Protein AF-0000000073390632 (afdb_homodimer)

InterPro domains:
  IPR025534 Putative PD-(D/E)XK family member (DUF4420) [PF14390] (11-317)

Radius of gyration: 32.4 Å; Cα contacts (8 Å, |Δi|>4): 1320; chains: 2; bounding box: 68×98×62 Å

Structure (mmCIF, N/CA/C/O backbone):
data_AF-0000000073390632-model_v1
#
loop_
_entity.id
_entity.type
_entity.pdbx_description
1 polymer 'PD-(D/E)XK motif protein'
#
loop_
_atom_site.group_PDB
_atom_site.id
_atom_site.type_symbol
_atom_site.label_atom_id
_atom_site.label_alt_id
_atom_site.label_comp_id
_atom_site.label_asym_id
_atom_site.label_entity_id
_atom_site.label_seq_id
_atom_site.pdbx_PDB_ins_code
_atom_site.Cartn_x
_atom_site.Cartn_y
_atom_site.Cartn_z
_atom_site.occupancy
_atom_site.B_iso_or_equiv
_atom_site.auth_seq_id
_atom_site.auth_comp_id
_atom_site.auth_asym_id
_atom_site.auth_atom_id
_atom_site.pdbx_PDB_model_num
ATOM 1 N N . MET A 1 1 ? -10.828 27.219 21.594 1 67.56 1 MET A N 1
ATOM 2 C CA . MET A 1 1 ? -11.562 26.016 21.969 1 67.56 1 MET A CA 1
ATOM 3 C C . MET A 1 1 ? -12.867 25.906 21.188 1 67.56 1 MET A C 1
ATOM 5 O O . MET A 1 1 ? -13.516 26.922 20.906 1 67.56 1 MET A O 1
ATOM 9 N N . ALA A 1 2 ? -13.172 24.656 20.828 1 76.56 2 ALA A N 1
ATOM 10 C CA . ALA A 1 2 ? -14.391 24.406 20.047 1 76.56 2 ALA A CA 1
ATOM 11 C C . ALA A 1 2 ? -15.633 24.766 20.875 1 76.56 2 ALA A C 1
ATOM 13 O O . ALA A 1 2 ? -15.672 24.547 22.078 1 76.56 2 ALA A O 1
ATOM 14 N N . ARG A 1 3 ? -16.609 25.484 20.188 1 86.62 3 ARG A N 1
ATOM 15 C CA . ARG A 1 3 ? -17.906 25.719 20.812 1 86.62 3 ARG A CA 1
ATOM 16 C C . ARG A 1 3 ? -18.641 24.406 21.109 1 86.62 3 ARG A C 1
ATOM 18 O O . ARG A 1 3 ? -18.422 23.406 20.422 1 86.62 3 ARG A O 1
ATOM 25 N N . PRO A 1 4 ? -19.406 24.406 22.203 1 84.12 4 PRO A N 1
ATOM 26 C CA . PRO A 1 4 ? -20.156 23.188 22.5 1 84.12 4 PRO A CA 1
ATOM 27 C C . PRO A 1 4 ? -21.094 22.766 21.359 1 84.12 4 PRO A C 1
ATOM 29 O O . PRO A 1 4 ? -21.75 23.625 20.766 1 84.12 4 PRO A O 1
ATOM 32 N N . SER A 1 5 ? -21.141 21.484 21.109 1 85.38 5 SER A N 1
ATOM 33 C CA . SER A 1 5 ? -21.906 20.969 19.984 1 85.38 5 SER A CA 1
ATOM 34 C C . SER A 1 5 ? -23.406 21.172 20.219 1 85.38 5 SER A C 1
ATOM 36 O O . SER A 1 5 ? -24.172 21.312 19.25 1 85.38 5 SER A O 1
ATOM 38 N N . GLU A 1 6 ? -23.75 21.188 21.438 1 86.06 6 GLU A N 1
ATOM 39 C CA . GLU A 1 6 ? -25.156 21.328 21.781 1 86.06 6 GLU A CA 1
ATOM 40 C C . GLU A 1 6 ? -25.75 22.609 21.219 1 86.06 6 GLU A C 1
ATOM 42 O O . GLU A 1 6 ? -26.906 22.656 20.812 1 86.06 6 GLU A O 1
ATOM 47 N N . GLU A 1 7 ? -24.953 23.594 21.203 1 88.94 7 GLU A N 1
ATOM 48 C CA . GLU A 1 7 ? -25.375 24.891 20.672 1 88.94 7 GLU A CA 1
ATOM 49 C C . GLU A 1 7 ? -25.844 24.75 19.219 1 88.94 7 GLU A C 1
ATOM 51 O O . GLU A 1 7 ? -26.906 25.281 18.859 1 88.94 7 GLU A O 1
ATOM 56 N N . PHE A 1 8 ? -25.172 24.047 18.469 1 91.19 8 PHE A N 1
ATOM 57 C CA . PHE A 1 8 ? -25.469 23.891 17.047 1 91.19 8 PHE A CA 1
ATOM 58 C C . PHE A 1 8 ? -26.578 22.844 16.844 1 91.19 8 PHE A C 1
ATOM 60 O O . PHE A 1 8 ? -27.516 23.078 16.094 1 91.19 8 PHE A O 1
ATOM 67 N N . LEU A 1 9 ? -26.469 21.75 17.547 1 91.12 9 LEU A N 1
ATOM 68 C CA . LEU A 1 9 ? -27.422 20.656 17.391 1 91.12 9 LEU A CA 1
ATOM 69 C C . LEU A 1 9 ? -28.828 21.109 17.766 1 91.12 9 LEU A C 1
ATOM 71 O O . LEU A 1 9 ? -29.797 20.812 17.062 1 91.12 9 LEU A O 1
ATOM 75 N N . LEU A 1 10 ? -28.922 21.844 18.844 1 90.81 10 LEU A N 1
ATOM 76 C CA . LEU A 1 10 ? -30.203 22.344 19.297 1 90.81 10 LEU A CA 1
ATOM 77 C C . LEU A 1 10 ? -30.781 23.359 18.297 1 90.81 10 LEU A C 1
ATOM 79 O O . LEU A 1 10 ? -31.969 23.328 18 1 90.81 10 LEU A O 1
ATOM 83 N N . ALA A 1 11 ? -30 24.188 17.844 1 92.31 11 ALA A N 1
ATOM 84 C CA . ALA A 1 11 ? -30.438 25.203 16.891 1 92.31 11 ALA A CA 1
ATOM 85 C C . ALA A 1 11 ? -30.953 24.562 15.609 1 92.31 11 ALA A C 1
ATOM 87 O O . ALA A 1 11 ? -32.031 24.891 15.133 1 92.31 11 ALA A O 1
ATOM 88 N N . TRP A 1 12 ? -30.234 23.578 15.094 1 92.56 12 TRP A N 1
ATOM 89 C CA . TRP A 1 12 ? -30.641 22.922 13.859 1 92.56 12 TRP A CA 1
ATOM 90 C C . TRP A 1 12 ? -31.922 22.125 14.055 1 92.56 12 TRP A C 1
ATOM 92 O O . TRP A 1 12 ? -32.781 22.078 13.156 1 92.56 12 TRP A O 1
ATOM 102 N N . SER A 1 13 ? -32 21.484 15.172 1 90.44 13 SER A N 1
ATOM 103 C CA . SER A 1 13 ? -33.188 20.688 15.453 1 90.44 13 SER A CA 1
ATOM 104 C C . SER A 1 13 ? -34.438 21.562 15.586 1 90.44 13 SER A C 1
ATOM 106 O O . SER A 1 13 ? -35.562 21.109 15.367 1 90.44 13 SER A O 1
ATOM 108 N N . SER A 1 14 ? -34.25 22.797 15.945 1 89.19 14 SER A N 1
ATOM 109 C CA . SER A 1 14 ? -35.344 23.734 16.156 1 89.19 14 SER A CA 1
ATOM 110 C C . SER A 1 14 ? -35.844 24.328 14.844 1 89.19 14 SER A C 1
ATOM 112 O O . SER A 1 14 ? -36.875 24.969 14.797 1 89.19 14 SER A O 1
ATOM 114 N N . LEU A 1 15 ? -35.062 24.219 13.875 1 86 15 LEU A N 1
ATOM 115 C CA . LEU A 1 15 ? -35.406 24.797 12.586 1 86 15 LEU A CA 1
ATOM 116 C C . LEU A 1 15 ? -36.281 23.844 11.773 1 86 15 LEU A C 1
ATOM 118 O O . LEU A 1 15 ? -36.125 22.625 11.859 1 86 15 LEU A O 1
ATOM 122 N N . SER A 1 16 ? -37.469 24.328 11.219 1 69.94 16 SER A N 1
ATOM 123 C CA . SER A 1 16 ? -38.5 23.547 10.531 1 69.94 16 SER A CA 1
ATOM 124 C C . SER A 1 16 ? -38 23.062 9.172 1 69.94 16 SER A C 1
ATOM 126 O O . SER A 1 16 ? -37.406 23.828 8.422 1 69.94 16 SER A O 1
ATOM 128 N N . SER A 1 17 ? -38.031 21.719 8.898 1 64.5 17 SER A N 1
ATOM 129 C CA . SER A 1 17 ? -37.594 21.031 7.695 1 64.5 17 SER A CA 1
ATOM 130 C C . SER A 1 17 ? -38.562 21.203 6.547 1 64.5 17 SER A C 1
ATOM 132 O O . SER A 1 17 ? -38.25 20.938 5.391 1 64.5 17 SER A O 1
ATOM 134 N N . SER A 1 18 ? -39.75 21.75 6.824 1 64.31 18 SER A N 1
ATOM 135 C CA . SER A 1 18 ? -40.844 21.484 5.875 1 64.31 18 SER A CA 1
ATOM 136 C C . SER A 1 18 ? -41.156 22.719 5.047 1 64.31 18 SER A C 1
ATOM 138 O O . SER A 1 18 ? -42.188 22.75 4.34 1 64.31 18 SER A O 1
ATOM 140 N N . ASP A 1 19 ? -40.344 23.688 5.031 1 64.44 19 ASP A N 1
ATOM 141 C CA . ASP A 1 19 ? -40.75 24.828 4.203 1 64.44 19 ASP A CA 1
ATOM 142 C C . ASP A 1 19 ? -40.344 24.609 2.746 1 64.44 19 ASP A C 1
ATOM 144 O O . ASP A 1 19 ? -39.156 24.422 2.447 1 64.44 19 ASP A O 1
ATOM 148 N N . PRO A 1 20 ? -41.25 24.531 1.812 1 68.62 20 PRO A N 1
ATOM 149 C CA . PRO A 1 20 ? -40.969 24.266 0.401 1 68.62 20 PRO A CA 1
ATOM 150 C C . PRO A 1 20 ? -40.312 25.453 -0.299 1 68.62 20 PRO A C 1
ATOM 152 O O . PRO A 1 20 ? -39.656 25.266 -1.322 1 68.62 20 PRO A O 1
ATOM 155 N N . ALA A 1 21 ? -40.438 26.688 0.182 1 77.38 21 ALA A N 1
ATOM 156 C CA . ALA A 1 21 ? -39.844 27.844 -0.502 1 77.38 21 ALA A CA 1
ATOM 157 C C . ALA A 1 21 ? -38.344 27.906 -0.305 1 77.38 21 ALA A C 1
ATOM 159 O O . ALA A 1 21 ? -37.844 27.719 0.809 1 77.38 21 ALA A O 1
ATOM 160 N N . PRO A 1 22 ? -37.719 28 -1.456 1 82.5 22 PRO A N 1
ATOM 161 C CA . PRO A 1 22 ? -36.25 28.062 -1.35 1 82.5 22 PRO A CA 1
ATOM 162 C C . PRO A 1 22 ? -35.781 29.203 -0.454 1 82.5 22 PRO A C 1
ATOM 164 O O . PRO A 1 22 ? -36.375 30.297 -0.467 1 82.5 22 PRO A O 1
ATOM 167 N N . GLY A 1 23 ? -34.969 29.031 0.454 1 84.75 23 GLY A N 1
ATOM 168 C CA . GLY A 1 23 ? -34.406 30.047 1.331 1 84.75 23 GLY A CA 1
ATOM 169 C C . GLY A 1 23 ? -33.75 29.469 2.582 1 84.75 23 GLY A C 1
ATOM 170 O O . GLY A 1 23 ? -33.469 28.281 2.637 1 84.75 23 GLY A O 1
ATOM 171 N N . TRP A 1 24 ? -33.375 30.391 3.506 1 89.44 24 TRP A N 1
ATOM 172 C CA . TRP A 1 24 ? -32.719 30 4.738 1 89.44 24 TRP A CA 1
ATOM 173 C C . TRP A 1 24 ? -33.625 30.203 5.945 1 89.44 24 TRP A C 1
ATOM 175 O O . TRP A 1 24 ? -34.312 31.219 6.047 1 89.44 24 TRP A O 1
ATOM 185 N N . GLN A 1 25 ? -33.719 29.266 6.68 1 90.38 25 GLN A N 1
ATOM 186 C CA . GLN A 1 25 ? -34.188 29.406 8.055 1 90.38 25 GLN A CA 1
ATOM 187 C C . GLN A 1 25 ? -33 29.438 9.031 1 90.38 25 GLN A C 1
ATOM 189 O O . GLN A 1 25 ? -32.094 28.609 8.93 1 90.38 25 GLN A O 1
ATOM 194 N N . ALA A 1 26 ? -33.031 30.453 9.883 1 92.62 26 ALA A N 1
ATOM 195 C CA . ALA A 1 26 ? -31.844 30.578 10.695 1 92.62 26 ALA A CA 1
ATOM 196 C C . ALA A 1 26 ? -32.188 30.953 12.133 1 92.62 26 ALA A C 1
ATOM 198 O O . ALA A 1 26 ? -33.25 31.547 12.391 1 92.62 26 ALA A O 1
ATOM 199 N N . ILE A 1 27 ? -31.375 30.516 13.008 1 93.88 27 ILE A N 1
ATOM 200 C CA . ILE A 1 27 ? -31.406 30.875 14.422 1 93.88 27 ILE A CA 1
ATOM 201 C C . ILE A 1 27 ? -30.094 31.562 14.805 1 93.88 27 ILE A C 1
ATOM 203 O O . ILE A 1 27 ? -29.016 31.062 14.5 1 93.88 27 ILE A O 1
ATOM 207 N N . ALA A 1 28 ? -30.266 32.75 15.461 1 94.38 28 ALA A N 1
ATOM 208 C CA . ALA A 1 28 ? -29.078 33.5 15.875 1 94.38 28 ALA A CA 1
ATOM 209 C C . ALA A 1 28 ? -28.344 32.781 17 1 94.38 28 ALA A C 1
ATOM 211 O O . ALA A 1 28 ? -28.969 32.281 17.938 1 94.38 28 ALA A O 1
ATOM 212 N N . LEU A 1 29 ? -27.016 32.688 16.844 1 94.69 29 LEU A N 1
ATOM 213 C CA . LEU A 1 29 ? -26.109 32.156 17.859 1 94.69 29 LEU A CA 1
ATOM 214 C C . LEU A 1 29 ? -25.219 33.281 18.406 1 94.69 29 LEU A C 1
ATOM 216 O O . LEU A 1 29 ? -25.172 34.375 17.828 1 94.69 29 LEU A O 1
ATOM 220 N N . PRO A 1 30 ? -24.609 33.062 19.594 1 93.19 30 PRO A N 1
ATOM 221 C CA . PRO A 1 30 ? -23.672 34.062 20.078 1 93.19 30 PRO A CA 1
ATOM 222 C C . PRO A 1 30 ? -22.641 34.469 19.016 1 93.19 30 PRO A C 1
ATOM 224 O O . PRO A 1 30 ? -22.047 33.594 18.359 1 93.19 30 PRO A O 1
ATOM 227 N N . PRO A 1 31 ? -22.516 35.719 18.797 1 93.38 31 PRO A N 1
ATOM 228 C CA . PRO A 1 31 ? -21.578 36.188 17.766 1 93.38 31 PRO A CA 1
ATOM 229 C C . PRO A 1 31 ? -20.125 35.906 18.141 1 93.38 31 PRO A C 1
ATOM 231 O O . PRO A 1 31 ? -19.828 35.656 19.312 1 93.38 31 PRO A O 1
ATOM 234 N N . ALA A 1 32 ? -19.312 35.875 17.203 1 93.12 32 ALA A N 1
ATOM 235 C CA . ALA A 1 32 ? -17.859 35.844 17.391 1 93.12 32 ALA A CA 1
ATOM 236 C C . ALA A 1 32 ? -17.266 37.219 17.109 1 93.12 32 ALA A C 1
ATOM 238 O O . ALA A 1 32 ? -16.875 37.531 15.977 1 93.12 32 ALA A O 1
ATOM 239 N N . GLY A 1 33 ? -17.141 38.031 18.188 1 91.44 33 GLY A N 1
ATOM 240 C CA . GLY A 1 33 ? -16.734 39.406 17.953 1 91.44 33 GLY A CA 1
ATOM 241 C C . GLY A 1 33 ? -17.672 40.156 17.031 1 91.44 33 GLY A C 1
ATOM 242 O O . GLY A 1 33 ? -18.875 40.188 17.281 1 91.44 33 GLY A O 1
ATOM 243 N N . PRO A 1 34 ? -17.031 40.688 16.016 1 92.38 34 PRO A N 1
ATOM 244 C CA . PRO A 1 34 ? -17.859 41.469 15.109 1 92.38 34 PRO A CA 1
ATOM 245 C C . PRO A 1 34 ? -18.625 40.594 14.109 1 92.38 34 PRO A C 1
ATOM 247 O O . PRO A 1 34 ? -19.406 41.125 13.305 1 92.38 34 PRO A O 1
ATOM 250 N N . ILE A 1 35 ? -18.438 39.312 14.125 1 93.38 35 ILE A N 1
ATOM 251 C CA . ILE A 1 35 ? -19.031 38.406 13.133 1 93.38 35 ILE A CA 1
ATOM 252 C C . ILE A 1 35 ? -20.359 37.875 13.672 1 93.38 35 ILE A C 1
ATOM 254 O O . ILE A 1 35 ? -20.391 37.281 14.758 1 93.38 35 ILE A O 1
ATOM 258 N N . ASP A 1 36 ? -21.359 38.094 12.906 1 94.19 36 ASP A N 1
ATOM 259 C CA . ASP A 1 36 ? -22.641 37.438 13.242 1 94.19 36 ASP A CA 1
ATOM 260 C C . ASP A 1 36 ? -22.609 35.969 12.922 1 94.19 36 ASP A C 1
ATOM 262 O O . ASP A 1 36 ? -22.141 35.562 11.859 1 94.19 36 ASP A O 1
ATOM 266 N N . ILE A 1 37 ? -23.062 35.125 13.875 1 95.25 37 ILE A N 1
ATOM 267 C CA . ILE A 1 37 ? -23.125 33.688 13.672 1 95.25 37 ILE A CA 1
ATOM 268 C C . ILE A 1 37 ? -24.578 33.219 13.797 1 95.25 37 ILE A C 1
ATOM 270 O O . ILE A 1 37 ? -25.281 33.594 14.727 1 95.25 37 ILE A O 1
ATOM 274 N N . GLU A 1 38 ? -25.047 32.469 12.797 1 95.31 38 GLU A N 1
ATOM 275 C CA . GLU A 1 38 ? -26.359 31.859 12.844 1 95.31 38 GLU A CA 1
ATOM 276 C C . GLU A 1 38 ? -26.297 30.375 12.461 1 95.31 38 GLU A C 1
ATOM 278 O O . GLU A 1 38 ? -25.438 29.969 11.672 1 95.31 38 GLU A O 1
ATOM 283 N N . ALA A 1 39 ? -27.109 29.578 13.125 1 94.94 39 ALA A N 1
ATOM 284 C CA . ALA A 1 39 ? -27.391 28.234 12.633 1 94.94 39 ALA A CA 1
ATOM 285 C C . ALA A 1 39 ? -28.547 28.25 11.625 1 94.94 39 ALA A C 1
ATOM 287 O O . ALA A 1 39 ? -29.594 28.828 11.883 1 94.94 39 ALA A O 1
ATOM 288 N N . GLY A 1 40 ? -28.312 27.672 10.523 1 93.12 40 GLY A N 1
ATOM 289 C CA . GLY A 1 40 ? -29.344 27.75 9.5 1 93.12 40 GLY A CA 1
ATOM 290 C C . GLY A 1 40 ? -29.641 26.406 8.859 1 93.12 40 GLY A C 1
ATOM 291 O O . GLY A 1 40 ? -28.875 25.453 9.023 1 93.12 40 GLY A O 1
ATOM 292 N N . ARG A 1 41 ? -30.797 26.297 8.266 1 92.31 41 ARG A N 1
ATOM 293 C CA . ARG A 1 41 ? -31.188 25.219 7.367 1 92.31 41 ARG A CA 1
ATOM 294 C C . ARG A 1 41 ? -31.672 25.75 6.023 1 92.31 41 ARG A C 1
ATOM 296 O O . ARG A 1 41 ? -32.406 26.75 5.977 1 92.31 41 ARG A O 1
ATOM 303 N N . ARG A 1 42 ? -31.141 25.062 5.082 1 88.81 42 ARG A N 1
ATOM 304 C CA . ARG A 1 42 ? -31.516 25.516 3.742 1 88.81 42 ARG A CA 1
ATOM 305 C C . ARG A 1 42 ? -32.719 24.734 3.213 1 88.81 42 ARG A C 1
ATOM 307 O O . ARG A 1 42 ? -32.75 23.5 3.305 1 88.81 42 ARG A O 1
ATOM 314 N N . SER A 1 43 ? -33.75 25.5 2.65 1 85.19 43 SER A N 1
ATOM 315 C CA . SER A 1 43 ? -34.875 24.891 1.929 1 85.19 43 SER A CA 1
ATOM 316 C C . SER A 1 43 ? -34.594 24.844 0.43 1 85.19 43 SER A C 1
ATOM 318 O O . SER A 1 43 ? -33.969 25.75 -0.126 1 85.19 43 SER A O 1
ATOM 320 N N . PRO A 1 44 ? -34.875 23.812 -0.193 1 84.25 44 PRO A N 1
ATOM 321 C CA . PRO A 1 44 ? -35.719 22.719 0.266 1 84.25 44 PRO A CA 1
ATOM 322 C C . PRO A 1 44 ? -34.906 21.516 0.754 1 84.25 44 PRO A C 1
ATOM 324 O O . PRO A 1 44 ? -35.469 20.562 1.306 1 84.25 44 PRO A O 1
ATOM 327 N N . ASP A 1 45 ? -33.625 21.516 0.63 1 84.38 45 ASP A N 1
ATOM 3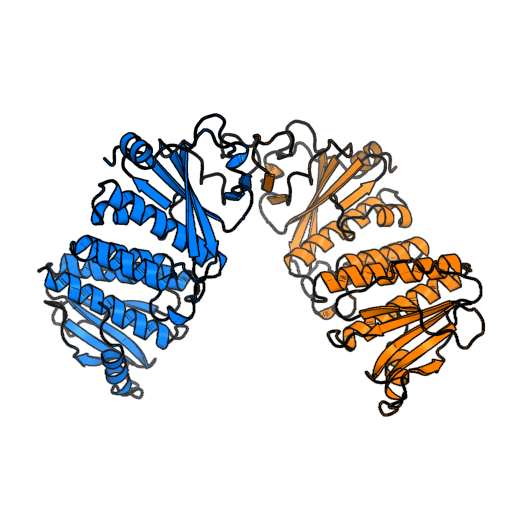28 C CA . ASP A 1 45 ? -32.844 20.312 0.885 1 84.38 45 ASP A CA 1
ATOM 329 C C . ASP A 1 45 ? -32.656 20.094 2.383 1 84.38 45 ASP A C 1
ATOM 331 O O . ASP A 1 45 ? -32.156 19.062 2.803 1 84.38 45 ASP A O 1
ATOM 335 N N . ASN A 1 46 ? -33.094 21.047 3.176 1 87.69 46 ASN A N 1
ATOM 336 C CA . ASN A 1 46 ? -33.031 20.938 4.633 1 87.69 46 ASN A CA 1
ATOM 337 C C . ASN A 1 46 ? -31.625 20.719 5.137 1 87.69 46 ASN A C 1
ATOM 339 O O . ASN A 1 46 ? -31.406 20.047 6.145 1 87.69 46 ASN A O 1
ATOM 343 N N . ALA A 1 47 ? -30.703 21.297 4.457 1 91.12 47 ALA A N 1
ATOM 344 C CA . ALA A 1 47 ? -29.297 21.125 4.812 1 91.12 47 ALA A CA 1
ATOM 345 C C . ALA A 1 47 ? -28.922 22 6 1 91.12 47 ALA A C 1
ATOM 347 O O . ALA A 1 47 ? -29.266 23.188 6.039 1 91.12 47 ALA A O 1
ATOM 348 N N . GLU A 1 48 ? -28.25 21.422 6.984 1 94 48 GLU A N 1
ATOM 349 C CA . GLU A 1 48 ? -27.734 22.188 8.109 1 94 48 GLU A CA 1
ATOM 350 C C . GLU A 1 48 ? -26.594 23.109 7.684 1 94 48 GLU A C 1
ATOM 352 O O . GLU A 1 48 ? -25.766 22.719 6.855 1 94 48 GLU A O 1
ATOM 357 N N . ALA A 1 49 ? -26.578 24.281 8.258 1 95.06 49 ALA A N 1
ATOM 358 C CA . ALA A 1 49 ? -25.531 25.234 7.879 1 95.06 49 ALA A CA 1
ATOM 359 C C . ALA A 1 49 ? -25.203 26.172 9.039 1 95.06 49 ALA A C 1
ATOM 361 O O . ALA A 1 49 ? -25.969 26.281 9.992 1 95.06 49 ALA A O 1
ATOM 362 N N . ILE A 1 50 ? -24 26.719 8.977 1 95.81 50 ILE A N 1
ATOM 363 C CA . ILE A 1 50 ? -23.609 27.875 9.773 1 95.81 50 ILE A CA 1
ATOM 364 C C . ILE A 1 50 ? -23.484 29.094 8.875 1 95.81 50 ILE A C 1
ATOM 366 O O . ILE A 1 50 ? -22.781 29.062 7.863 1 95.81 50 ILE A O 1
ATOM 370 N N . LEU A 1 51 ? -24.219 30.094 9.227 1 94.75 51 LEU A N 1
ATOM 371 C CA . LEU A 1 51 ? -24.188 31.359 8.484 1 94.75 51 LEU A CA 1
ATOM 372 C C . LEU A 1 51 ? -23.328 32.375 9.203 1 94.75 51 LEU A C 1
ATOM 374 O O . LEU A 1 51 ? -23.516 32.625 10.398 1 94.75 51 LEU A O 1
ATOM 378 N N . LEU A 1 52 ? -22.391 32.875 8.492 1 95.06 52 LEU A N 1
ATOM 379 C CA . LEU A 1 52 ? -21.5 33.906 9.023 1 95.06 52 LEU A CA 1
ATOM 380 C C . LEU A 1 52 ? -21.703 35.219 8.312 1 95.06 52 LEU A C 1
ATOM 382 O O . LEU A 1 52 ? -21.656 35.281 7.078 1 95.06 52 LEU A O 1
ATOM 386 N N . GLY A 1 53 ? -21.922 36.281 9.102 1 93.19 53 GLY A N 1
ATOM 387 C CA . GLY A 1 53 ? -22.125 37.625 8.547 1 93.19 53 GLY A CA 1
ATOM 388 C C . GLY A 1 53 ? -20.984 38.562 8.836 1 93.19 53 GLY A C 1
ATOM 389 O O . GLY A 1 53 ? -20.578 38.719 9.984 1 93.19 53 GLY A O 1
ATOM 390 N N . PHE A 1 54 ? -20.453 39.156 7.762 1 91.81 54 PHE A N 1
ATOM 391 C CA . PHE A 1 54 ? -19.375 40.125 7.848 1 91.81 54 PHE A CA 1
ATOM 392 C C . PHE A 1 54 ? -19.859 41.5 7.422 1 91.81 54 PHE A C 1
ATOM 394 O O . PHE A 1 54 ? -20.484 41.656 6.367 1 91.81 54 PHE A O 1
ATOM 401 N N . SER A 1 55 ? -19.562 42.469 8.188 1 88.44 55 SER A N 1
ATOM 402 C CA . SER A 1 55 ? -20.109 43.812 7.941 1 88.44 55 SER A CA 1
ATOM 403 C C . SER A 1 55 ? -19.172 44.625 7.066 1 88.44 55 SER A C 1
ATOM 405 O O . SER A 1 55 ? -19.625 45.531 6.332 1 88.44 55 SER A O 1
ATOM 407 N N . SER A 1 56 ? -17.953 44.406 7.133 1 87.19 56 SER A N 1
ATOM 408 C CA . SER A 1 56 ? -17.016 45.344 6.539 1 87.19 56 SER A CA 1
ATOM 409 C C . SER A 1 56 ? -16.109 44.656 5.512 1 87.19 56 SER A C 1
ATOM 411 O O . SER A 1 56 ? -15.148 45.281 5.027 1 87.19 56 SER A O 1
ATOM 413 N N . VAL A 1 57 ? -16.344 43.438 5.34 1 87.56 57 VAL A N 1
ATOM 414 C CA . VAL A 1 57 ? -15.477 42.688 4.434 1 87.56 57 VAL A CA 1
ATOM 415 C C . VAL A 1 57 ? -16.219 42.375 3.145 1 87.56 57 VAL A C 1
ATOM 417 O O . VAL A 1 57 ? -17.438 42.156 3.162 1 87.56 57 VAL A O 1
ATOM 420 N N . ARG A 1 58 ? -15.492 42.531 2.006 1 81.44 58 ARG A N 1
ATOM 421 C CA . ARG A 1 58 ? -16.016 42.125 0.706 1 81.44 58 ARG A CA 1
ATOM 422 C C . ARG A 1 58 ? -15.172 41 0.111 1 81.44 58 ARG A C 1
ATOM 424 O O . ARG A 1 58 ? -13.961 40.906 0.344 1 81.44 58 ARG A O 1
ATOM 431 N N . LEU A 1 59 ? -15.891 40 -0.359 1 82.06 59 LEU A N 1
ATOM 432 C CA . LEU A 1 59 ? -15.242 38.906 -1.076 1 82.06 59 LEU A CA 1
ATOM 433 C C . LEU A 1 59 ? -15.477 39.031 -2.578 1 82.06 59 LEU A C 1
ATOM 435 O O . LEU A 1 59 ? -16.609 39.25 -3.021 1 82.06 59 LEU A O 1
ATOM 439 N N . ALA A 1 60 ? -14.344 39 -3.281 1 77.19 60 ALA A N 1
ATOM 440 C CA . ALA A 1 60 ? -14.477 39.031 -4.734 1 77.19 60 ALA A CA 1
ATOM 441 C C . ALA A 1 60 ? -15.391 37.938 -5.242 1 77.19 60 ALA A C 1
ATOM 443 O O . ALA A 1 60 ? -15.359 36.812 -4.73 1 77.19 60 ALA A O 1
ATOM 444 N N . PRO A 1 61 ? -16.281 38.375 -6.152 1 71.31 61 PRO A N 1
ATOM 445 C CA . PRO A 1 61 ? -17.188 37.344 -6.699 1 71.31 61 PRO A CA 1
ATOM 446 C C . PRO A 1 61 ? -16.453 36.125 -7.223 1 71.31 61 PRO A C 1
ATOM 448 O O . PRO A 1 61 ? -16.969 35 -7.125 1 71.31 61 PRO A O 1
ATOM 451 N N . ALA A 1 62 ? -15.289 36.219 -7.586 1 70.69 62 ALA A N 1
ATOM 452 C CA . ALA A 1 62 ? -14.547 35.156 -8.242 1 70.69 62 ALA A CA 1
ATOM 453 C C . ALA A 1 62 ? -13.805 34.312 -7.215 1 70.69 62 ALA A C 1
ATOM 455 O O . ALA A 1 62 ? -13.234 33.25 -7.559 1 70.69 62 ALA A O 1
ATOM 456 N N . GLU A 1 63 ? -13.961 34.781 -6.004 1 76.25 63 GLU A N 1
ATOM 457 C CA . GLU A 1 63 ? -13.195 34.031 -5 1 76.25 63 GLU A CA 1
ATOM 458 C C . GLU A 1 63 ? -13.727 32.625 -4.836 1 76.25 63 GLU A C 1
ATOM 460 O O . GLU A 1 63 ? -14.938 32.406 -4.668 1 76.25 63 GLU A O 1
ATOM 465 N N . LYS A 1 64 ? -12.812 31.641 -5.062 1 82.44 64 LYS A N 1
ATOM 466 C CA . LYS A 1 64 ? -13.164 30.25 -4.867 1 82.44 64 LYS A CA 1
ATOM 467 C C . LYS A 1 64 ? -13.258 29.906 -3.381 1 82.44 64 LYS A C 1
ATOM 469 O O . LYS A 1 64 ? -12.297 30.109 -2.633 1 82.44 64 LYS A O 1
ATOM 474 N N . LEU A 1 65 ? -14.375 29.5 -2.957 1 86.5 65 LEU A N 1
ATOM 475 C CA . LEU A 1 65 ? -14.617 29.094 -1.575 1 86.5 65 LEU A CA 1
ATOM 476 C C . LEU A 1 65 ? -14.406 27.594 -1.402 1 86.5 65 LEU A C 1
ATOM 478 O O . LEU A 1 65 ? -14.641 26.812 -2.332 1 86.5 65 LEU A O 1
ATOM 482 N N . PRO A 1 66 ? -13.852 27.266 -0.174 1 85.94 66 PRO A N 1
ATOM 483 C CA . PRO A 1 66 ? -13.547 25.859 0.035 1 85.94 66 PRO A CA 1
ATOM 484 C C . PRO A 1 66 ? -14.781 24.969 -0.011 1 85.94 66 PRO A C 1
ATOM 486 O O . PRO A 1 66 ? -15.883 25.406 0.338 1 85.94 66 PRO A O 1
ATOM 489 N N . GLU A 1 67 ? -14.594 23.781 -0.576 1 86.19 67 GLU A N 1
ATOM 490 C CA . GLU A 1 67 ? -15.594 22.719 -0.57 1 86.19 67 GLU A CA 1
ATOM 491 C C . GLU A 1 67 ? -14.945 21.344 -0.408 1 86.19 67 GLU A C 1
ATOM 493 O O . GLU A 1 67 ? -13.766 21.172 -0.731 1 86.19 67 GLU A O 1
ATOM 498 N N . GLY A 1 68 ? -15.602 20.625 0.272 1 80.44 68 GLY A N 1
ATOM 499 C CA . GLY A 1 68 ? -15.055 19.281 0.499 1 80.44 68 GLY A CA 1
ATOM 500 C C . GLY A 1 68 ? -16.109 18.203 0.477 1 80.44 68 GLY A C 1
ATOM 501 O O . GLY A 1 68 ? -17.266 18.453 0.124 1 80.44 68 GLY A O 1
ATOM 502 N N . GLN A 1 69 ? -15.555 16.984 0.839 1 78.19 69 GLN A N 1
ATOM 503 C CA . GLN A 1 69 ? -16.469 15.859 0.97 1 78.19 69 GLN A CA 1
ATOM 504 C C . GLN A 1 69 ? -17.422 16.062 2.137 1 78.19 69 GLN A C 1
ATOM 506 O O . GLN A 1 69 ? -17 16.125 3.293 1 78.19 69 GLN A O 1
ATOM 511 N N . GLY A 1 70 ? -18.672 16.547 1.842 1 85.06 70 GLY A N 1
ATOM 512 C CA . GLY A 1 70 ? -19.719 16.609 2.85 1 85.06 70 GLY A CA 1
ATOM 513 C C . GLY A 1 70 ? -20.109 18.016 3.229 1 85.06 70 GLY A C 1
ATOM 514 O O . GLY A 1 70 ? -21 18.219 4.059 1 85.06 70 GLY A O 1
ATOM 515 N N . PHE A 1 71 ? -19.25 19 2.744 1 91.12 71 PHE A N 1
ATOM 516 C CA . PHE A 1 71 ? -19.625 20.359 3.094 1 91.12 71 PHE A CA 1
ATOM 517 C C . PHE A 1 71 ? -19.328 21.312 1.95 1 91.12 71 PHE A C 1
ATOM 519 O O . PHE A 1 71 ? -18.609 20.969 1.014 1 91.12 71 PHE A O 1
ATOM 526 N N . SER A 1 72 ? -19.922 22.453 1.979 1 93.19 72 SER A N 1
ATOM 527 C CA . SER A 1 72 ? -19.594 23.531 1.063 1 93.19 72 SER A CA 1
ATOM 528 C C . SER A 1 72 ? -19.672 24.891 1.768 1 93.19 72 SER A C 1
ATOM 530 O O . SER A 1 72 ? -20.328 25.016 2.799 1 93.19 72 SER A O 1
ATOM 532 N N . VAL A 1 73 ? -18.797 25.781 1.288 1 93.5 73 VAL A N 1
ATOM 533 C CA . VAL A 1 73 ? -18.922 27.172 1.668 1 93.5 73 VAL A CA 1
ATOM 534 C C . VAL A 1 73 ? -19.469 27.984 0.497 1 93.5 73 VAL A C 1
ATOM 536 O O . VAL A 1 73 ? -18.984 27.875 -0.63 1 93.5 73 VAL A O 1
ATOM 539 N N . GLU A 1 74 ? -20.531 28.703 0.776 1 91.75 74 GLU A N 1
ATOM 540 C CA . GLU A 1 74 ? -21.156 29.484 -0.281 1 91.75 74 GLU A CA 1
ATOM 541 C C . GLU A 1 74 ? -21.594 30.859 0.237 1 91.75 74 GLU A C 1
ATOM 543 O O . GLU A 1 74 ? -21.719 31.062 1.446 1 91.75 74 GLU A O 1
ATOM 548 N N . ARG A 1 75 ? -21.703 31.734 -0.76 1 90.19 75 ARG A N 1
ATOM 549 C CA . ARG A 1 75 ? -22.297 33.031 -0.417 1 90.19 75 ARG A CA 1
ATOM 550 C C . ARG A 1 75 ? -23.797 32.906 -0.194 1 90.19 75 ARG A C 1
ATOM 552 O O . ARG A 1 75 ? -24.5 32.312 -1.008 1 90.19 75 ARG A O 1
ATOM 559 N N . ALA A 1 76 ? -24.141 33.25 0.964 1 87.69 76 ALA A N 1
ATOM 560 C CA . ALA A 1 76 ? -25.578 33.25 1.267 1 87.69 76 ALA A CA 1
ATOM 561 C C . ALA A 1 76 ? -26.203 34.594 0.967 1 87.69 76 ALA A C 1
ATOM 563 O O . ALA A 1 76 ? -25.531 35.625 1.035 1 87.69 76 ALA A O 1
ATOM 564 N N . ASP A 1 77 ? -27.422 34.562 0.316 1 74.12 77 ASP A N 1
ATOM 565 C CA . ASP A 1 77 ? -28.109 35.781 -0.086 1 74.12 77 ASP A CA 1
ATOM 566 C C . ASP A 1 77 ? -28.188 36.781 1.071 1 74.12 77 ASP A C 1
ATOM 568 O O . ASP A 1 77 ? -28.453 36.375 2.213 1 74.12 77 ASP A O 1
ATOM 572 N N . SER A 1 78 ? -27.516 37.969 0.817 1 64.38 78 SER A N 1
ATOM 573 C CA . SER A 1 78 ? -27.609 39.031 1.791 1 64.38 78 SER A CA 1
ATOM 574 C C . SER A 1 78 ? -28.969 39.719 1.738 1 64.38 78 SER A C 1
ATOM 576 O O . SER A 1 78 ? -29.609 39.781 0.679 1 64.38 78 SER A O 1
ATOM 578 N N . ASN A 1 79 ? -29.844 39.656 2.762 1 57.59 79 ASN A N 1
ATOM 579 C CA . ASN A 1 79 ? -31.125 40.375 2.805 1 57.59 79 ASN A CA 1
ATOM 580 C C . ASN A 1 79 ? -30.969 41.844 2.463 1 57.59 79 ASN A C 1
ATOM 582 O O . ASN A 1 79 ? -31.609 42.688 3.084 1 57.59 79 ASN A O 1
ATOM 586 N N . GLY A 1 80 ? -30.203 42.219 1.44 1 57.66 80 GLY A N 1
ATOM 587 C CA . GLY A 1 80 ? -30.219 43.625 1.011 1 57.66 80 GLY A CA 1
ATOM 588 C C . GLY A 1 80 ? -29.172 44.469 1.705 1 57.66 80 GLY A C 1
ATOM 589 O O . GLY A 1 80 ? -28.969 45.625 1.348 1 57.66 80 GLY A O 1
ATOM 590 N N . THR A 1 81 ? -28.594 44.188 2.77 1 59 81 THR A N 1
ATOM 591 C CA . THR A 1 81 ? -27.781 45.062 3.602 1 59 81 THR A CA 1
ATOM 592 C C . THR A 1 81 ? -26.359 45.156 3.072 1 59 81 THR A C 1
ATOM 594 O O . THR A 1 81 ? -25.531 45.906 3.6 1 59 81 THR A O 1
ATOM 597 N N . GLY A 1 82 ? -26 44.594 1.82 1 69.12 82 GLY A N 1
ATOM 598 C CA . GLY A 1 82 ? -24.672 44.688 1.252 1 69.12 82 GLY A CA 1
ATOM 599 C C . GLY A 1 82 ? -23.625 43.906 2.049 1 69.12 82 GLY A C 1
ATOM 600 O O . GLY A 1 82 ? -22.438 44 1.748 1 69.12 82 GLY A O 1
ATOM 601 N N . ARG A 1 83 ? -23.953 43.312 3.125 1 83.94 83 ARG A N 1
ATOM 602 C CA . ARG A 1 83 ? -23.031 42.594 3.969 1 83.94 83 ARG A CA 1
ATOM 603 C C . ARG A 1 83 ? -22.703 41.219 3.363 1 83.94 83 ARG A C 1
ATOM 605 O O . ARG A 1 83 ? -23.5 40.656 2.607 1 83.94 83 ARG A O 1
ATOM 612 N N . LEU A 1 84 ? -21.422 40.875 3.588 1 90.25 84 LEU A N 1
ATOM 613 C CA . LEU A 1 84 ? -21.031 39.531 3.137 1 90.25 84 LEU A CA 1
ATOM 614 C C . LEU A 1 84 ? -21.578 38.469 4.07 1 90.25 84 LEU A C 1
ATOM 616 O O . LEU A 1 84 ? -21.422 38.562 5.289 1 90.25 84 LEU A O 1
ATOM 620 N N . ARG A 1 85 ? -22.328 37.594 3.52 1 92 85 ARG A N 1
ATOM 621 C CA . ARG A 1 85 ? -22.812 36.438 4.266 1 92 85 ARG A CA 1
ATOM 622 C C . ARG A 1 85 ? -22.328 35.125 3.643 1 92 85 ARG A C 1
ATOM 624 O O . ARG A 1 85 ? -22.531 34.906 2.449 1 92 85 ARG A O 1
ATOM 631 N N . LEU A 1 86 ? -21.625 34.344 4.488 1 93.94 86 LEU A N 1
ATOM 632 C CA . LEU A 1 86 ? -21.125 33.031 4.035 1 93.94 86 LEU A CA 1
ATOM 633 C C . LEU A 1 86 ? -21.844 31.906 4.75 1 93.94 86 LEU A C 1
ATOM 635 O O . LEU A 1 86 ? -22.125 32 5.949 1 93.94 86 LEU A O 1
ATOM 639 N N . ALA A 1 87 ? -22.188 30.922 4.047 1 94.88 87 ALA A N 1
ATOM 640 C CA . ALA A 1 87 ? -22.828 29.734 4.613 1 94.88 87 ALA A CA 1
ATOM 641 C C . ALA A 1 87 ? -21.906 28.531 4.523 1 94.88 87 ALA A C 1
ATOM 643 O O . ALA A 1 87 ? -21.469 28.141 3.43 1 94.88 87 ALA A O 1
ATOM 644 N N . LEU A 1 88 ? -21.484 27.984 5.633 1 95.62 88 LEU A N 1
ATOM 645 C CA . LEU A 1 88 ? -20.906 26.656 5.707 1 95.62 88 LEU A CA 1
ATOM 646 C C . LEU A 1 88 ? -22 25.594 5.824 1 95.62 88 LEU A C 1
ATOM 648 O O . LEU A 1 88 ? -22.641 25.484 6.863 1 95.62 88 LEU A O 1
ATOM 652 N N . THR A 1 89 ? -22.172 24.828 4.762 1 94.5 89 THR A N 1
ATOM 653 C CA . THR A 1 89 ? -23.344 23.969 4.648 1 94.5 89 THR A CA 1
ATOM 654 C C . THR A 1 89 ? -22.938 22.516 4.551 1 94.5 89 THR A C 1
ATOM 656 O O . THR A 1 89 ? -21.984 22.172 3.85 1 94.5 89 THR A O 1
ATOM 659 N N . ARG A 1 90 ? -23.688 21.703 5.273 1 93.69 90 ARG A N 1
ATOM 660 C CA . ARG A 1 90 ? -23.469 20.266 5.172 1 93.69 90 ARG A CA 1
ATOM 661 C C . ARG A 1 90 ? -24.016 19.719 3.852 1 93.69 90 ARG A C 1
ATOM 663 O O . ARG A 1 90 ? -25.125 20.062 3.436 1 93.69 90 ARG A O 1
ATOM 670 N N . ARG A 1 91 ? -23.266 18.922 3.215 1 89.38 91 ARG A N 1
ATOM 671 C CA . ARG A 1 91 ? -23.734 18.203 2.035 1 89.38 91 ARG A CA 1
ATOM 672 C C . ARG A 1 91 ? -24.406 16.891 2.42 1 89.38 91 ARG A C 1
ATOM 674 O O . ARG A 1 91 ? -24.156 16.344 3.498 1 89.38 91 ARG A O 1
ATOM 681 N N . ALA A 1 92 ? -25.188 16.453 1.531 1 85 92 ALA A N 1
ATOM 682 C CA . ALA A 1 92 ? -25.938 15.227 1.783 1 85 92 ALA A CA 1
ATOM 683 C C . ALA A 1 92 ? -25.016 14.062 2.098 1 85 92 ALA A C 1
ATOM 685 O O . ALA A 1 92 ? -25.312 13.227 2.957 1 85 92 ALA A O 1
ATOM 686 N N . ALA A 1 93 ? -23.891 13.984 1.536 1 81.38 93 ALA A N 1
ATOM 687 C CA . ALA A 1 93 ? -22.938 12.891 1.706 1 81.38 93 ALA A CA 1
ATOM 688 C C . ALA A 1 93 ? -22.141 13.055 2.998 1 81.38 93 ALA A C 1
ATOM 690 O O . ALA A 1 93 ? -21.453 12.117 3.441 1 81.38 93 ALA A O 1
ATOM 691 N N . GLY A 1 94 ? -22.375 14.227 3.598 1 84.06 94 GLY A N 1
ATOM 692 C CA . GLY A 1 94 ? -21.562 14.516 4.773 1 84.06 94 GLY A CA 1
ATOM 693 C C . GLY A 1 94 ? -22.188 13.992 6.062 1 84.06 94 GLY A C 1
ATOM 694 O O . GLY A 1 94 ? -23.406 14 6.219 1 84.06 94 GLY A O 1
ATOM 695 N N . SER A 1 95 ? -21.359 13.469 6.941 1 82.75 95 SER A N 1
ATOM 696 C CA . SER A 1 95 ? -21.781 13.039 8.273 1 82.75 95 SER A CA 1
ATOM 697 C C . SER A 1 95 ? -22.266 14.227 9.102 1 82.75 95 SER A C 1
ATOM 699 O O . SER A 1 95 ? -21.578 15.242 9.203 1 82.75 95 SER A O 1
ATOM 701 N N . ALA A 1 96 ? -23.438 14.055 9.656 1 85.44 96 ALA A N 1
ATOM 702 C CA . ALA A 1 96 ? -23.984 15.094 10.539 1 85.44 96 ALA A CA 1
ATOM 703 C C . ALA A 1 96 ? -23.078 15.297 11.75 1 85.44 96 ALA A C 1
ATOM 705 O O . ALA A 1 96 ? -22.875 16.438 12.195 1 85.44 96 ALA A O 1
ATOM 706 N N . GLU A 1 97 ? -22.562 14.234 12.164 1 82 97 GLU A N 1
ATOM 707 C CA . GLU A 1 97 ? -21.688 14.297 13.336 1 82 97 GLU A CA 1
ATOM 708 C C . GLU A 1 97 ? -20.406 15.055 13.023 1 82 97 GLU A C 1
ATOM 710 O O . GLU A 1 97 ? -19.984 15.914 13.805 1 82 97 GLU A O 1
ATOM 715 N N . LEU A 1 98 ? -19.875 14.734 11.914 1 81.56 98 LEU A N 1
ATOM 716 C CA . LEU A 1 98 ? -18.641 15.391 11.508 1 81.56 98 LEU A CA 1
ATOM 717 C C . LEU A 1 98 ? -18.875 16.875 11.242 1 81.56 98 LEU A C 1
ATOM 719 O O . LEU A 1 98 ? -18.031 17.703 11.586 1 81.56 98 LEU A O 1
ATOM 723 N N . PHE A 1 99 ? -20.016 17.156 10.648 1 89.62 99 PHE A N 1
ATOM 724 C CA . PHE A 1 99 ? -20.312 18.547 10.344 1 89.62 99 PHE A CA 1
ATOM 725 C C . PHE A 1 99 ? -20.5 19.344 11.625 1 89.62 99 PHE A C 1
ATOM 727 O O . PHE A 1 99 ? -20.062 20.484 11.727 1 89.62 99 PHE A O 1
ATOM 734 N N . ALA A 1 100 ? -21.125 18.734 12.562 1 88.56 100 ALA A N 1
ATOM 735 C CA . ALA A 1 100 ? -21.297 19.422 13.852 1 88.56 100 ALA A CA 1
ATOM 736 C C . ALA A 1 100 ? -19.953 19.703 14.492 1 88.56 100 ALA A C 1
ATOM 738 O O . ALA A 1 100 ? -19.719 20.812 15.008 1 88.56 100 ALA A O 1
ATOM 739 N N . ALA A 1 101 ? -19.125 18.75 14.438 1 84.12 101 ALA A N 1
ATOM 740 C CA . ALA A 1 101 ? -17.781 18.938 14.984 1 84.12 101 ALA A CA 1
ATOM 741 C C . ALA A 1 101 ? -17.047 20.047 14.258 1 84.12 101 ALA A C 1
ATOM 743 O O . ALA A 1 101 ? -16.344 20.844 14.883 1 84.12 101 ALA A O 1
ATOM 744 N N . MET A 1 102 ? -17.188 20.078 12.992 1 88.94 102 MET A N 1
ATOM 745 C CA . MET A 1 102 ? -16.578 21.125 12.18 1 88.94 102 MET A CA 1
ATOM 746 C C . MET A 1 102 ? -17.109 22.5 12.562 1 88.94 102 MET A C 1
ATOM 748 O O . MET A 1 102 ? -16.344 23.438 12.734 1 88.94 102 MET A O 1
ATOM 752 N N . ALA A 1 103 ? -18.391 22.531 12.68 1 91.81 103 ALA A N 1
ATOM 753 C CA . ALA A 1 103 ? -19.031 23.797 13.047 1 91.81 103 ALA A CA 1
ATOM 754 C C . ALA A 1 103 ? -18.5 24.312 14.391 1 91.81 103 ALA A C 1
ATOM 756 O O . ALA A 1 103 ? -18.125 25.469 14.516 1 91.81 103 ALA A O 1
ATOM 757 N N . CYS A 1 104 ? -18.438 23.391 15.328 1 89.75 104 CYS A N 1
ATOM 758 C CA . CYS A 1 104 ? -17.938 23.75 16.656 1 89.75 104 CYS A CA 1
ATOM 759 C C . CYS A 1 104 ? -16.516 24.266 16.578 1 89.75 104 CYS A C 1
ATOM 761 O O . CYS A 1 104 ? -16.172 25.297 17.188 1 89.75 104 CYS A O 1
ATOM 763 N N . ASP A 1 105 ? -15.797 23.578 15.828 1 87.81 105 ASP A N 1
ATOM 764 C CA . ASP A 1 105 ? -14.375 23.906 15.727 1 87.81 105 ASP A CA 1
ATOM 765 C C . ASP A 1 105 ? -14.148 25.219 14.992 1 87.81 105 ASP A C 1
ATOM 767 O O . ASP A 1 105 ? -13.375 26.062 15.438 1 87.81 105 ASP A O 1
ATOM 771 N N . VAL A 1 106 ? -14.789 25.438 13.891 1 91.56 106 VAL A N 1
ATOM 772 C CA . VAL A 1 106 ? -14.617 26.609 13.047 1 91.56 106 VAL A CA 1
ATOM 773 C C . VAL A 1 106 ? -15.086 27.859 13.805 1 91.56 106 VAL A C 1
ATOM 775 O O . VAL A 1 106 ? -14.383 28.875 13.844 1 91.56 106 VAL A O 1
ATOM 778 N N . VAL A 1 107 ? -16.219 27.75 14.391 1 92.94 107 VAL A N 1
ATOM 779 C CA . VAL A 1 107 ? -16.734 28.891 15.133 1 92.94 107 VAL A CA 1
ATOM 780 C C . VAL A 1 107 ? -15.875 29.141 16.375 1 92.94 107 VAL A C 1
ATOM 782 O O . VAL A 1 107 ? -15.633 30.297 16.75 1 92.94 107 VAL A O 1
ATOM 785 N N . GLY A 1 108 ? -15.469 28.109 16.953 1 88.75 108 GLY A N 1
ATOM 786 C CA . GLY A 1 108 ? -14.531 28.266 18.047 1 88.75 108 GLY A CA 1
ATOM 787 C C . GLY A 1 108 ? -13.266 29 17.656 1 88.75 108 GLY A C 1
ATOM 788 O O . GLY A 1 108 ? -12.781 29.859 18.406 1 88.75 108 GLY A O 1
ATOM 789 N N . ALA A 1 109 ? -12.711 28.688 16.547 1 87.94 109 ALA A N 1
ATOM 790 C CA . ALA A 1 109 ? -11.531 29.359 16.031 1 87.94 109 ALA A CA 1
ATOM 791 C C . ALA A 1 109 ? -11.805 30.844 15.797 1 87.94 109 ALA A C 1
ATOM 793 O O . ALA A 1 109 ? -10.938 31.688 16.047 1 87.94 109 ALA A O 1
ATOM 794 N N . LEU A 1 110 ? -12.977 31.125 15.344 1 90.88 110 LEU A N 1
ATOM 795 C CA . LEU A 1 110 ? -13.375 32.5 15.156 1 90.88 110 LEU A CA 1
ATOM 796 C C . LEU A 1 110 ? -13.453 33.25 16.484 1 90.88 110 LEU A C 1
ATOM 798 O O . LEU A 1 110 ? -13.016 34.406 16.594 1 90.88 110 LEU A O 1
ATOM 802 N N . ASP A 1 111 ? -14 32.562 17.453 1 90.62 111 ASP A N 1
ATOM 803 C CA . ASP A 1 111 ? -14.07 33.156 18.781 1 90.62 111 ASP A CA 1
ATOM 804 C C . ASP A 1 111 ? -12.68 33.531 19.297 1 90.62 111 ASP A C 1
ATOM 806 O O . ASP A 1 111 ? -12.484 34.625 19.828 1 90.62 111 ASP A O 1
ATOM 810 N N . GLU A 1 112 ? -11.828 32.656 19.094 1 84.56 112 GLU A N 1
ATOM 811 C CA . GLU A 1 112 ? -10.461 32.875 19.562 1 84.56 112 GLU A CA 1
ATOM 812 C C . GLU A 1 112 ? -9.805 34.031 18.844 1 84.56 112 GLU A C 1
ATOM 814 O O . GLU A 1 112 ? -9.148 34.875 19.469 1 84.56 112 GLU A O 1
ATOM 819 N N . ALA A 1 113 ? -9.945 34.094 17.594 1 86.69 113 ALA A N 1
ATOM 820 C CA . ALA A 1 113 ? -9.375 35.188 16.812 1 86.69 113 ALA A CA 1
ATOM 821 C C . ALA A 1 113 ? -10.008 36.531 17.203 1 86.69 113 ALA A C 1
ATOM 823 O O . ALA A 1 113 ? -9.312 37.531 17.328 1 86.69 113 ALA A O 1
ATOM 824 N N . ALA A 1 114 ? -11.242 36.531 17.391 1 90.12 114 ALA A N 1
ATOM 825 C CA . ALA A 1 114 ? -11.961 37.75 17.766 1 90.12 114 ALA A CA 1
ATOM 826 C C . ALA A 1 114 ? -11.516 38.25 19.125 1 90.12 114 ALA A C 1
ATOM 828 O O . ALA A 1 114 ? -11.445 39.469 19.359 1 90.12 114 ALA A O 1
ATOM 829 N N . ALA A 1 115 ? -11.289 37.344 19.906 1 86.62 115 ALA A N 1
ATOM 830 C CA . ALA A 1 115 ? -10.875 37.688 21.266 1 86.62 115 ALA A CA 1
ATOM 831 C C . ALA A 1 115 ? -9.547 38.438 21.266 1 86.62 115 ALA A C 1
ATOM 833 O O . ALA A 1 115 ? -9.242 39.188 22.188 1 86.62 115 ALA A O 1
ATOM 834 N N . THR A 1 116 ? -8.781 38.312 20.25 1 83.19 116 THR A N 1
ATOM 835 C CA . THR A 1 116 ? -7.508 39 20.141 1 83.19 116 THR A CA 1
ATOM 836 C C . THR A 1 116 ? -7.699 40.406 19.547 1 83.19 116 THR A C 1
ATOM 838 O O . THR A 1 116 ? -6.73 41.125 19.344 1 83.19 116 THR A O 1
ATOM 841 N N . GLY A 1 117 ? -8.906 40.75 19.203 1 87.12 117 GLY A N 1
ATOM 842 C CA . GLY A 1 117 ? -9.203 42.031 18.625 1 87.12 117 GLY A CA 1
ATOM 843 C C . GLY A 1 117 ? -9.016 42.062 17.109 1 87.12 117 GLY A C 1
ATOM 844 O O . GLY A 1 117 ? -8.859 43.156 16.531 1 87.12 117 GLY A O 1
ATOM 845 N N . ALA A 1 118 ? -8.969 40.906 16.562 1 88.38 118 ALA A N 1
ATOM 846 C CA . ALA A 1 118 ? -8.766 40.812 15.117 1 88.38 118 ALA A CA 1
ATOM 847 C C . ALA A 1 118 ? -9.898 41.531 14.367 1 88.38 118 ALA A C 1
ATOM 849 O O . ALA A 1 118 ? -11.062 41.406 14.75 1 88.38 118 ALA A O 1
ATOM 850 N N . ALA A 1 119 ? -9.469 42.281 13.352 1 90.38 119 ALA A N 1
ATOM 851 C CA . ALA A 1 119 ? -10.445 42.906 12.484 1 90.38 119 ALA A CA 1
ATOM 852 C C . ALA A 1 119 ? -11.125 41.906 11.57 1 90.38 119 ALA A C 1
ATOM 854 O O . ALA A 1 119 ? -10.672 40.75 11.461 1 90.38 119 ALA A O 1
ATOM 855 N N . GLU A 1 120 ? -12.133 42.25 10.961 1 92.25 120 GLU A N 1
ATOM 856 C CA . GLU A 1 120 ? -13 41.344 10.203 1 92.25 120 GLU A CA 1
ATOM 857 C C . GLU A 1 120 ? -12.234 40.656 9.078 1 92.25 120 GLU A C 1
ATOM 859 O O . GLU A 1 120 ? -12.422 39.469 8.844 1 92.25 120 GLU A O 1
ATOM 864 N N . PRO A 1 121 ? -11.367 41.344 8.391 1 90.12 121 PRO A N 1
ATOM 865 C CA . PRO A 1 121 ? -10.633 40.656 7.328 1 90.12 121 PRO A CA 1
ATOM 866 C C . PRO A 1 121 ? -9.789 39.5 7.855 1 90.12 121 PRO A C 1
ATOM 868 O O . PRO A 1 121 ? -9.703 38.438 7.219 1 90.12 121 PRO A O 1
ATOM 871 N N . LYS A 1 122 ? -9.227 39.719 8.969 1 89.88 122 LYS A N 1
ATOM 872 C CA . LYS A 1 122 ? -8.438 38.656 9.594 1 89.88 122 LYS A CA 1
ATOM 873 C C . LYS A 1 122 ? -9.328 37.5 10.062 1 89.88 122 LYS A C 1
ATOM 875 O O . LYS A 1 122 ? -8.93 36.344 10.016 1 89.88 122 LYS A O 1
ATOM 880 N N . LEU A 1 123 ? -10.492 37.875 10.531 1 92.25 123 LEU A N 1
ATOM 881 C CA . LEU A 1 123 ? -11.438 36.844 10.969 1 92.25 123 LEU A CA 1
ATOM 882 C C . LEU A 1 123 ? -11.914 36 9.789 1 92.25 123 LEU A C 1
ATOM 884 O O . LEU A 1 123 ? -12.055 34.781 9.914 1 92.25 123 LEU A O 1
ATOM 888 N N . LEU A 1 124 ? -12.141 36.656 8.68 1 92.25 124 LEU A N 1
ATOM 889 C CA . LEU A 1 124 ? -12.508 35.938 7.473 1 92.25 124 LEU A CA 1
ATOM 890 C C . LEU A 1 124 ? -11.398 34.969 7.062 1 92.25 124 LEU A C 1
ATOM 892 O O . LEU A 1 124 ? -11.672 33.812 6.711 1 92.25 124 LEU A O 1
ATOM 896 N N . GLN A 1 125 ? -10.203 35.406 7.148 1 89 125 GLN A N 1
ATOM 897 C CA . GLN A 1 125 ? -9.062 34.562 6.812 1 89 125 GLN A CA 1
ATOM 898 C C . GLN A 1 125 ? -8.961 33.375 7.762 1 89 125 GLN A C 1
ATOM 900 O O . GLN A 1 125 ? -8.664 32.25 7.332 1 89 125 GLN A O 1
ATOM 905 N N . ALA A 1 126 ? -9.164 33.656 9.039 1 88.25 126 ALA A N 1
ATOM 906 C CA . ALA A 1 126 ? -9.148 32.594 10.031 1 88.25 126 ALA A CA 1
ATOM 907 C C . ALA A 1 126 ? -10.203 31.547 9.719 1 88.25 126 ALA A C 1
ATOM 909 O O . ALA A 1 126 ? -9.938 30.344 9.828 1 88.25 126 ALA A O 1
ATOM 910 N N . PHE A 1 127 ? -11.344 32 9.273 1 91.62 127 PHE A N 1
ATOM 911 C CA . PHE A 1 127 ? -12.43 31.125 8.898 1 91.62 127 PHE A CA 1
ATOM 912 C C . PHE A 1 127 ? -12.031 30.25 7.711 1 91.62 127 PHE A C 1
ATOM 914 O O . PHE A 1 127 ? -12.117 29.016 7.781 1 91.62 127 PHE A O 1
ATOM 921 N N . LEU A 1 128 ? -11.562 30.844 6.75 1 89.75 128 LEU A N 1
ATOM 922 C CA . LEU A 1 128 ? -11.234 30.141 5.52 1 89.75 128 LEU A CA 1
ATOM 923 C C . LEU A 1 128 ? -10.078 29.172 5.742 1 89.75 128 LEU A C 1
ATOM 925 O O . LEU A 1 128 ? -10.078 28.062 5.207 1 89.75 128 LEU A O 1
ATOM 929 N N . ARG A 1 129 ? -9.172 29.578 6.527 1 85.62 129 ARG A N 1
ATOM 930 C CA . ARG A 1 129 ? -8.031 28.719 6.844 1 85.62 129 ARG A CA 1
ATOM 931 C C . ARG A 1 129 ? -8.469 27.469 7.602 1 85.62 129 ARG A C 1
ATOM 933 O O . ARG A 1 129 ? -8.031 26.359 7.297 1 85.62 129 ARG A O 1
ATOM 940 N N . ARG A 1 130 ? -9.359 27.703 8.57 1 88.06 130 ARG A N 1
ATOM 941 C CA . ARG A 1 130 ? -9.836 26.578 9.375 1 88.06 130 ARG A CA 1
ATOM 942 C C . ARG A 1 130 ? -10.68 25.625 8.539 1 88.06 130 ARG A C 1
ATOM 944 O O . ARG A 1 130 ? -10.555 24.406 8.664 1 88.06 130 ARG A O 1
ATOM 951 N N . VAL A 1 131 ? -11.484 26.188 7.742 1 90.25 131 VAL A N 1
ATOM 952 C CA . VAL A 1 131 ? -12.289 25.359 6.844 1 90.25 131 VAL A CA 1
ATOM 953 C C . VAL A 1 131 ? -11.367 24.594 5.895 1 90.25 131 VAL A C 1
ATOM 955 O O . VAL A 1 131 ? -11.633 23.422 5.586 1 90.25 131 VAL A O 1
ATOM 958 N N . GLY A 1 132 ? -10.367 25.234 5.527 1 87.56 132 GLY A N 1
ATOM 959 C CA . GLY A 1 132 ? -9.383 24.562 4.691 1 87.56 132 GLY A CA 1
ATOM 960 C C . GLY A 1 132 ? -8.75 23.359 5.363 1 87.56 132 GLY A C 1
ATOM 961 O O . GLY A 1 132 ? -8.547 22.312 4.727 1 87.56 132 GLY A O 1
ATOM 962 N N . ALA A 1 133 ? -8.461 23.5 6.574 1 83.25 133 ALA A N 1
ATOM 963 C CA . ALA A 1 133 ? -7.914 22.375 7.34 1 83.25 133 ALA A CA 1
ATOM 964 C C . ALA A 1 133 ? -8.898 21.203 7.387 1 83.25 133 ALA A C 1
ATOM 966 O O . ALA A 1 133 ? -8.5 20.047 7.25 1 83.25 133 ALA A O 1
ATOM 967 N N . TRP A 1 134 ? -10.164 21.562 7.555 1 84.19 134 TRP A N 1
ATOM 968 C CA . TRP A 1 134 ? -11.203 20.547 7.59 1 84.19 134 TRP A CA 1
ATOM 969 C C . TRP A 1 134 ? -11.375 19.891 6.223 1 84.19 134 TRP A C 1
ATOM 971 O O . TRP A 1 134 ? -11.656 18.688 6.125 1 84.19 134 TRP A O 1
ATOM 981 N N . GLN A 1 135 ? -11.203 20.734 5.25 1 84.88 135 GLN A N 1
ATOM 982 C CA . GLN A 1 135 ? -11.266 20.203 3.891 1 84.88 135 GLN A CA 1
ATOM 983 C C . GLN A 1 135 ? -10.211 19.125 3.674 1 84.88 135 GLN A C 1
ATOM 985 O O . GLN A 1 135 ? -10.508 18.047 3.145 1 84.88 135 GLN A O 1
ATOM 990 N N . GLU A 1 136 ? -9.125 19.391 4.18 1 79 136 GLU A N 1
ATOM 991 C CA . GLU A 1 136 ? -8.031 18.438 4.043 1 79 136 GLU A CA 1
ATOM 992 C C . GLU A 1 136 ? -8.297 17.172 4.852 1 79 136 GLU A C 1
ATOM 994 O O . GLU A 1 136 ? -8.07 16.062 4.367 1 79 136 GLU A O 1
ATOM 999 N N . PHE A 1 137 ? -8.773 17.344 5.953 1 77.38 137 PHE A N 1
ATOM 1000 C CA . PHE A 1 137 ? -9.117 16.234 6.84 1 77.38 137 PHE A CA 1
ATOM 1001 C C . PHE A 1 137 ? -10.148 15.32 6.188 1 77.38 137 PHE A C 1
ATOM 1003 O O . PHE A 1 137 ? -9.977 14.102 6.156 1 77.38 137 PHE A O 1
ATOM 1010 N N . MET A 1 138 ? -11.164 15.93 5.68 1 76.5 138 MET A N 1
ATOM 1011 C CA . MET A 1 138 ? -12.273 15.148 5.137 1 76.5 138 MET A CA 1
ATOM 1012 C C . MET A 1 138 ? -11.883 14.5 3.814 1 76.5 138 MET A C 1
ATOM 1014 O O . MET A 1 138 ? -12.406 13.438 3.463 1 76.5 138 MET A O 1
ATOM 1018 N N . ARG A 1 139 ? -11.031 15.156 3.201 1 75.06 139 ARG A N 1
ATOM 1019 C CA . ARG A 1 139 ? -10.5 14.562 1.978 1 75.06 139 ARG A CA 1
ATOM 1020 C C . ARG A 1 139 ? -9.797 13.242 2.268 1 75.06 139 ARG A C 1
ATOM 1022 O O . ARG A 1 139 ? -9.914 12.289 1.493 1 75.06 139 ARG A O 1
ATOM 1029 N N . LYS A 1 140 ? -9.203 13.18 3.336 1 72 140 LYS A N 1
ATOM 1030 C CA . LYS A 1 140 ? -8.43 12.008 3.725 1 72 140 LYS A CA 1
ATOM 1031 C C . LYS A 1 140 ? -9.32 10.93 4.332 1 72 140 LYS A C 1
ATOM 1033 O O . LYS A 1 140 ? -8.875 9.812 4.57 1 72 140 LYS A O 1
ATOM 1038 N N . GLY A 1 141 ? -10.781 11.039 4.383 1 64.69 141 GLY A N 1
ATOM 1039 C CA . GLY A 1 141 ? -11.742 10.008 4.75 1 64.69 141 GLY A CA 1
ATOM 1040 C C . GLY A 1 141 ? -12.242 10.141 6.176 1 64.69 141 GLY A C 1
ATOM 1041 O O . GLY A 1 141 ? -13.016 9.305 6.652 1 64.69 141 GLY A O 1
ATOM 1042 N N . SER A 1 142 ? -12.227 11.312 6.879 1 64.56 142 SER A N 1
ATOM 1043 C CA . SER A 1 142 ? -12.719 11.672 8.203 1 64.56 142 SER A CA 1
ATOM 1044 C C . SER A 1 142 ? -12.562 10.508 9.188 1 64.56 142 SER A C 1
ATOM 1046 O O . SER A 1 142 ? -13.125 10.531 10.281 1 64.56 142 SER A O 1
ATOM 1048 N N . GLN A 1 143 ? -11.844 9.43 8.867 1 76.12 143 GLN A N 1
ATOM 1049 C CA . GLN A 1 143 ? -11.602 8.281 9.734 1 76.12 143 GLN A CA 1
ATOM 1050 C C . GLN A 1 143 ? -10.445 8.555 10.688 1 76.12 143 GLN A C 1
ATOM 1052 O O . GLN A 1 143 ? -9.695 9.523 10.516 1 76.12 143 GLN A O 1
ATOM 1057 N N . SER A 1 144 ? -10.578 7.828 11.828 1 86.12 144 SER A N 1
ATOM 1058 C CA . SER A 1 144 ? -9.445 7.891 12.75 1 86.12 144 SER A CA 1
ATOM 1059 C C . SER A 1 144 ? -8.148 7.488 12.055 1 86.12 144 SER A C 1
ATOM 1061 O O . SER A 1 144 ? -8.164 6.84 11.008 1 86.12 144 SER A O 1
ATOM 1063 N N . LEU A 1 145 ? -7.117 8 12.68 1 91.81 145 LEU A N 1
ATOM 1064 C CA . LEU A 1 145 ? -5.801 7.684 12.133 1 91.81 145 LEU A CA 1
ATOM 1065 C C . LEU A 1 145 ? -5.555 6.176 12.156 1 91.81 145 LEU A C 1
ATOM 1067 O O . LEU A 1 145 ? -5.922 5.5 13.125 1 91.81 145 LEU A O 1
ATOM 1071 N N . SER A 1 146 ? -4.973 5.637 11.047 1 92.38 146 SER A N 1
ATOM 1072 C CA . SER A 1 146 ? -4.465 4.27 11.078 1 92.38 146 SER A CA 1
ATOM 1073 C C . SER A 1 146 ? -3.369 4.109 12.125 1 92.38 146 SER A C 1
ATOM 1075 O O . SER A 1 146 ? -2.801 5.102 12.594 1 92.38 146 SER A O 1
ATOM 1077 N N . PRO A 1 147 ? -3.064 2.893 12.5 1 93.88 147 PRO A N 1
ATOM 1078 C CA . PRO A 1 147 ? -1.969 2.678 13.445 1 93.88 147 PRO A CA 1
ATOM 1079 C C . PRO A 1 147 ? -0.647 3.271 12.961 1 93.88 147 PRO A C 1
ATOM 1081 O O . PRO A 1 147 ? 0.094 3.861 13.758 1 93.88 147 PRO A O 1
ATOM 1084 N N . GLU A 1 148 ? -0.42 3.17 11.703 1 93.44 148 GLU A N 1
ATOM 1085 C CA . GLU A 1 148 ? 0.813 3.705 11.141 1 93.44 148 GLU A CA 1
ATOM 1086 C C . GLU A 1 148 ? 0.833 5.23 11.195 1 93.44 148 GLU A C 1
ATOM 1088 O O . GLU A 1 148 ? 1.852 5.828 11.547 1 93.44 148 GLU A O 1
ATOM 1093 N N . SER A 1 149 ? -0.293 5.82 10.898 1 94 149 SER A N 1
ATOM 1094 C CA . SER A 1 149 ? -0.379 7.277 10.93 1 94 149 SER A CA 1
ATOM 1095 C C . SER A 1 149 ? -0.285 7.805 12.359 1 94 149 SER A C 1
ATOM 1097 O O . SER A 1 149 ? 0.261 8.891 12.586 1 94 149 SER A O 1
ATOM 1099 N N . GLU A 1 150 ? -0.843 7.055 13.258 1 96 150 GLU A N 1
ATOM 1100 C CA . GLU A 1 150 ? -0.75 7.418 14.664 1 96 150 GLU A CA 1
ATOM 1101 C C . GLU A 1 150 ? 0.705 7.504 15.117 1 96 150 GLU A C 1
ATOM 1103 O O . GLU A 1 150 ? 1.11 8.484 15.742 1 96 150 GLU A O 1
ATOM 1108 N N . ILE A 1 151 ? 1.488 6.543 14.734 1 96.5 151 ILE A N 1
ATOM 1109 C CA . ILE A 1 151 ? 2.902 6.496 15.094 1 96.5 151 ILE A CA 1
ATOM 1110 C C . ILE A 1 151 ? 3.643 7.648 14.422 1 96.5 151 ILE A C 1
ATOM 1112 O O . ILE A 1 151 ? 4.516 8.273 15.031 1 96.5 151 ILE A O 1
ATOM 1116 N N . GLY A 1 152 ? 3.287 7.887 13.18 1 96.75 152 GLY A N 1
ATOM 1117 C CA . GLY A 1 152 ? 3.879 9.008 12.477 1 96.75 152 GLY A CA 1
ATOM 1118 C C . GLY A 1 152 ? 3.646 10.336 13.164 1 96.75 152 GLY A C 1
ATOM 1119 O O . GLY A 1 152 ? 4.586 11.117 13.359 1 96.75 152 GLY A O 1
ATOM 1120 N N . LEU A 1 153 ? 2.428 10.539 13.562 1 97.38 153 LEU A N 1
ATOM 1121 C CA . LEU A 1 153 ? 2.086 11.789 14.227 1 97.38 153 LEU A CA 1
ATOM 1122 C C . LEU A 1 153 ? 2.771 11.891 15.586 1 97.38 153 LEU A C 1
ATOM 1124 O O . LEU A 1 153 ? 3.238 12.969 15.969 1 97.38 153 LEU A O 1
ATOM 1128 N N . MET A 1 154 ? 2.85 10.773 16.281 1 97.69 154 MET A N 1
ATOM 1129 C CA . MET A 1 154 ? 3.598 10.734 17.531 1 97.69 154 MET A CA 1
ATOM 1130 C C . MET A 1 154 ? 5.035 11.211 17.328 1 97.69 154 MET A C 1
ATOM 1132 O O . MET A 1 154 ? 5.551 12 18.125 1 97.69 154 MET A O 1
ATOM 1136 N N . GLY A 1 155 ? 5.602 10.703 16.281 1 97.69 155 GLY A N 1
ATOM 1137 C CA . GLY A 1 155 ? 6.969 11.094 15.953 1 97.69 155 GLY A CA 1
ATOM 1138 C C . GLY A 1 155 ? 7.113 12.57 15.641 1 97.69 155 GLY A C 1
ATOM 1139 O O . GLY A 1 155 ? 8.023 13.234 16.141 1 97.69 155 GLY A O 1
ATOM 1140 N N . GLU A 1 156 ? 6.227 13.109 14.867 1 98.12 156 GLU A N 1
ATOM 1141 C CA . GLU A 1 156 ? 6.27 14.516 14.477 1 98.12 156 GLU A CA 1
ATOM 1142 C C . GLU A 1 156 ? 6.09 15.43 15.688 1 98.12 156 GLU A C 1
ATOM 1144 O O . GLU A 1 156 ? 6.84 16.391 15.859 1 98.12 156 GLU A O 1
ATOM 1149 N N . LEU A 1 157 ? 5.113 15.07 16.5 1 98.25 157 LEU A N 1
ATOM 1150 C CA . LEU A 1 157 ? 4.859 15.891 17.688 1 98.25 157 LEU A CA 1
ATOM 1151 C C . LEU A 1 157 ? 6.031 15.812 18.656 1 98.25 157 LEU A C 1
ATOM 1153 O O . LEU A 1 157 ? 6.367 16.812 19.312 1 98.25 157 LEU A O 1
ATOM 1157 N N . THR A 1 158 ? 6.629 14.656 18.75 1 97.38 158 THR A N 1
ATOM 1158 C CA . THR A 1 158 ? 7.805 14.492 19.594 1 97.38 158 THR A CA 1
ATOM 1159 C C . THR A 1 158 ? 8.938 15.398 19.125 1 97.38 158 THR A C 1
ATOM 1161 O O . THR A 1 158 ? 9.562 16.094 19.938 1 97.38 158 THR A O 1
ATOM 1164 N N . LEU A 1 159 ? 9.203 15.414 17.859 1 97.44 159 LEU A N 1
ATOM 1165 C CA . LEU A 1 159 ? 10.25 16.281 17.328 1 97.44 159 LEU A CA 1
ATOM 1166 C C . LEU A 1 159 ? 9.883 17.75 17.516 1 97.44 159 LEU A C 1
ATOM 1168 O O . LEU A 1 159 ? 10.742 18.578 17.828 1 97.44 159 LEU A O 1
ATOM 1172 N N . LEU A 1 160 ? 8.617 18.078 17.281 1 98.19 160 LEU A N 1
ATOM 1173 C CA . LEU A 1 160 ? 8.141 19.453 17.5 1 98.19 160 LEU A CA 1
ATOM 1174 C C . LEU A 1 160 ? 8.453 19.922 18.906 1 98.19 160 LEU A C 1
ATOM 1176 O O . LEU A 1 160 ? 8.953 21.031 19.094 1 98.19 160 LEU A O 1
ATOM 1180 N N . ARG A 1 161 ? 8.18 19.094 19.891 1 97 161 ARG A N 1
ATOM 1181 C CA . ARG A 1 161 ? 8.469 19.406 21.281 1 97 161 ARG A CA 1
ATOM 1182 C C . ARG A 1 161 ? 9.961 19.656 21.484 1 97 161 ARG A C 1
ATOM 1184 O O . ARG A 1 161 ? 10.352 20.609 22.156 1 97 161 ARG A O 1
ATOM 1191 N N . VAL A 1 162 ? 10.789 18.828 20.891 1 96.06 162 VAL A N 1
ATOM 1192 C CA . VAL A 1 162 ? 12.234 18.953 21.016 1 96.06 162 VAL A CA 1
ATOM 1193 C C . VAL A 1 162 ? 12.695 20.266 20.406 1 96.06 162 VAL A C 1
ATOM 1195 O O . VAL A 1 162 ? 13.531 20.969 20.969 1 96.06 162 VAL A O 1
ATOM 1198 N N . ILE A 1 163 ? 12.164 20.625 19.266 1 96.94 163 ILE A N 1
ATOM 1199 C CA . ILE A 1 163 ? 12.508 21.875 18.578 1 96.94 163 ILE A CA 1
ATOM 1200 C C . ILE A 1 163 ? 12.195 23.062 19.484 1 96.94 163 ILE A C 1
ATOM 1202 O O . ILE A 1 163 ? 13.016 23.984 19.625 1 96.94 163 ILE A O 1
ATOM 1206 N N . ILE A 1 164 ? 11.07 23.031 20.156 1 97 164 ILE A N 1
ATOM 1207 C CA . ILE A 1 164 ? 10.664 24.094 21.047 1 97 164 ILE A CA 1
ATOM 1208 C C . ILE A 1 164 ? 11.586 24.141 22.266 1 97 164 ILE A C 1
ATOM 1210 O O . ILE A 1 164 ? 12.047 25.203 22.672 1 97 164 ILE A O 1
ATOM 1214 N N . ASP A 1 165 ? 11.883 22.984 22.781 1 96 165 ASP A N 1
ATOM 1215 C CA . ASP A 1 165 ? 12.734 22.891 23.953 1 96 165 ASP A CA 1
ATOM 1216 C C . ASP A 1 165 ? 14.141 23.406 23.672 1 96 165 ASP A C 1
ATOM 1218 O O . ASP A 1 165 ? 14.836 23.875 24.578 1 96 165 ASP A O 1
ATOM 1222 N N . GLU A 1 166 ? 14.547 23.375 22.438 1 95.88 166 GLU A N 1
ATOM 1223 C CA . GLU A 1 166 ? 15.883 23.812 22.062 1 95.88 166 GLU A CA 1
ATOM 1224 C C . GLU A 1 166 ? 15.93 25.328 21.844 1 95.88 166 GLU A C 1
ATOM 1226 O O . GLU A 1 166 ? 17 25.891 21.578 1 95.88 166 GLU A O 1
ATOM 1231 N N . GLY A 1 167 ? 14.734 25.984 21.859 1 94.25 167 GLY A N 1
ATOM 1232 C CA . GLY A 1 167 ? 14.781 27.438 21.891 1 94.25 167 GLY A CA 1
ATOM 1233 C C . GLY A 1 167 ? 13.953 28.078 20.797 1 94.25 167 GLY A C 1
ATOM 1234 O O . GLY A 1 167 ? 13.852 29.312 20.734 1 94.25 167 GLY A O 1
ATOM 1235 N N . VAL A 1 168 ? 13.414 27.328 19.922 1 95.62 168 VAL A N 1
ATOM 1236 C CA . VAL A 1 168 ? 12.523 27.891 18.922 1 95.62 168 VAL A CA 1
ATOM 1237 C C . VAL A 1 168 ? 11.172 28.234 19.547 1 95.62 168 VAL A C 1
ATOM 1239 O O . VAL A 1 168 ? 10.633 27.438 20.328 1 95.62 168 VAL A O 1
ATOM 1242 N N . SER A 1 169 ? 10.711 29.406 19.25 1 95.69 169 SER A N 1
ATOM 1243 C CA . SER A 1 169 ? 9.414 29.766 19.812 1 95.69 169 SER A CA 1
ATOM 1244 C C . SER A 1 169 ? 8.328 28.781 19.359 1 95.69 169 SER A C 1
ATOM 1246 O O . SER A 1 169 ? 8.398 28.234 18.266 1 95.69 169 SER A O 1
ATOM 1248 N N . ALA A 1 170 ? 7.379 28.562 20.172 1 96.81 170 ALA A N 1
ATOM 1249 C CA . ALA A 1 170 ? 6.305 27.625 19.859 1 96.81 170 ALA A CA 1
ATOM 1250 C C . ALA A 1 170 ? 5.625 27.984 18.547 1 96.81 170 ALA A C 1
ATOM 1252 O O . ALA A 1 170 ? 5.402 27.109 17.703 1 96.81 170 ALA A O 1
ATOM 1253 N N . ALA A 1 171 ? 5.332 29.203 18.359 1 95.12 171 ALA A N 1
ATOM 1254 C CA . ALA A 1 171 ? 4.656 29.656 17.141 1 95.12 171 ALA A CA 1
ATOM 1255 C C . ALA A 1 171 ? 5.5 29.359 15.906 1 95.12 171 ALA A C 1
ATOM 1257 O O . ALA A 1 171 ? 5 28.797 14.922 1 95.12 171 ALA A O 1
ATOM 1258 N N . SER A 1 172 ? 6.777 29.656 16 1 96.31 172 SER A N 1
ATOM 1259 C CA . SER A 1 172 ? 7.676 29.438 14.867 1 96.31 172 SER A CA 1
ATOM 1260 C C . SER A 1 172 ? 7.855 27.953 14.586 1 96.31 172 SER A C 1
ATOM 1262 O O . SER A 1 172 ? 7.883 27.531 13.43 1 96.31 172 SER A O 1
ATOM 1264 N N . ALA A 1 173 ? 8.008 27.188 15.641 1 97.62 173 ALA A N 1
ATOM 1265 C CA . ALA A 1 173 ? 8.164 25.75 15.5 1 97.62 173 ALA A CA 1
ATOM 1266 C C . ALA A 1 173 ? 6.938 25.109 14.844 1 97.62 173 ALA A C 1
ATOM 1268 O O . ALA A 1 173 ? 7.062 24.328 13.898 1 97.62 173 ALA A O 1
ATOM 1269 N N . ILE A 1 174 ? 5.77 25.453 15.305 1 97.38 174 ILE A N 1
ATOM 1270 C CA . ILE A 1 174 ? 4.531 24.891 14.773 1 97.38 174 ILE A CA 1
ATOM 1271 C C . ILE A 1 174 ? 4.316 25.375 13.344 1 97.38 174 ILE A C 1
ATOM 1273 O O . ILE A 1 174 ? 3.855 24.625 12.484 1 97.38 174 ILE A O 1
ATOM 1277 N N . GLU A 1 175 ? 4.656 26.609 13.094 1 95.31 175 GLU A N 1
ATOM 1278 C CA . GLU A 1 175 ? 4.566 27.141 11.734 1 95.31 175 GLU A CA 1
ATOM 1279 C C . GLU A 1 175 ? 5.461 26.344 10.781 1 95.31 175 GLU A C 1
ATOM 1281 O O . GLU A 1 175 ? 5.109 26.141 9.617 1 95.31 175 GLU A O 1
ATOM 1286 N N . SER A 1 176 ? 6.578 25.875 11.234 1 97.25 176 SER A N 1
ATOM 1287 C CA . SER A 1 176 ? 7.527 25.141 10.406 1 97.25 176 SER A CA 1
ATOM 1288 C C . SER A 1 176 ? 7.055 23.703 10.172 1 97.25 176 SER A C 1
ATOM 1290 O O . SER A 1 176 ? 7.578 23.016 9.297 1 97.25 176 SER A O 1
ATOM 1292 N N . TRP A 1 177 ? 6.098 23.25 10.945 1 97.81 177 TRP A N 1
ATOM 1293 C CA . TRP A 1 177 ? 5.539 21.906 10.844 1 97.81 177 TRP A CA 1
ATOM 1294 C C . TRP A 1 177 ? 4.566 21.797 9.672 1 97.81 177 TRP A C 1
ATOM 1296 O O . TRP A 1 177 ? 3.365 22.047 9.828 1 97.81 177 TRP A O 1
ATOM 1306 N N . VAL A 1 178 ? 5.012 21.406 8.484 1 95.19 178 VAL A N 1
ATOM 1307 C CA . VAL A 1 178 ? 4.219 21.5 7.262 1 95.19 178 VAL A CA 1
ATOM 1308 C C . VAL A 1 178 ? 3.801 20.109 6.801 1 95.19 178 VAL A C 1
ATOM 1310 O O . VAL A 1 178 ? 3.023 19.969 5.855 1 95.19 178 VAL A O 1
ATOM 1313 N N . GLY A 1 179 ? 4.254 19.062 7.465 1 94.12 179 GLY A N 1
ATOM 1314 C CA . GLY A 1 179 ? 3.865 17.703 7.137 1 94.12 179 GLY A CA 1
ATOM 1315 C C . GLY A 1 179 ? 2.365 17.531 6.98 1 94.12 179 GLY A C 1
ATOM 1316 O O . GLY A 1 179 ? 1.895 17.047 5.957 1 94.12 179 GLY A O 1
ATOM 1317 N N . PRO A 1 180 ? 1.562 17.969 7.91 1 90.81 180 PRO A N 1
ATOM 1318 C CA . PRO A 1 180 ? 0.105 17.844 7.848 1 90.81 180 PRO A CA 1
ATOM 1319 C C . PRO A 1 180 ? -0.498 18.531 6.629 1 90.81 180 PRO A C 1
ATOM 1321 O O . PRO A 1 180 ? -1.641 18.25 6.258 1 90.81 180 PRO A O 1
ATOM 1324 N N . LEU A 1 181 ? 0.24 19.516 6.047 1 86.56 181 LEU A N 1
ATOM 1325 C CA . LEU A 1 181 ? -0.251 20.281 4.91 1 86.56 181 LEU A CA 1
ATOM 1326 C C . LEU A 1 181 ? 0.218 19.656 3.596 1 86.56 181 LEU A C 1
ATOM 1328 O O . LEU A 1 181 ? 0.333 20.359 2.584 1 86.56 181 LEU A O 1
ATOM 1332 N N . ASP A 1 182 ? 0.633 18.375 3.611 1 84.69 182 ASP A N 1
ATOM 1333 C CA . ASP A 1 182 ? 1.086 17.609 2.451 1 84.69 182 ASP A CA 1
ATOM 1334 C C . ASP A 1 182 ? 2.441 18.109 1.961 1 84.69 182 ASP A C 1
ATOM 1336 O O . ASP A 1 182 ? 2.703 18.125 0.756 1 84.69 182 ASP A O 1
ATOM 1340 N N . GLY A 1 183 ? 3.154 18.641 2.867 1 86.5 183 GLY A N 1
ATOM 1341 C CA . GLY A 1 183 ? 4.527 18.984 2.537 1 86.5 183 GLY A CA 1
ATOM 1342 C C . GLY A 1 183 ? 5.383 17.781 2.184 1 86.5 183 GLY A C 1
ATOM 1343 O O . GLY A 1 183 ? 5.148 16.688 2.686 1 86.5 183 GLY A O 1
ATOM 1344 N N . VAL A 1 184 ? 6.438 18.047 1.385 1 90.25 184 VAL A N 1
ATOM 1345 C CA . VAL A 1 184 ? 7.359 16.984 0.997 1 90.25 184 VAL A CA 1
ATOM 1346 C C . VAL A 1 184 ? 8.109 16.484 2.225 1 90.25 184 VAL A C 1
ATOM 1348 O O . VAL A 1 184 ? 8.352 15.281 2.363 1 90.25 184 VAL A O 1
ATOM 1351 N N . ARG A 1 185 ? 8.508 17.531 3.088 1 95.19 185 ARG A N 1
ATOM 1352 C CA . ARG A 1 185 ? 9.133 17.219 4.367 1 95.19 185 ARG A CA 1
ATOM 1353 C C . ARG A 1 185 ? 8.227 17.609 5.531 1 95.19 185 ARG A C 1
ATOM 1355 O O . ARG A 1 185 ? 7.266 18.359 5.352 1 95.19 185 ARG A O 1
ATOM 1362 N N . ASP A 1 186 ? 8.562 17.203 6.672 1 97.25 186 ASP A N 1
ATOM 1363 C CA . ASP A 1 186 ? 7.668 17.406 7.809 1 97.25 186 ASP A CA 1
ATOM 1364 C C . ASP A 1 186 ? 7.875 18.781 8.438 1 97.25 186 ASP A C 1
ATOM 1366 O O . ASP A 1 186 ? 6.918 19.406 8.883 1 97.25 186 ASP A O 1
ATOM 1370 N N . PHE A 1 187 ? 9.125 19.266 8.492 1 97.94 187 PHE A N 1
ATOM 1371 C CA . PHE A 1 187 ? 9.43 20.578 9.039 1 97.94 187 PHE A CA 1
ATOM 1372 C C . PHE A 1 187 ? 10.273 21.391 8.062 1 97.94 187 PHE A C 1
ATOM 1374 O O . PHE A 1 187 ? 11.219 20.875 7.469 1 97.94 187 PHE A O 1
ATOM 1381 N N . GLU A 1 188 ? 9.875 22.594 7.871 1 96.56 188 GLU A N 1
ATOM 1382 C CA . GLU A 1 188 ? 10.672 23.562 7.113 1 96.56 188 GLU A CA 1
ATOM 1383 C C . GLU A 1 188 ? 11.102 24.734 7.988 1 96.56 188 GLU A C 1
ATOM 1385 O O . GLU A 1 188 ? 10.273 25.531 8.406 1 96.56 188 GLU A O 1
ATOM 1390 N N . LEU A 1 189 ? 12.383 24.781 8.336 1 93.56 189 LEU A N 1
ATOM 1391 C CA . LEU A 1 189 ? 12.969 25.766 9.234 1 93.56 189 LEU A CA 1
ATOM 1392 C C . LEU A 1 189 ? 14.148 26.469 8.578 1 93.56 189 LEU A C 1
ATOM 1394 O O . LEU A 1 189 ? 15.047 25.828 8.047 1 93.56 189 LEU A O 1
ATOM 1398 N N . GLY A 1 190 ? 14.141 27.797 8.648 1 91.44 190 GLY A N 1
ATOM 1399 C CA . GLY A 1 190 ? 15.234 28.5 8 1 91.44 190 GLY A CA 1
ATOM 1400 C C . GLY A 1 190 ? 15.336 28.219 6.516 1 91.44 190 GLY A C 1
ATOM 1401 O O . GLY A 1 190 ? 14.352 28.375 5.785 1 91.44 190 GLY A O 1
ATOM 1402 N N . THR A 1 191 ? 16.5 27.766 6.152 1 90.75 191 THR A N 1
ATOM 1403 C CA . THR A 1 191 ? 16.719 27.516 4.734 1 90.75 191 THR A CA 1
ATOM 1404 C C . THR A 1 191 ? 16.516 26.031 4.406 1 90.75 191 THR A C 1
ATOM 1406 O O . THR A 1 191 ? 16.469 25.656 3.234 1 90.75 191 THR A O 1
ATOM 1409 N N . GLY A 1 192 ? 16.359 25.266 5.441 1 95.88 192 GLY A N 1
ATOM 1410 C CA . GLY A 1 192 ? 16.359 23.844 5.215 1 95.88 192 GLY A CA 1
ATOM 1411 C C . GLY A 1 192 ? 15.094 23.156 5.703 1 95.88 192 GLY A C 1
ATOM 1412 O O . GLY A 1 192 ? 14.016 23.75 5.684 1 95.88 192 GLY A O 1
ATOM 1413 N N . ALA A 1 193 ? 15.266 21.797 5.945 1 97.12 193 ALA A N 1
ATOM 1414 C CA . ALA A 1 193 ? 14.086 21.016 6.316 1 97.12 193 ALA A CA 1
ATOM 1415 C C . ALA A 1 193 ? 14.484 19.781 7.125 1 97.12 193 ALA A C 1
ATOM 1417 O O . ALA A 1 193 ? 15.656 19.406 7.172 1 97.12 193 ALA A O 1
ATOM 1418 N N . ILE A 1 194 ? 13.523 19.266 7.82 1 97.38 194 ILE A N 1
ATOM 1419 C CA . ILE A 1 194 ? 13.695 18.031 8.586 1 97.38 194 ILE A CA 1
ATOM 1420 C C . ILE A 1 194 ? 12.602 17.031 8.219 1 97.38 194 ILE A C 1
ATOM 1422 O O . ILE A 1 194 ? 11.414 17.359 8.273 1 97.38 194 ILE A O 1
ATOM 1426 N N . GLU A 1 195 ? 13.023 15.883 7.727 1 97 195 GLU A N 1
ATOM 1427 C CA . GLU A 1 195 ? 12.117 14.75 7.559 1 97 195 GLU A CA 1
ATOM 1428 C C . GLU A 1 195 ? 12.062 13.898 8.82 1 97 195 GLU A C 1
ATOM 1430 O O . GLU A 1 195 ? 13.102 13.547 9.391 1 97 195 GLU A O 1
ATOM 1435 N N . VAL A 1 196 ? 10.812 13.547 9.266 1 97.5 196 VAL A N 1
ATOM 1436 C CA . VAL A 1 196 ? 10.672 12.797 10.508 1 97.5 196 VAL A CA 1
ATOM 1437 C C . VAL A 1 196 ? 10.227 11.367 10.195 1 97.5 196 VAL A C 1
ATOM 1439 O O . VAL A 1 196 ? 9.344 11.156 9.359 1 97.5 196 VAL A O 1
ATOM 1442 N N . LYS A 1 197 ? 10.883 10.398 10.805 1 96.31 197 LYS A N 1
ATOM 1443 C CA . LYS A 1 197 ? 10.477 9 10.781 1 96.31 197 LYS A CA 1
ATOM 1444 C C . LYS A 1 197 ? 10.367 8.43 12.195 1 96.31 197 LYS A C 1
ATOM 1446 O O . LYS A 1 197 ? 11.188 8.742 13.055 1 96.31 197 LYS A O 1
ATOM 1451 N N . ALA A 1 198 ? 9.312 7.684 12.383 1 95.69 198 ALA A N 1
ATOM 1452 C CA . ALA A 1 198 ? 9.125 7.02 13.672 1 95.69 198 ALA A CA 1
ATOM 1453 C C . ALA A 1 198 ? 9.094 5.504 13.508 1 95.69 198 ALA A C 1
ATOM 1455 O O . ALA A 1 198 ? 8.633 4.992 12.484 1 95.69 198 ALA A O 1
ATOM 1456 N N . THR A 1 199 ? 9.672 4.77 14.492 1 93.31 199 THR A N 1
ATOM 1457 C CA . THR A 1 199 ? 9.672 3.314 14.414 1 93.31 199 THR A CA 1
ATOM 1458 C C . THR A 1 199 ? 9.438 2.697 15.789 1 93.31 199 THR A C 1
ATOM 1460 O O . THR A 1 199 ? 9.734 3.314 16.812 1 93.31 199 THR A O 1
ATOM 1463 N N . LEU A 1 200 ? 8.789 1.546 15.742 1 94.44 200 LEU A N 1
ATOM 1464 C CA . LEU A 1 200 ? 8.609 0.739 16.938 1 94.44 200 LEU A CA 1
ATOM 1465 C C . LEU A 1 200 ? 9.578 -0.437 16.953 1 94.44 200 LEU A C 1
ATOM 1467 O O . LEU A 1 200 ? 9.562 -1.252 17.875 1 94.44 200 LEU A O 1
ATOM 1471 N N . ALA A 1 201 ? 10.438 -0.472 15.93 1 90.5 201 ALA A N 1
ATOM 1472 C CA . ALA A 1 201 ? 11.352 -1.604 15.82 1 90.5 201 ALA A CA 1
ATOM 1473 C C . ALA A 1 201 ? 12.336 -1.635 16.984 1 90.5 201 ALA A C 1
ATOM 1475 O O . ALA A 1 201 ? 12.875 -0.598 17.375 1 90.5 201 ALA A O 1
ATOM 1476 N N . ALA A 1 202 ? 12.516 -2.879 17.516 1 86.62 202 ALA A N 1
ATOM 1477 C CA . ALA A 1 202 ? 13.445 -3.045 18.625 1 86.62 202 ALA A CA 1
ATOM 1478 C C . ALA A 1 202 ? 14.891 -2.965 18.141 1 86.62 202 ALA A C 1
ATOM 1480 O O . ALA A 1 202 ? 15.75 -2.402 18.828 1 86.62 202 ALA A O 1
ATOM 1481 N N . ALA A 1 203 ? 15.07 -3.553 16.984 1 86.31 203 ALA A N 1
ATOM 1482 C CA . ALA A 1 203 ? 16.422 -3.557 16.406 1 86.31 203 ALA A CA 1
ATOM 1483 C C . ALA A 1 203 ? 16.484 -2.717 15.141 1 86.31 203 ALA A C 1
ATOM 1485 O O . ALA A 1 203 ? 15.562 -2.75 14.32 1 86.31 203 ALA A O 1
ATOM 1486 N N . GLY A 1 204 ? 17.625 -1.936 15.102 1 85.62 204 GLY A N 1
ATOM 1487 C CA . GLY A 1 204 ? 17.812 -1.09 13.938 1 85.62 204 GLY A CA 1
ATOM 1488 C C . GLY A 1 204 ? 16.844 0.084 13.891 1 85.62 204 GLY A C 1
ATOM 1489 O O . GLY A 1 204 ? 16.172 0.37 14.875 1 85.62 204 GLY A O 1
ATOM 1490 N N . PHE A 1 205 ? 16.938 0.883 12.922 1 89.31 205 PHE A N 1
ATOM 1491 C CA . PHE A 1 205 ? 16.016 1.986 12.695 1 89.31 205 PHE A CA 1
ATOM 1492 C C . PHE A 1 205 ? 15.516 1.977 11.258 1 89.31 205 PHE A C 1
ATOM 1494 O O . PHE A 1 205 ? 15.906 2.822 10.445 1 89.31 205 PHE A O 1
ATOM 1501 N N . PRO A 1 206 ? 14.625 0.991 11.016 1 92.56 206 PRO A N 1
ATOM 1502 C CA . PRO A 1 206 ? 14.023 0.991 9.68 1 92.56 206 PRO A CA 1
ATOM 1503 C C . PRO A 1 206 ? 13.156 2.223 9.422 1 92.56 206 PRO A C 1
ATOM 1505 O O . PRO A 1 206 ? 12.414 2.652 10.297 1 92.56 206 PRO A O 1
ATOM 1508 N N . ALA A 1 207 ? 13.344 2.82 8.312 1 94.12 207 ALA A N 1
ATOM 1509 C CA . ALA A 1 207 ? 12.562 3.988 7.906 1 94.12 207 ALA A CA 1
ATOM 1510 C C . ALA A 1 207 ? 12.078 3.857 6.465 1 94.12 207 ALA A C 1
ATOM 1512 O O . ALA A 1 207 ? 12.867 3.533 5.57 1 94.12 207 ALA A O 1
ATOM 1513 N N . LYS A 1 208 ? 10.867 4.07 6.289 1 95.94 208 LYS A N 1
ATOM 1514 C CA . LYS A 1 208 ? 10.297 4.023 4.945 1 95.94 208 LYS A CA 1
ATOM 1515 C C . LYS A 1 208 ? 10.305 5.402 4.293 1 95.94 208 LYS A C 1
ATOM 1517 O O . LYS A 1 208 ? 9.852 6.379 4.891 1 95.94 208 LYS A O 1
ATOM 1522 N N . ILE A 1 209 ? 10.898 5.48 3.133 1 97.12 209 ILE A N 1
ATOM 1523 C CA . ILE A 1 209 ? 10.906 6.707 2.342 1 97.12 209 ILE A CA 1
ATOM 1524 C C . ILE A 1 209 ? 9.867 6.605 1.229 1 97.12 209 ILE A C 1
ATOM 1526 O O . ILE A 1 209 ? 9.898 5.676 0.418 1 97.12 209 ILE A O 1
ATOM 1530 N N . GLY A 1 210 ? 9.047 7.617 1.18 1 96.56 210 GLY A N 1
ATOM 1531 C CA . GLY A 1 210 ? 7.828 7.473 0.404 1 96.56 210 GLY A CA 1
ATOM 1532 C C . GLY A 1 210 ? 7.984 7.91 -1.041 1 96.56 210 GLY A C 1
ATOM 1533 O O . GLY A 1 210 ? 7.152 7.574 -1.889 1 96.56 210 GLY A O 1
ATOM 1534 N N . SER A 1 211 ? 9.023 8.641 -1.31 1 96.75 211 SER A N 1
ATOM 1535 C CA . SER A 1 211 ? 9.188 9.125 -2.676 1 96.75 211 SER A CA 1
ATOM 1536 C C . SER A 1 211 ? 10.633 9.523 -2.947 1 96.75 211 SER A C 1
ATOM 1538 O O . SER A 1 211 ? 11.445 9.594 -2.025 1 96.75 211 SER A O 1
ATOM 1540 N N . LEU A 1 212 ? 10.922 9.805 -4.191 1 96.88 212 LEU A N 1
ATOM 1541 C CA . LEU A 1 212 ? 12.25 10.227 -4.609 1 96.88 212 LEU A CA 1
ATOM 1542 C C . LEU A 1 212 ? 12.523 11.656 -4.156 1 96.88 212 LEU A C 1
ATOM 1544 O O . LEU A 1 212 ? 13.68 12.102 -4.148 1 96.88 212 LEU A O 1
ATOM 1548 N N . ASP A 1 213 ? 11.477 12.359 -3.711 1 95.06 213 ASP A N 1
ATOM 1549 C CA . ASP A 1 213 ? 11.609 13.773 -3.383 1 95.06 213 ASP A CA 1
ATOM 1550 C C . ASP A 1 213 ? 11.898 13.969 -1.896 1 95.06 213 ASP A C 1
ATOM 1552 O O . ASP A 1 213 ? 12.492 14.977 -1.502 1 95.06 213 ASP A O 1
ATOM 1556 N N . GLN A 1 214 ? 11.57 13.039 -1.143 1 94.69 214 GLN A N 1
ATOM 1557 C CA . GLN A 1 214 ? 11.523 13.211 0.306 1 94.69 214 GLN A CA 1
ATOM 1558 C C . GLN A 1 214 ? 12.922 13.484 0.865 1 94.69 214 GLN A C 1
ATOM 1560 O O . GLN A 1 214 ? 13.07 14.266 1.809 1 94.69 214 GLN A O 1
ATOM 1565 N N . LEU A 1 215 ? 13.953 12.844 0.289 1 95.75 215 LEU A N 1
ATOM 1566 C CA . LEU A 1 215 ? 15.312 13.062 0.783 1 95.75 215 LEU A CA 1
ATOM 1567 C C . LEU A 1 215 ? 16.172 13.727 -0.282 1 95.75 215 LEU A C 1
ATOM 1569 O O . LEU A 1 215 ? 17.391 13.516 -0.321 1 95.75 215 LEU A O 1
ATOM 1573 N N . ASP A 1 216 ? 15.516 14.414 -1.205 1 94.06 216 ASP A N 1
ATOM 1574 C CA . ASP A 1 216 ? 16.219 15.203 -2.211 1 94.06 216 ASP A CA 1
ATOM 1575 C C . ASP A 1 216 ? 16.594 16.578 -1.669 1 94.06 216 ASP A C 1
ATOM 1577 O O . ASP A 1 216 ? 15.719 17.422 -1.428 1 94.06 216 ASP A O 1
ATOM 1581 N N . ASP A 1 217 ? 17.844 16.875 -1.47 1 91.12 217 ASP A N 1
ATOM 1582 C CA . ASP A 1 217 ? 18.297 18.125 -0.864 1 91.12 217 ASP A CA 1
ATOM 1583 C C . ASP A 1 217 ? 18.531 19.203 -1.925 1 91.12 217 ASP A C 1
ATOM 1585 O O . ASP A 1 217 ? 19.094 20.25 -1.632 1 91.12 217 ASP A O 1
ATOM 1589 N N . SER A 1 218 ? 18.094 18.859 -3.117 1 88.12 218 SER A N 1
ATOM 1590 C CA . SER A 1 218 ? 18.328 19.828 -4.188 1 88.12 218 SER A CA 1
ATOM 1591 C C . SER A 1 218 ? 17.422 21.047 -4.055 1 88.12 218 SER A C 1
ATOM 1593 O O . SER A 1 218 ? 17.766 22.141 -4.5 1 88.12 218 SER A O 1
ATOM 1595 N N . VAL A 1 219 ? 16.281 20.875 -3.404 1 82.75 219 VAL A N 1
ATOM 1596 C CA . VAL A 1 219 ? 15.32 21.953 -3.297 1 82.75 219 VAL A CA 1
ATOM 1597 C C . VAL A 1 219 ? 15.555 22.734 -2.008 1 82.75 219 VAL A C 1
ATOM 1599 O O . VAL A 1 219 ? 15.461 23.969 -1.992 1 82.75 219 VAL A O 1
ATOM 1602 N N . ARG A 1 220 ? 15.82 22.062 -0.906 1 88.88 220 ARG A N 1
ATOM 1603 C CA . ARG A 1 220 ? 16.078 22.672 0.397 1 88.88 220 ARG A CA 1
ATOM 1604 C C . ARG A 1 220 ? 17.328 22.078 1.042 1 88.88 220 ARG A C 1
ATOM 1606 O O . ARG A 1 220 ? 17.484 20.844 1.081 1 88.88 220 ARG A O 1
ATOM 1613 N N . GLN A 1 221 ? 18.156 22.984 1.494 1 92.75 221 GLN A N 1
ATOM 1614 C CA . GLN A 1 221 ? 19.375 22.578 2.186 1 92.75 221 GLN A CA 1
ATOM 1615 C C . GLN A 1 221 ? 19.656 23.484 3.385 1 92.75 221 GLN A C 1
ATOM 1617 O O . GLN A 1 221 ? 19.406 24.688 3.33 1 92.75 221 GLN A O 1
ATOM 1622 N N . PRO A 1 222 ? 20.125 22.891 4.418 1 95.88 222 PRO A N 1
ATOM 1623 C CA . PRO A 1 222 ? 20.438 21.484 4.672 1 95.88 222 PRO A CA 1
ATOM 1624 C C . PRO A 1 222 ? 19.203 20.656 4.973 1 95.88 222 PRO A C 1
ATOM 1626 O O . PRO A 1 222 ? 18.156 21.188 5.348 1 95.88 222 PRO A O 1
ATOM 1629 N N . LEU A 1 223 ? 19.312 19.391 4.672 1 96.62 223 LEU A N 1
ATOM 1630 C CA . LEU A 1 223 ? 18.234 18.453 4.945 1 96.62 223 LEU A CA 1
ATOM 1631 C C . LEU A 1 223 ? 18.656 17.453 6.02 1 96.62 223 LEU A C 1
ATOM 1633 O O . LEU A 1 223 ? 19.781 16.953 6.004 1 96.62 223 LEU A O 1
ATOM 1637 N N . PHE A 1 224 ? 17.734 17.266 6.973 1 96.56 224 PHE A N 1
ATOM 1638 C CA . PHE A 1 224 ? 18 16.312 8.047 1 96.56 224 PHE A CA 1
ATOM 1639 C C . PHE A 1 224 ? 16.891 15.258 8.117 1 96.56 224 PHE A C 1
ATOM 1641 O O . PHE A 1 224 ? 15.742 15.531 7.77 1 96.56 224 PHE A O 1
ATOM 1648 N N . LEU A 1 225 ? 17.266 14.062 8.469 1 96.44 225 LEU A N 1
ATOM 1649 C CA . LEU A 1 225 ? 16.312 13.031 8.867 1 96.44 225 LEU A CA 1
ATOM 1650 C C . LEU A 1 225 ? 16.328 12.836 10.383 1 96.44 225 LEU A C 1
ATOM 1652 O O . LEU A 1 225 ? 17.375 12.555 10.969 1 96.44 225 LEU A O 1
ATOM 1656 N N . ALA A 1 226 ? 15.195 13.125 10.992 1 96.25 226 ALA A N 1
ATOM 1657 C CA . ALA A 1 226 ? 15.039 12.898 12.43 1 96.25 226 ALA A CA 1
ATOM 1658 C C . ALA A 1 226 ? 14.242 11.633 12.703 1 96.25 226 ALA A C 1
ATOM 1660 O O . ALA A 1 226 ? 13.094 11.508 12.289 1 96.25 226 ALA A O 1
ATOM 1661 N N . GLY A 1 227 ? 14.883 10.688 13.359 1 94.62 227 GLY A N 1
ATOM 1662 C CA . GLY A 1 227 ? 14.234 9.438 13.727 1 94.62 227 GLY A CA 1
ATOM 1663 C C . GLY A 1 227 ? 13.789 9.398 15.18 1 94.62 227 GLY A C 1
ATOM 1664 O O . GLY A 1 227 ? 14.586 9.68 16.078 1 94.62 227 GLY A O 1
ATOM 1665 N N . ALA A 1 228 ? 12.508 9.172 15.391 1 95.12 228 ALA A N 1
ATOM 1666 C CA . ALA A 1 228 ? 11.992 8.93 16.734 1 95.12 228 ALA A CA 1
ATOM 1667 C C . ALA A 1 228 ? 11.836 7.438 17 1 95.12 228 ALA A C 1
ATOM 1669 O O . ALA A 1 228 ? 10.984 6.781 16.406 1 95.12 228 ALA A O 1
ATOM 1670 N N . LYS A 1 229 ? 12.648 6.918 17.828 1 94.44 229 LYS A N 1
ATOM 1671 C CA . LYS A 1 229 ? 12.516 5.531 18.266 1 94.44 229 LYS A CA 1
ATOM 1672 C C . LYS A 1 229 ? 11.547 5.414 19.438 1 94.44 229 LYS A C 1
ATOM 1674 O O . LYS A 1 229 ? 11.812 5.926 20.531 1 94.44 229 LYS A O 1
ATOM 1679 N N . LEU A 1 230 ? 10.43 4.723 19.156 1 96.19 230 LEU A N 1
ATOM 1680 C CA . LEU A 1 230 ? 9.367 4.602 20.141 1 96.19 230 LEU A CA 1
ATOM 1681 C C . LEU A 1 230 ? 9.219 3.158 20.609 1 96.19 230 LEU A C 1
ATOM 1683 O O . LEU A 1 230 ? 9.648 2.23 19.922 1 96.19 230 LEU A O 1
ATOM 1687 N N . ARG A 1 231 ? 8.758 2.982 21.781 1 96.12 231 ARG A N 1
ATOM 1688 C CA . ARG A 1 231 ? 8.391 1.688 22.344 1 96.12 231 ARG A CA 1
ATOM 1689 C C . ARG A 1 231 ? 6.996 1.732 22.953 1 96.12 231 ARG A C 1
ATOM 1691 O O . ARG A 1 231 ? 6.629 2.705 23.609 1 96.12 231 ARG A O 1
ATOM 1698 N N . GLN A 1 232 ? 6.23 0.714 22.578 1 95.31 232 GLN A N 1
ATOM 1699 C CA . GLN A 1 232 ? 4.906 0.641 23.188 1 95.31 232 GLN A CA 1
ATOM 1700 C C . GLN A 1 232 ? 4.988 0.123 24.625 1 95.31 232 GLN A C 1
ATOM 1702 O O . GLN A 1 232 ? 5.453 -0.994 24.859 1 95.31 232 GLN A O 1
ATOM 1707 N N . THR A 1 233 ? 4.684 1.002 25.562 1 95.12 233 THR A N 1
ATOM 1708 C CA . THR A 1 233 ? 4.723 0.67 26.984 1 95.12 233 THR A CA 1
ATOM 1709 C C . THR A 1 233 ? 3.561 1.327 27.719 1 95.12 233 THR A C 1
ATOM 1711 O O . THR A 1 233 ? 3.119 2.418 27.359 1 95.12 233 THR A O 1
ATOM 1714 N N . ASP A 1 234 ? 3.131 0.712 28.812 1 94 234 ASP A N 1
ATOM 1715 C CA . ASP A 1 234 ? 2.029 1.248 29.609 1 94 234 ASP A CA 1
ATOM 1716 C C . ASP A 1 234 ? 2.434 2.549 30.297 1 94 234 ASP A C 1
ATOM 1718 O O . ASP A 1 234 ? 1.581 3.385 30.609 1 94 234 ASP A O 1
ATOM 1722 N N . ALA A 1 235 ? 3.674 2.738 30.469 1 94.5 235 ALA A N 1
ATOM 1723 C CA . ALA A 1 235 ? 4.184 3.912 31.172 1 94.5 235 ALA A CA 1
ATOM 1724 C C . ALA A 1 235 ? 4.309 5.105 30.234 1 94.5 235 ALA A C 1
ATOM 1726 O O . ALA A 1 235 ? 4.562 6.227 30.672 1 94.5 235 ALA A O 1
ATOM 1727 N N . GLY A 1 236 ? 4.117 4.855 28.984 1 96.69 236 GLY A N 1
ATOM 1728 C CA . GLY A 1 236 ? 4.297 5.914 28 1 96.69 236 GLY A CA 1
ATOM 1729 C C . GLY A 1 236 ? 3.098 6.84 27.906 1 96.69 236 GLY A C 1
ATOM 1730 O O . GLY A 1 236 ? 2.295 6.934 28.828 1 96.69 236 GLY A O 1
ATOM 1731 N N . LYS A 1 237 ? 3.025 7.629 26.844 1 97.19 237 LYS A N 1
ATOM 1732 C CA . LYS A 1 237 ? 1.957 8.586 26.578 1 97.19 237 LYS A CA 1
ATOM 1733 C C . LYS A 1 237 ? 1.134 8.164 25.375 1 97.19 237 LYS A C 1
ATOM 1735 O O . LYS A 1 237 ? 1.681 7.672 24.375 1 97.19 237 LYS A O 1
ATOM 1740 N N . SER A 1 238 ? -0.15 8.352 25.5 1 98 238 SER A N 1
ATOM 1741 C CA . SER A 1 238 ? -1.002 8.203 24.312 1 98 238 SER A CA 1
ATOM 1742 C C . SER A 1 238 ? -0.951 9.438 23.438 1 98 238 SER A C 1
ATOM 1744 O O . SER A 1 238 ? -0.441 10.484 23.844 1 98 238 SER A O 1
ATOM 1746 N N . LEU A 1 239 ? -1.45 9.289 22.219 1 98 239 LEU A N 1
ATOM 1747 C CA . LEU A 1 239 ? -1.466 10.414 21.297 1 98 239 LEU A CA 1
ATOM 1748 C C . LEU A 1 239 ? -2.266 11.578 21.859 1 98 239 LEU A C 1
ATOM 1750 O O . LEU A 1 239 ? -1.794 12.719 21.875 1 98 239 LEU A O 1
ATOM 1754 N N . PRO A 1 240 ? -3.457 11.375 22.516 1 97.31 240 PRO A N 1
ATOM 1755 C CA . PRO A 1 240 ? -4.195 12.5 23.109 1 97.31 240 PRO A CA 1
ATOM 1756 C C . PRO A 1 240 ? -3.432 13.18 24.234 1 97.31 240 PRO A C 1
ATOM 1758 O O . PRO A 1 240 ? -3.502 14.398 24.391 1 97.31 240 PRO A O 1
ATOM 1761 N N . GLU A 1 241 ? -2.73 12.406 24.969 1 98 241 GLU A N 1
ATOM 1762 C CA . GLU A 1 241 ? -1.945 12.977 26.062 1 98 241 GLU A CA 1
ATOM 1763 C C . GLU A 1 241 ? -0.803 13.836 25.531 1 98 241 GLU A C 1
ATOM 1765 O O . GLU A 1 241 ? -0.497 14.891 26.094 1 98 241 GLU A O 1
ATOM 1770 N N . LEU A 1 242 ? -0.143 13.352 24.5 1 98 242 LEU A N 1
ATOM 1771 C CA . LEU A 1 242 ? 0.911 14.141 23.875 1 98 242 LEU A CA 1
ATOM 1772 C C . LEU A 1 242 ? 0.344 15.422 23.281 1 98 242 LEU A C 1
ATOM 1774 O O . LEU A 1 242 ? 0.958 16.484 23.391 1 98 242 LEU A O 1
ATOM 1778 N N . VAL A 1 243 ? -0.819 15.336 22.656 1 97.56 243 VAL A N 1
ATOM 1779 C CA . VAL A 1 243 ? -1.495 16.5 22.094 1 97.56 243 VAL A CA 1
ATOM 1780 C C . VAL A 1 243 ? -1.806 17.5 23.203 1 97.56 243 VAL A C 1
ATOM 1782 O O . VAL A 1 243 ? -1.577 18.703 23.047 1 97.56 243 VAL A O 1
ATOM 1785 N N . ALA A 1 244 ? -2.275 17.016 24.328 1 96.81 244 ALA A N 1
ATOM 1786 C CA . ALA A 1 244 ? -2.561 17.875 25.469 1 96.81 244 ALA A CA 1
ATOM 1787 C C . ALA A 1 244 ? -1.296 18.578 25.969 1 96.81 244 ALA A C 1
ATOM 1789 O O . ALA A 1 244 ? -1.322 19.766 26.281 1 96.81 244 ALA A O 1
ATOM 1790 N N . GLU A 1 245 ? -0.281 17.875 26.047 1 97.19 245 GLU A N 1
ATOM 1791 C CA . GLU A 1 245 ? 1.001 18.453 26.438 1 97.19 245 GLU A CA 1
ATOM 1792 C C . GLU A 1 245 ? 1.429 19.562 25.484 1 97.19 245 GLU A C 1
ATOM 1794 O O . GLU A 1 245 ? 1.901 20.609 25.922 1 97.19 245 GLU A O 1
ATOM 1799 N N . MET A 1 246 ? 1.297 19.297 24.203 1 97.75 246 MET A N 1
ATOM 1800 C CA . MET A 1 246 ? 1.674 20.281 23.203 1 97.75 246 MET A CA 1
ATOM 1801 C C . MET A 1 246 ? 0.796 21.531 23.312 1 97.75 246 MET A C 1
ATOM 1803 O O . MET A 1 246 ? 1.263 22.641 23.094 1 97.75 246 MET A O 1
ATOM 1807 N N . ARG A 1 247 ? -0.456 21.344 23.656 1 95 247 ARG A N 1
ATOM 1808 C CA . ARG A 1 247 ? -1.354 22.469 23.875 1 95 247 ARG A CA 1
ATOM 1809 C C . ARG A 1 247 ? -0.914 23.297 25.078 1 95 247 ARG A C 1
ATOM 1811 O O . ARG A 1 247 ? -0.982 24.531 25.047 1 95 247 ARG A O 1
ATOM 1818 N N . ASP A 1 248 ? -0.434 22.625 26.062 1 96.44 248 ASP A N 1
ATOM 1819 C CA . ASP A 1 248 ? 0.09 23.312 27.234 1 96.44 248 ASP A CA 1
ATOM 1820 C C . ASP A 1 248 ? 1.321 24.141 26.875 1 96.44 248 ASP A C 1
ATOM 1822 O O . ASP A 1 248 ? 1.47 25.281 27.344 1 96.44 248 ASP A O 1
ATOM 1826 N N . VAL A 1 249 ? 2.137 23.578 26.062 1 95.81 249 VAL A N 1
ATOM 1827 C CA . VAL A 1 249 ? 3.354 24.25 25.625 1 95.81 249 VAL A CA 1
ATOM 1828 C C . VAL A 1 249 ? 2.99 25.5 24.812 1 95.81 249 VAL A C 1
ATOM 1830 O O . VAL A 1 249 ? 3.65 26.531 24.938 1 95.81 249 VAL A O 1
ATOM 1833 N N . ALA A 1 250 ? 1.921 25.453 24.062 1 94 250 ALA A N 1
ATOM 1834 C CA . ALA A 1 250 ? 1.505 26.547 23.172 1 94 250 ALA A CA 1
ATOM 1835 C C . ALA A 1 250 ? 0.675 27.578 23.938 1 94 250 ALA A C 1
ATOM 1837 O O . ALA A 1 250 ? 0.483 28.688 23.453 1 94 250 ALA A O 1
ATOM 1838 N N . ALA A 1 251 ? 0.069 27.266 25.094 1 90.25 251 ALA A N 1
ATOM 1839 C CA . ALA A 1 251 ? -0.968 28.031 25.797 1 90.25 251 ALA A CA 1
ATOM 1840 C C . ALA A 1 251 ? -0.566 29.484 25.969 1 90.25 251 ALA A C 1
ATOM 1842 O O . ALA A 1 251 ? -1.418 30.375 25.938 1 90.25 251 ALA A O 1
ATOM 1843 N N . GLY A 1 252 ? 0.722 29.828 26.125 1 84.69 252 GLY A N 1
ATOM 1844 C CA . GLY A 1 252 ? 1.125 31.203 26.375 1 84.69 252 GLY A CA 1
ATOM 1845 C C . GLY A 1 252 ? 1.239 32.031 25.125 1 84.69 252 GLY A C 1
ATOM 1846 O O . GLY A 1 252 ? 1.454 33.25 25.188 1 84.69 252 GLY A O 1
ATOM 1847 N N . GLU A 1 253 ? 0.911 31.438 23.969 1 88.81 253 GLU A N 1
ATOM 1848 C CA . GLU A 1 253 ? 1.021 32.125 22.672 1 88.81 253 GLU A CA 1
ATOM 1849 C C . GLU A 1 253 ? -0.2 31.828 21.797 1 88.81 253 GLU A C 1
ATOM 1851 O O . GLU A 1 253 ? -0.27 30.797 21.141 1 88.81 253 GLU A O 1
ATOM 1856 N N . PRO A 1 254 ? -1.093 32.812 21.719 1 81.88 254 PRO A N 1
ATOM 1857 C CA . PRO A 1 254 ? -2.338 32.594 20.984 1 81.88 254 PRO A CA 1
ATOM 1858 C C . PRO A 1 254 ? -2.102 32.094 19.562 1 81.88 254 PRO A C 1
ATOM 1860 O O . PRO A 1 254 ? -2.836 31.234 19.078 1 81.88 254 PRO A O 1
ATOM 1863 N N . GLU A 1 255 ? -1.084 32.688 18.938 1 83.5 255 GLU A N 1
ATOM 1864 C CA . GLU A 1 255 ? -0.779 32.25 17.562 1 83.5 255 GLU A CA 1
ATOM 1865 C C . GLU A 1 255 ? -0.363 30.797 17.531 1 83.5 255 GLU A C 1
ATOM 1867 O O . GLU A 1 255 ? -0.754 30.047 16.641 1 83.5 255 GLU A O 1
ATOM 1872 N N . ALA A 1 256 ? 0.382 30.344 18.5 1 92.38 256 ALA A N 1
ATOM 1873 C CA . ALA A 1 256 ? 0.821 28.953 18.594 1 92.38 256 ALA A CA 1
ATOM 1874 C C . ALA A 1 256 ? -0.365 28.016 18.812 1 92.38 256 ALA A C 1
ATOM 1876 O O . ALA A 1 256 ? -0.433 26.953 18.203 1 92.38 256 ALA A O 1
ATOM 1877 N N . VAL A 1 257 ? -1.256 28.438 19.641 1 87.31 257 VAL A N 1
ATOM 1878 C CA . VAL A 1 257 ? -2.447 27.656 19.938 1 87.31 257 VAL A CA 1
ATOM 1879 C C . VAL A 1 257 ? -3.262 27.453 18.656 1 87.31 257 VAL A C 1
ATOM 1881 O O . VAL A 1 257 ? -3.662 26.344 18.328 1 87.31 257 VAL A O 1
ATOM 1884 N N . ARG A 1 258 ? -3.418 28.5 17.984 1 82.31 258 ARG A N 1
ATOM 1885 C CA . ARG A 1 258 ? -4.184 28.469 16.734 1 82.31 258 ARG A CA 1
ATOM 1886 C C . ARG A 1 258 ? -3.518 27.562 15.711 1 82.31 258 ARG A C 1
ATOM 1888 O O . ARG A 1 258 ? -4.168 26.688 15.133 1 82.31 258 ARG A O 1
ATOM 1895 N N . LEU A 1 259 ? -2.258 27.766 15.461 1 88.19 259 LEU A N 1
ATOM 1896 C CA . LEU A 1 259 ? -1.508 27.016 14.469 1 88.19 259 LEU A CA 1
ATOM 1897 C C . LEU A 1 259 ? -1.521 25.516 14.805 1 88.19 259 LEU A C 1
ATOM 1899 O O . LEU A 1 259 ? -1.702 24.688 13.922 1 88.19 259 LEU A O 1
ATOM 1903 N N . LEU A 1 260 ? -1.361 25.203 16.062 1 93.62 260 LEU A N 1
ATOM 1904 C CA . LEU A 1 260 ? -1.343 23.812 16.484 1 93.62 260 LEU A CA 1
ATOM 1905 C C . LEU A 1 260 ? -2.678 23.125 16.203 1 93.62 260 LEU A C 1
ATOM 1907 O O . LEU A 1 260 ? -2.715 22.016 15.68 1 93.62 260 LEU A O 1
ATOM 1911 N N . SER A 1 261 ? -3.713 23.797 16.531 1 87.12 261 SER A N 1
ATOM 1912 C CA . SER A 1 261 ? -5.047 23.25 16.297 1 87.12 261 SER A CA 1
ATOM 1913 C C . SER A 1 261 ? -5.277 22.984 14.82 1 87.12 261 SER A C 1
ATOM 1915 O O . SER A 1 261 ? -5.797 21.922 14.445 1 87.12 261 SER A O 1
ATOM 1917 N N . GLU A 1 262 ? -4.852 23.906 14.039 1 83.88 262 GLU A N 1
ATOM 1918 C CA . GLU A 1 262 ? -4.988 23.766 12.594 1 83.88 262 GLU A CA 1
ATOM 1919 C C . GLU A 1 262 ? -4.184 22.578 12.07 1 83.88 262 GLU A C 1
ATOM 1921 O O . GLU A 1 262 ? -4.68 21.797 11.258 1 83.88 262 GLU A O 1
ATOM 1926 N N . ARG A 1 263 ? -2.979 22.453 12.531 1 91.88 263 ARG A N 1
ATOM 1927 C CA . ARG A 1 263 ? -2.088 21.406 12.055 1 91.88 263 ARG A CA 1
ATOM 1928 C C . ARG A 1 263 ? -2.576 20.031 12.5 1 91.88 263 ARG A C 1
ATOM 1930 O O . ARG A 1 263 ? -2.477 19.062 11.75 1 91.88 263 ARG A O 1
ATOM 1937 N N . LEU A 1 264 ? -3.111 19.938 13.688 1 92.44 264 LEU A N 1
ATOM 1938 C CA . LEU A 1 264 ? -3.615 18.672 14.203 1 92.44 264 LEU A CA 1
ATOM 1939 C C . LEU A 1 264 ? -4.793 18.172 13.375 1 92.44 264 LEU A C 1
ATOM 1941 O O . LEU A 1 264 ? -4.852 17 13.008 1 92.44 264 LEU A O 1
ATOM 1945 N N . ILE A 1 265 ? -5.641 19.047 12.969 1 84.69 265 ILE A N 1
ATOM 1946 C CA . ILE A 1 265 ? -6.785 18.688 12.133 1 84.69 265 ILE A CA 1
ATOM 1947 C C . ILE A 1 265 ? -6.301 18.25 10.758 1 84.69 265 ILE A C 1
ATOM 1949 O O . ILE A 1 265 ? -6.75 17.219 10.227 1 84.69 265 ILE A O 1
ATOM 1953 N N . ALA A 1 266 ? -5.383 19.016 10.305 1 86.19 266 ALA A N 1
ATOM 1954 C CA . ALA A 1 266 ? -4.832 18.688 8.992 1 86.19 266 ALA A CA 1
ATOM 1955 C C . ALA A 1 266 ? -4.145 17.328 9.008 1 86.19 266 ALA A C 1
ATOM 1957 O O . ALA A 1 266 ? -4.16 16.594 8.008 1 86.19 266 ALA A O 1
ATOM 1958 N N . ALA A 1 267 ? -3.588 16.969 10.164 1 91.69 267 ALA A N 1
ATOM 1959 C CA . ALA A 1 267 ? -2.898 15.695 10.32 1 91.69 267 ALA A CA 1
ATOM 1960 C C . ALA A 1 267 ? -3.895 14.547 10.484 1 91.69 267 ALA A C 1
ATOM 1962 O O . ALA A 1 267 ? -3.514 13.375 10.445 1 91.69 267 ALA A O 1
ATOM 1963 N N . GLY A 1 268 ? -5.129 14.898 10.688 1 88.12 268 GLY A N 1
ATOM 1964 C CA . GLY A 1 268 ? -6.172 13.891 10.805 1 88.12 268 GLY A CA 1
ATOM 1965 C C . GLY A 1 268 ? -6.551 13.594 12.242 1 88.12 268 GLY A C 1
ATOM 1966 O O . GLY A 1 268 ? -7.305 12.656 12.516 1 88.12 268 GLY A O 1
ATOM 1967 N N . TYR A 1 269 ? -6.023 14.336 13.125 1 90.69 269 TYR A N 1
ATOM 1968 C CA . TYR A 1 269 ? -6.371 14.141 14.531 1 90.69 269 TYR A CA 1
ATOM 1969 C C . TYR A 1 269 ? -7.543 15.031 14.93 1 90.69 269 TYR A C 1
ATOM 1971 O O . TYR A 1 269 ? -7.48 16.25 14.781 1 90.69 269 TYR A O 1
ATOM 1979 N N . PHE A 1 270 ? -8.492 14.391 15.477 1 80.19 270 PHE A N 1
ATOM 1980 C CA . PHE A 1 270 ? -9.672 15.07 16 1 80.19 270 PHE A CA 1
ATOM 1981 C C . PHE A 1 270 ? -9.984 14.594 17.406 1 80.19 270 PHE A C 1
ATOM 1983 O O . PHE A 1 270 ? -9.938 13.398 17.703 1 80.19 270 PHE A O 1
ATOM 1990 N N . ASP A 1 271 ? -10.305 15.602 18.172 1 82.69 271 ASP A N 1
ATOM 1991 C CA . ASP A 1 271 ? -10.5 15.305 19.578 1 82.69 271 ASP A CA 1
ATOM 1992 C C . ASP A 1 271 ? -11.641 14.312 19.781 1 82.69 271 ASP A C 1
ATOM 1994 O O . ASP A 1 271 ? -11.609 13.508 20.719 1 82.69 271 ASP A O 1
ATOM 1998 N N . ALA A 1 272 ? -12.531 14.336 18.906 1 73.44 272 ALA A N 1
ATOM 1999 C CA . ALA A 1 272 ? -13.68 13.43 19.016 1 73.44 272 ALA A CA 1
ATOM 2000 C C . ALA A 1 272 ? -13.234 11.977 18.906 1 73.44 272 ALA A C 1
ATOM 2002 O O . ALA A 1 272 ? -13.945 11.07 19.344 1 73.44 272 ALA A O 1
ATOM 2003 N N . HIS A 1 273 ? -12.102 11.758 18.359 1 83.44 273 HIS A N 1
ATOM 2004 C CA . HIS A 1 273 ? -11.602 10.398 18.172 1 83.44 273 HIS A CA 1
ATOM 2005 C C . HIS A 1 273 ? -10.586 10.047 19.25 1 83.44 273 HIS A C 1
ATOM 2007 O O . HIS A 1 273 ? -9.93 9 19.172 1 83.44 273 HIS A O 1
ATOM 2013 N N . ALA A 1 274 ? -10.43 10.82 20.25 1 90.06 274 ALA A N 1
ATOM 2014 C CA . ALA A 1 274 ? -9.367 10.656 21.25 1 90.06 274 ALA A CA 1
ATOM 2015 C C . ALA A 1 274 ? -9.422 9.281 21.906 1 90.06 274 ALA A C 1
ATOM 2017 O O . ALA A 1 274 ? -8.391 8.672 22.172 1 90.06 274 ALA A O 1
ATOM 2018 N N . ASP A 1 275 ? -10.602 8.773 22.047 1 91.31 275 ASP A N 1
ATOM 2019 C CA . ASP A 1 275 ? -10.789 7.504 22.75 1 91.31 275 ASP A CA 1
ATOM 2020 C C . ASP A 1 275 ? -10.305 6.328 21.906 1 91.31 275 ASP A C 1
ATOM 2022 O O . ASP A 1 275 ? -10.141 5.219 22.422 1 91.31 275 ASP A O 1
ATOM 2026 N N . ARG A 1 276 ? -10.086 6.555 20.688 1 91.38 276 ARG A N 1
ATOM 2027 C CA . ARG A 1 276 ? -9.656 5.488 19.781 1 91.38 276 ARG A CA 1
ATOM 2028 C C . ARG A 1 276 ? -8.148 5.277 19.859 1 91.38 276 ARG A C 1
ATOM 2030 O O . ARG A 1 276 ? -7.633 4.262 19.391 1 91.38 276 ARG A O 1
ATOM 2037 N N . TYR A 1 277 ? -7.492 6.238 20.406 1 95.69 277 TYR A N 1
ATOM 2038 C CA . TYR A 1 277 ? -6.039 6.176 20.5 1 95.69 277 TYR A CA 1
ATOM 2039 C C . TYR A 1 277 ? -5.594 5.73 21.891 1 95.69 277 TYR A C 1
ATOM 2041 O O . TYR A 1 277 ? -5.117 6.543 22.688 1 95.69 277 TYR A O 1
ATOM 2049 N N . ILE A 1 278 ? -5.582 4.395 22.078 1 94.69 278 ILE A N 1
ATOM 2050 C CA . ILE A 1 278 ? -5.383 3.871 23.438 1 94.69 278 ILE A CA 1
ATOM 2051 C C . ILE A 1 278 ? -3.936 3.408 23.594 1 94.69 278 ILE A C 1
ATOM 2053 O O . ILE A 1 278 ? -3.475 3.168 24.703 1 94.69 278 ILE A O 1
ATOM 2057 N N . ARG A 1 279 ? -3.221 3.248 22.516 1 96 279 ARG A N 1
ATOM 2058 C CA . ARG A 1 279 ? -1.834 2.799 22.609 1 96 279 ARG A CA 1
ATOM 2059 C C . ARG A 1 279 ? -0.96 3.855 23.281 1 96 279 ARG A C 1
ATOM 2061 O O . ARG A 1 279 ? -1.17 5.055 23.078 1 96 279 ARG A O 1
ATOM 2068 N N . ARG A 1 280 ? -0.006 3.406 24.031 1 97.56 280 ARG A N 1
ATOM 2069 C CA . ARG A 1 280 ? 0.908 4.297 24.734 1 97.56 280 ARG A CA 1
ATOM 2070 C C . ARG A 1 280 ? 2.35 4.062 24.297 1 97.56 280 ARG A C 1
ATOM 2072 O O . ARG A 1 280 ? 2.764 2.922 24.078 1 97.56 280 ARG A O 1
ATOM 2079 N N . PHE A 1 281 ? 3.104 5.188 24.203 1 97.5 281 PHE A N 1
ATOM 2080 C CA . PHE A 1 281 ? 4.445 5.082 23.641 1 97.5 281 PHE A CA 1
ATOM 2081 C C . PHE A 1 281 ? 5.445 5.867 24.484 1 97.5 281 PHE A C 1
ATOM 2083 O O . PHE A 1 281 ? 5.129 6.949 24.984 1 97.5 281 PHE A O 1
ATOM 2090 N N . THR A 1 282 ? 6.598 5.316 24.641 1 96.31 282 THR A N 1
ATOM 2091 C CA . THR A 1 282 ? 7.734 6.008 25.25 1 96.31 282 THR A CA 1
ATOM 2092 C C . THR A 1 282 ? 8.812 6.277 24.203 1 96.31 282 THR A C 1
ATOM 2094 O O . THR A 1 282 ? 9.094 5.426 23.359 1 96.31 282 THR A O 1
ATOM 2097 N N . LEU A 1 283 ? 9.367 7.438 24.219 1 95.12 283 LEU A N 1
ATOM 2098 C CA . LEU A 1 283 ? 10.492 7.77 23.344 1 95.12 283 LEU A CA 1
ATOM 2099 C C . LEU A 1 283 ? 11.781 7.141 23.859 1 95.12 283 LEU A C 1
ATOM 2101 O O . LEU A 1 283 ? 12.219 7.449 24.969 1 95.12 283 LEU A O 1
ATOM 2105 N N . VAL A 1 284 ? 12.359 6.273 23.094 1 93.38 284 VAL A N 1
ATOM 2106 C CA . VAL A 1 284 ? 13.594 5.598 23.469 1 93.38 284 VAL A CA 1
ATOM 2107 C C . VAL A 1 284 ? 14.797 6.453 23.078 1 93.38 284 VAL A C 1
ATOM 2109 O O . VAL A 1 284 ? 15.742 6.609 23.844 1 93.38 284 VAL A O 1
ATOM 2112 N N . ASP A 1 285 ? 14.727 6.922 21.891 1 89.5 285 ASP A N 1
ATOM 2113 C CA . ASP A 1 285 ? 15.844 7.695 21.344 1 89.5 285 ASP A CA 1
ATOM 2114 C C . ASP A 1 285 ? 15.398 8.562 20.172 1 89.5 285 ASP A C 1
ATOM 2116 O O . ASP A 1 285 ? 14.367 8.297 19.562 1 89.5 285 ASP A O 1
ATOM 2120 N N . THR A 1 286 ? 16.109 9.742 20.062 1 90.88 286 THR A N 1
ATOM 2121 C CA . THR A 1 286 ? 15.953 10.562 18.875 1 90.88 286 THR A CA 1
ATOM 2122 C C . THR A 1 286 ? 17.266 10.633 18.094 1 90.88 286 THR A C 1
ATOM 2124 O O . THR A 1 286 ? 18.312 10.953 18.641 1 90.88 286 THR A O 1
ATOM 2127 N N . LEU A 1 287 ? 17.188 10.227 16.875 1 92.12 287 LEU A N 1
ATOM 2128 C CA . LEU A 1 287 ? 18.344 10.312 15.984 1 92.12 287 LEU A CA 1
ATOM 2129 C C . LEU A 1 287 ? 18.156 11.43 14.961 1 92.12 287 LEU A C 1
ATOM 2131 O O . LEU A 1 287 ? 17.062 11.602 14.414 1 92.12 287 LEU A O 1
ATOM 2135 N N . VAL A 1 288 ? 19.172 12.297 14.875 1 95.25 288 VAL A N 1
ATOM 2136 C CA . VAL A 1 288 ? 19.156 13.328 13.836 1 95.25 288 VAL A CA 1
ATOM 2137 C C . VAL A 1 288 ? 20.391 13.172 12.945 1 95.25 288 VAL A C 1
ATOM 2139 O O . VAL A 1 288 ? 21.531 13.242 13.43 1 95.25 288 VAL A O 1
ATOM 2142 N N . VAL A 1 289 ? 20.125 12.953 11.68 1 95.31 289 VAL A N 1
ATOM 2143 C CA . VAL A 1 289 ? 21.219 12.734 10.742 1 95.31 289 VAL A CA 1
ATOM 2144 C C . VAL A 1 289 ? 21.094 13.695 9.562 1 95.31 289 VAL A C 1
ATOM 2146 O O . VAL A 1 289 ? 20 13.922 9.055 1 95.31 289 VAL A O 1
ATOM 2149 N N . GLU A 1 290 ? 22.203 14.281 9.203 1 95.25 290 GLU A N 1
ATOM 2150 C CA . GLU A 1 290 ? 22.203 15.148 8.023 1 95.25 290 GLU A CA 1
ATOM 2151 C C . GLU A 1 290 ? 22.172 14.328 6.738 1 95.25 290 GLU A C 1
ATOM 2153 O O . GLU A 1 290 ? 22.922 13.359 6.594 1 95.25 290 GLU A O 1
ATOM 2158 N N . VAL A 1 291 ? 21.266 14.648 5.852 1 94.88 291 VAL A N 1
ATOM 2159 C CA . VAL A 1 291 ? 21.141 13.969 4.562 1 94.88 291 VAL A CA 1
ATOM 2160 C C . VAL A 1 291 ? 22.109 14.586 3.559 1 94.88 291 VAL A C 1
ATOM 2162 O O . VAL A 1 291 ? 21.812 15.625 2.955 1 94.88 291 VAL A O 1
ATOM 2165 N N . ASN A 1 292 ? 23.25 14.094 3.467 1 89.75 292 ASN A N 1
ATOM 2166 C CA . ASN A 1 292 ? 24.266 14.602 2.562 1 89.75 292 ASN A CA 1
ATOM 2167 C C . ASN A 1 292 ? 24.859 13.484 1.694 1 89.75 292 ASN A C 1
ATOM 2169 O O . ASN A 1 292 ? 24.234 12.438 1.526 1 89.75 292 ASN A O 1
ATOM 2173 N N . GLU A 1 293 ? 25.953 13.766 1.088 1 86.62 293 GLU A N 1
ATOM 2174 C CA . GLU A 1 293 ? 26.578 12.758 0.232 1 86.62 293 GLU A CA 1
ATOM 2175 C C . GLU A 1 293 ? 26.859 11.469 1.005 1 86.62 293 GLU A C 1
ATOM 2177 O O . GLU A 1 293 ? 27.359 11.516 2.131 1 86.62 293 GLU A O 1
ATOM 2182 N N . GLY A 1 294 ? 26.547 10.359 0.519 1 87.25 294 GLY A N 1
ATOM 2183 C CA . GLY A 1 294 ? 26.766 9.07 1.161 1 87.25 294 GLY A CA 1
ATOM 2184 C C . GLY A 1 294 ? 25.547 8.547 1.898 1 87.25 294 GLY A C 1
ATOM 2185 O O . GLY A 1 294 ? 25.516 7.383 2.295 1 87.25 294 GLY A O 1
ATOM 2186 N N . PHE A 1 295 ? 24.641 9.469 2.238 1 93.19 295 PHE A N 1
ATOM 2187 C CA . PHE A 1 295 ? 23.406 9.023 2.871 1 93.19 295 PHE A CA 1
ATOM 2188 C C . PHE A 1 295 ? 22.641 8.062 1.962 1 93.19 295 PHE A C 1
ATOM 2190 O O . PHE A 1 295 ? 22.594 8.266 0.746 1 93.19 295 PHE A O 1
ATOM 2197 N N . PRO A 1 296 ? 22.156 6.977 2.535 1 94.44 296 PRO A N 1
ATOM 2198 C CA . PRO A 1 296 ? 21.406 6.012 1.717 1 94.44 296 PRO A CA 1
ATOM 2199 C C . PRO A 1 296 ? 20.078 6.566 1.206 1 94.44 296 PRO A C 1
ATOM 2201 O O . PRO A 1 296 ? 19.031 6.312 1.801 1 94.44 296 PRO A O 1
ATOM 2204 N N . ARG A 1 297 ? 20.156 7.234 0.104 1 95.19 297 ARG A N 1
ATOM 2205 C CA . ARG A 1 297 ? 18.938 7.855 -0.433 1 95.19 297 ARG A CA 1
ATOM 2206 C C . ARG A 1 297 ? 18.844 7.656 -1.942 1 95.19 297 ARG A C 1
ATOM 2208 O O . ARG A 1 297 ? 19.859 7.406 -2.604 1 95.19 297 ARG A O 1
ATOM 2215 N N . LEU A 1 298 ? 17.641 7.57 -2.383 1 96.69 298 LEU A N 1
ATOM 2216 C CA . LEU A 1 298 ? 17.312 7.621 -3.803 1 96.69 298 LEU A CA 1
ATOM 2217 C C . LEU A 1 298 ? 16.609 8.93 -4.152 1 96.69 298 LEU A C 1
ATOM 2219 O O . LEU A 1 298 ? 15.625 9.305 -3.51 1 96.69 298 LEU A O 1
ATOM 2223 N N . THR A 1 299 ? 17.172 9.664 -5.109 1 96.25 299 THR A N 1
ATOM 2224 C CA . THR A 1 299 ? 16.578 10.914 -5.59 1 96.25 299 THR A CA 1
ATOM 2225 C C . THR A 1 299 ? 16.359 10.859 -7.102 1 96.25 299 THR A C 1
ATOM 2227 O O . THR A 1 299 ? 16.828 9.938 -7.77 1 96.25 299 THR A O 1
ATOM 2230 N N . ARG A 1 300 ? 15.664 11.805 -7.668 1 93.69 300 ARG A N 1
ATOM 2231 C CA . ARG A 1 300 ? 15.438 11.867 -9.109 1 93.69 300 ARG A CA 1
ATOM 2232 C C . ARG A 1 300 ? 16.75 11.945 -9.867 1 93.69 300 ARG A C 1
ATOM 2234 O O . ARG A 1 300 ? 16.875 11.414 -10.977 1 93.69 300 ARG A O 1
ATOM 2241 N N . GLY A 1 301 ? 17.734 12.555 -9.203 1 92.69 301 GLY A N 1
ATOM 2242 C CA . GLY A 1 301 ? 19.031 12.727 -9.836 1 92.69 301 GLY A CA 1
ATOM 2243 C C . GLY A 1 301 ? 19.938 11.516 -9.68 1 92.69 301 GLY A C 1
ATOM 2244 O O . GLY A 1 301 ? 20.922 11.383 -10.414 1 92.69 301 GLY A O 1
ATOM 2245 N N . SER A 1 302 ? 19.641 10.664 -8.82 1 93.06 302 SER A N 1
ATOM 2246 C CA . SER A 1 302 ? 20.562 9.578 -8.531 1 93.06 302 SER A CA 1
ATOM 2247 C C . SER A 1 302 ? 20.047 8.25 -9.07 1 93.06 302 SER A C 1
ATOM 2249 O O . SER A 1 302 ? 20.797 7.273 -9.156 1 93.06 302 SER A O 1
ATOM 2251 N N . VAL A 1 303 ? 18.766 8.141 -9.445 1 95.19 303 VAL A N 1
ATOM 2252 C CA . VAL A 1 303 ? 18.234 6.902 -9.992 1 95.19 303 VAL A CA 1
ATOM 2253 C C . VAL A 1 303 ? 18.406 6.887 -11.516 1 95.19 303 VAL A C 1
ATOM 2255 O O . VAL A 1 303 ? 18.516 7.941 -12.141 1 95.19 303 VAL A O 1
ATOM 2258 N N . PRO A 1 304 ? 18.5 5.609 -12.094 1 93.56 304 PRO A N 1
ATOM 2259 C CA . PRO A 1 304 ? 18.594 5.527 -13.555 1 93.56 304 PRO A CA 1
ATOM 2260 C C . PRO A 1 304 ? 17.438 6.219 -14.258 1 93.56 304 PRO A C 1
ATOM 2262 O O . PRO A 1 304 ? 16.312 6.246 -13.742 1 93.56 304 PRO A O 1
ATOM 2265 N N . LEU A 1 305 ? 17.766 6.785 -15.469 1 91.88 305 LEU A N 1
ATOM 2266 C CA . LEU A 1 305 ? 16.719 7.371 -16.312 1 91.88 305 LEU A CA 1
ATOM 2267 C C . LEU A 1 305 ? 15.625 6.352 -16.609 1 91.88 305 LEU A C 1
ATOM 2269 O O . LEU A 1 305 ? 15.922 5.199 -16.938 1 91.88 305 LEU A O 1
ATOM 2273 N N . GLY A 1 306 ? 14.367 6.758 -16.5 1 93 306 GLY A N 1
ATOM 2274 C CA . GLY A 1 306 ? 13.25 5.859 -16.75 1 93 306 GLY A CA 1
ATOM 2275 C C . GLY A 1 306 ? 12.508 5.473 -15.484 1 93 306 GLY A C 1
ATOM 2276 O O . GLY A 1 306 ? 11.375 4.992 -15.547 1 93 306 GLY A O 1
ATOM 2277 N N . ILE A 1 307 ? 13.227 5.531 -14.344 1 95.62 307 ILE A N 1
ATOM 2278 C CA . ILE A 1 307 ? 12.539 5.332 -13.07 1 95.62 307 ILE A CA 1
ATOM 2279 C C . ILE A 1 307 ? 11.773 6.598 -12.695 1 95.62 307 ILE A C 1
ATOM 2281 O O . ILE A 1 307 ? 12.367 7.68 -12.578 1 95.62 307 ILE A O 1
ATOM 2285 N N . THR A 1 308 ? 10.492 6.465 -12.453 1 94.19 308 THR A N 1
ATOM 2286 C CA . THR A 1 308 ? 9.648 7.645 -12.297 1 94.19 308 THR A CA 1
ATOM 2287 C C . THR A 1 308 ? 9.219 7.816 -10.844 1 94.19 308 THR A C 1
ATOM 2289 O O . THR A 1 308 ? 8.953 8.93 -10.398 1 94.19 308 THR A O 1
ATOM 2292 N N . LYS A 1 309 ? 9.102 6.793 -10.18 1 97 309 LYS A N 1
ATOM 2293 C CA . LYS A 1 309 ? 8.727 6.766 -8.766 1 97 309 LYS A CA 1
ATOM 2294 C C . LYS A 1 309 ? 9.484 5.668 -8.016 1 97 309 LYS A C 1
ATOM 2296 O O . LYS A 1 309 ? 9.883 4.668 -8.617 1 97 309 LYS A O 1
ATOM 2301 N N . ALA A 1 310 ? 9.625 5.895 -6.719 1 98.06 310 ALA A N 1
ATOM 2302 C CA . ALA A 1 310 ? 10.219 4.848 -5.891 1 98.06 310 ALA A CA 1
ATOM 2303 C C . ALA A 1 310 ? 9.859 5.043 -4.422 1 98.06 310 ALA A C 1
ATOM 2305 O O . ALA A 1 310 ? 9.844 6.172 -3.924 1 98.06 310 ALA A O 1
ATOM 2306 N N . THR A 1 311 ? 9.5 4.09 -3.797 1 98.25 311 THR A N 1
ATOM 2307 C CA . THR A 1 311 ? 9.438 3.977 -2.344 1 98.25 311 THR A CA 1
ATOM 2308 C C . THR A 1 311 ? 10.453 2.965 -1.832 1 98.25 311 THR A C 1
ATOM 2310 O O . THR A 1 311 ? 10.664 1.922 -2.453 1 98.25 311 THR A O 1
ATOM 2313 N N . TYR A 1 312 ? 11.086 3.275 -0.77 1 98.06 312 TYR A N 1
ATOM 2314 C CA . TYR A 1 312 ? 12.156 2.387 -0.327 1 98.06 312 TYR A CA 1
ATOM 2315 C C . TYR A 1 312 ? 12.344 2.469 1.184 1 98.06 312 TYR A C 1
ATOM 2317 O O . TYR A 1 312 ? 11.75 3.322 1.843 1 98.06 312 TYR A O 1
ATOM 2325 N N . GLU A 1 313 ? 13.047 1.518 1.698 1 96.75 313 GLU A N 1
ATOM 2326 C CA . GLU A 1 313 ? 13.32 1.441 3.131 1 96.75 313 GLU A CA 1
ATOM 2327 C C . GLU A 1 313 ? 14.812 1.537 3.412 1 96.75 313 GLU A C 1
ATOM 2329 O O . GLU A 1 313 ? 15.625 0.976 2.676 1 96.75 313 GLU A O 1
ATOM 2334 N N . ILE A 1 314 ? 15.141 2.311 4.375 1 95.56 314 ILE A N 1
ATOM 2335 C CA . ILE A 1 314 ? 16.547 2.414 4.789 1 95.56 314 ILE A CA 1
ATOM 2336 C C . ILE A 1 314 ? 16.688 1.945 6.234 1 95.56 314 ILE A C 1
ATOM 2338 O O . ILE A 1 314 ? 15.703 1.894 6.977 1 95.56 314 ILE A O 1
ATOM 2342 N N . ASP A 1 315 ? 17.844 1.512 6.574 1 90.88 315 ASP A N 1
ATOM 2343 C CA . ASP A 1 315 ? 18.234 1.285 7.965 1 90.88 315 ASP A CA 1
ATOM 2344 C C . ASP A 1 315 ? 19.266 2.305 8.414 1 90.88 315 ASP A C 1
ATOM 2346 O O . ASP A 1 315 ? 20.438 2.227 8.023 1 90.88 315 ASP A O 1
ATOM 2350 N N . LEU A 1 316 ? 18.812 3.193 9.266 1 86.38 316 LEU A N 1
ATOM 2351 C CA . LEU A 1 316 ? 19.656 4.316 9.664 1 86.38 316 LEU A CA 1
ATOM 2352 C C . LEU A 1 316 ? 20.859 3.836 10.469 1 86.38 316 LEU A C 1
ATOM 2354 O O . LEU A 1 316 ? 21.891 4.504 10.5 1 86.38 316 LEU A O 1
ATOM 2358 N N . ASP A 1 317 ? 20.719 2.754 11.062 1 82.75 317 ASP A N 1
ATOM 2359 C CA . ASP A 1 317 ? 21.828 2.223 11.852 1 82.75 317 ASP A CA 1
ATOM 2360 C C . ASP A 1 317 ? 22.969 1.741 10.945 1 82.75 317 ASP A C 1
ATOM 2362 O O . ASP A 1 317 ? 24.125 1.721 11.352 1 82.75 317 ASP A O 1
ATOM 2366 N N . LYS A 1 318 ? 22.625 1.335 9.773 1 76.19 318 LYS A N 1
ATOM 2367 C CA . LYS A 1 318 ? 23.625 0.759 8.875 1 76.19 318 LYS A CA 1
ATOM 2368 C C . LYS A 1 318 ? 24.328 1.845 8.078 1 76.19 318 LYS A C 1
ATOM 2370 O O . LYS A 1 318 ? 25.484 1.668 7.66 1 76.19 318 LYS A O 1
ATOM 2375 N N . ALA A 1 319 ? 23.625 2.893 7.887 1 68.31 319 ALA A N 1
ATOM 2376 C CA . ALA A 1 319 ? 24.312 3.666 6.863 1 68.31 319 ALA A CA 1
ATOM 2377 C C . ALA A 1 319 ? 24.031 5.156 7.012 1 68.31 319 ALA A C 1
ATOM 2379 O O . ALA A 1 319 ? 24.359 5.949 6.125 1 68.31 319 ALA A O 1
ATOM 2380 N N . ALA A 1 320 ? 23.562 5.398 8.188 1 66.81 320 ALA A N 1
ATOM 2381 C CA . ALA A 1 320 ? 23.281 6.824 8.344 1 66.81 320 ALA A CA 1
ATOM 2382 C C . ALA A 1 320 ? 24.391 7.516 9.133 1 66.81 320 ALA A C 1
ATOM 2384 O O . ALA A 1 320 ? 25.031 6.891 9.977 1 66.81 320 ALA A O 1
ATOM 2385 N N . GLY A 1 321 ? 25.422 8.367 8.438 1 78.69 321 GLY A N 1
ATOM 2386 C CA . GLY A 1 321 ? 26.375 9.219 9.133 1 78.69 321 GLY A CA 1
ATOM 2387 C C . GLY A 1 321 ? 26.062 9.375 10.609 1 78.69 321 GLY A C 1
ATOM 2388 O O . GLY A 1 321 ? 25.094 8.789 11.109 1 78.69 321 GLY A O 1
ATOM 2389 N N . PRO A 1 322 ? 26.828 9.883 11.438 1 85.88 322 PRO A N 1
ATOM 2390 C CA . PRO A 1 322 ? 26.625 10.062 12.875 1 85.88 322 PRO A CA 1
ATOM 2391 C C . PRO A 1 322 ? 25.438 10.953 13.195 1 85.88 322 PRO A C 1
ATOM 2393 O O . PRO A 1 322 ? 25.156 11.906 12.469 1 85.88 322 PRO A O 1
ATOM 2396 N N . SER A 1 323 ? 24.781 10.547 14.203 1 91.75 323 SER A N 1
ATOM 2397 C CA . SER A 1 323 ? 23.719 11.391 14.734 1 91.75 323 SER A CA 1
ATOM 2398 C C . SER A 1 323 ? 24.281 12.664 15.359 1 91.75 323 SER A C 1
ATOM 2400 O O . SER A 1 323 ? 25.328 12.625 16 1 91.75 323 SER A O 1
ATOM 2402 N N . ILE A 1 324 ? 23.609 13.773 15.133 1 94.12 324 ILE A N 1
ATOM 2403 C CA . ILE A 1 324 ? 24.016 15.031 15.758 1 94.12 324 ILE A CA 1
ATOM 2404 C C . ILE A 1 324 ? 22.922 15.508 16.719 1 94.12 324 ILE A C 1
ATOM 2406 O O . ILE A 1 324 ? 21.75 15.125 16.578 1 94.12 324 ILE A O 1
ATOM 2410 N N . PRO A 1 325 ? 23.359 16.281 17.688 1 94.94 325 PRO A N 1
ATOM 2411 C CA . PRO A 1 325 ? 22.328 16.859 18.547 1 94.94 325 PRO A CA 1
ATOM 2412 C C . PRO A 1 325 ? 21.328 17.719 17.781 1 94.94 325 PRO A C 1
ATOM 2414 O O . PRO A 1 325 ? 21.703 18.406 16.828 1 94.94 325 PRO A O 1
ATOM 2417 N N . THR A 1 326 ? 20.109 17.641 18.234 1 95.44 326 THR A N 1
ATOM 2418 C CA . THR A 1 326 ? 19.062 18.406 17.578 1 95.44 326 THR A CA 1
ATOM 2419 C C . THR A 1 326 ? 19.406 19.891 17.547 1 95.44 326 THR A C 1
ATOM 2421 O O . THR A 1 326 ? 19.172 20.578 16.562 1 95.44 326 THR A O 1
ATOM 2424 N N . ALA A 1 327 ? 20.016 20.359 18.609 1 96 327 ALA A N 1
ATOM 2425 C CA . ALA A 1 327 ? 20.422 21.766 18.688 1 96 327 ALA A CA 1
ATOM 2426 C C . ALA A 1 327 ? 21.375 22.125 17.562 1 96 327 ALA A C 1
ATOM 2428 O O . ALA A 1 327 ? 21.281 23.219 17 1 96 327 ALA A O 1
ATOM 2429 N N . ASP A 1 328 ? 22.297 21.234 17.281 1 96.56 328 ASP A N 1
ATOM 2430 C CA . ASP A 1 328 ? 23.266 21.484 16.219 1 96.56 328 ASP A CA 1
ATOM 2431 C C . ASP A 1 328 ? 22.594 21.547 14.852 1 96.56 328 ASP A C 1
ATOM 2433 O O . ASP A 1 328 ? 22.953 22.375 14.016 1 96.56 328 ASP A O 1
ATOM 2437 N N . ALA A 1 329 ? 21.656 20.688 14.617 1 96.5 329 ALA A N 1
ATOM 2438 C CA . ALA A 1 329 ? 20.906 20.719 13.375 1 96.5 329 ALA A CA 1
ATOM 2439 C C . ALA A 1 329 ? 20.125 22.016 13.227 1 96.5 329 ALA A C 1
ATOM 2441 O O . ALA A 1 329 ? 20.141 22.641 12.164 1 96.5 329 ALA A O 1
ATOM 2442 N N . LEU A 1 330 ? 19.516 22.5 14.352 1 97 330 LEU A N 1
ATOM 2443 C CA . LEU A 1 330 ? 18.734 23.719 14.328 1 97 330 LEU A CA 1
ATOM 2444 C C . LEU A 1 330 ? 19.609 24.938 14.07 1 97 330 LEU A C 1
ATOM 2446 O O . LEU A 1 330 ? 19.203 25.875 13.391 1 97 330 LEU A O 1
ATOM 2450 N N . LYS A 1 331 ? 20.828 24.906 14.617 1 96.88 331 LYS A N 1
ATOM 2451 C CA . LYS A 1 331 ? 21.781 25.969 14.344 1 96.88 331 LYS A CA 1
ATOM 2452 C C . LYS A 1 331 ? 22.156 26.016 12.867 1 96.88 331 LYS A C 1
ATOM 2454 O O . LYS A 1 331 ? 22.188 27.078 12.258 1 96.88 331 LYS A O 1
ATOM 2459 N N . LYS A 1 332 ? 22.375 24.844 12.328 1 95.88 332 LYS A N 1
ATOM 2460 C CA . LYS A 1 332 ? 22.734 24.75 10.914 1 95.88 332 LYS A CA 1
ATOM 2461 C C . LYS A 1 332 ? 21.594 25.234 10.031 1 95.88 332 LYS A C 1
ATOM 2463 O O . LYS A 1 332 ? 21.828 25.781 8.945 1 95.88 332 LYS A O 1
ATOM 2468 N N . LEU A 1 333 ? 20.391 25.062 10.516 1 96.06 333 LEU A N 1
ATOM 2469 C CA . LEU A 1 333 ? 19.203 25.469 9.773 1 96.06 333 LEU A CA 1
ATOM 2470 C C . LEU A 1 333 ? 18.938 26.969 9.945 1 96.06 333 LEU A C 1
ATOM 2472 O O . LEU A 1 333 ? 18.125 27.531 9.227 1 96.06 333 LEU A O 1
ATOM 2476 N N . GLY A 1 334 ? 19.578 27.609 10.859 1 93.69 334 GLY A N 1
ATOM 2477 C CA . GLY A 1 334 ? 19.359 29.016 11.164 1 93.69 334 GLY A CA 1
ATOM 2478 C C . GLY A 1 334 ? 18.094 29.266 11.969 1 93.69 334 GLY A C 1
ATOM 2479 O O . GLY A 1 334 ? 17.5 30.344 11.883 1 93.69 334 GLY A O 1
ATOM 2480 N N . ALA A 1 335 ? 17.719 28.234 12.68 1 92.31 335 ALA A N 1
ATOM 2481 C CA . ALA A 1 335 ? 16.484 28.359 13.453 1 92.31 335 ALA A CA 1
ATOM 2482 C C . ALA A 1 335 ? 16.766 28.859 14.867 1 92.31 335 ALA A C 1
ATOM 2484 O O . ALA A 1 335 ? 15.867 29.359 15.547 1 92.31 335 ALA A O 1
ATOM 2485 N N . ILE A 1 336 ? 18.047 28.656 15.281 1 92.25 336 ILE A N 1
ATOM 2486 C CA . ILE A 1 336 ? 18.5 29.172 16.562 1 92.25 336 ILE A CA 1
ATOM 2487 C C . ILE A 1 336 ? 19.938 29.656 16.453 1 92.25 336 ILE A C 1
ATOM 2489 O O . ILE A 1 336 ? 20.656 29.281 15.516 1 92.25 336 ILE A O 1
ATOM 2493 N N . MET B 1 1 ? -10.164 -33 -14.344 1 66.62 1 MET B N 1
ATOM 2494 C CA . MET B 1 1 ? -11.375 -32.25 -14.039 1 66.62 1 MET B CA 1
ATOM 2495 C C . MET B 1 1 ? -11.844 -32.531 -12.617 1 66.62 1 MET B C 1
ATOM 2497 O O . MET B 1 1 ? -11.719 -33.656 -12.125 1 66.62 1 MET B O 1
ATOM 2501 N N . ALA B 1 2 ? -12.32 -31.438 -11.992 1 75.56 2 ALA B N 1
ATOM 2502 C CA . ALA B 1 2 ? -12.797 -31.562 -10.617 1 75.56 2 ALA B CA 1
ATOM 2503 C C . ALA B 1 2 ? -14.008 -32.469 -10.539 1 75.56 2 ALA B C 1
ATOM 2505 O O . ALA B 1 2 ? -14.844 -32.5 -11.438 1 75.56 2 ALA B O 1
ATOM 2506 N N . ARG B 1 3 ? -13.992 -33.406 -9.484 1 86.19 3 ARG B N 1
ATOM 2507 C CA . ARG B 1 3 ? -15.172 -34.219 -9.211 1 86.19 3 ARG B CA 1
ATOM 2508 C C . ARG B 1 3 ? -16.375 -33.344 -8.852 1 86.19 3 ARG B C 1
ATOM 2510 O O . ARG B 1 3 ? -16.203 -32.25 -8.336 1 86.19 3 ARG B O 1
ATOM 2517 N N . PRO B 1 4 ? -17.562 -33.812 -9.258 1 83.62 4 PRO B N 1
ATOM 2518 C CA . PRO B 1 4 ? -18.75 -33.062 -8.883 1 83.62 4 PRO B CA 1
ATOM 2519 C C . PRO B 1 4 ? -18.875 -32.844 -7.379 1 83.62 4 PRO B C 1
ATOM 2521 O O . PRO B 1 4 ? -18.641 -33.781 -6.602 1 83.62 4 PRO B O 1
ATOM 2524 N N . SER B 1 5 ? -19.234 -31.656 -7.004 1 84.62 5 SER B N 1
ATOM 2525 C CA . SER B 1 5 ? -19.312 -31.281 -5.594 1 84.62 5 SER B CA 1
ATOM 2526 C C . SER B 1 5 ? -20.406 -32.094 -4.879 1 84.62 5 SER B C 1
ATOM 2528 O O . SER B 1 5 ? -20.297 -32.344 -3.678 1 84.62 5 SER B O 1
ATOM 2530 N N . GLU B 1 6 ? -21.375 -32.406 -5.609 1 85.69 6 GLU B N 1
ATOM 2531 C CA . GLU B 1 6 ? -22.5 -33.125 -5.039 1 85.69 6 GLU B CA 1
ATOM 2532 C C . GLU B 1 6 ? -22.062 -34.438 -4.398 1 85.69 6 GLU B C 1
ATOM 2534 O O . GLU B 1 6 ? -22.609 -34.875 -3.383 1 85.69 6 GLU B O 1
ATOM 2539 N N . GLU B 1 7 ? -21.094 -35.031 -4.988 1 88.69 7 GLU B N 1
ATOM 2540 C CA . GLU B 1 7 ? -20.562 -36.281 -4.473 1 88.69 7 GLU B CA 1
ATOM 2541 C C . GLU B 1 7 ? -20.078 -36.125 -3.035 1 88.69 7 GLU B C 1
ATOM 2543 O O . GLU B 1 7 ? -20.391 -36.938 -2.172 1 88.69 7 GLU B O 1
ATOM 2548 N N . PHE B 1 8 ? -19.438 -35.094 -2.771 1 90.88 8 PHE B N 1
ATOM 2549 C CA . PHE B 1 8 ? -18.875 -34.844 -1.452 1 90.88 8 PHE B CA 1
ATOM 2550 C C . PHE B 1 8 ? -19.922 -34.312 -0.498 1 90.88 8 PHE B C 1
ATOM 2552 O O . PHE B 1 8 ? -20.031 -34.75 0.642 1 90.88 8 PHE B O 1
ATOM 2559 N N . LEU B 1 9 ? -20.688 -33.344 -0.981 1 90.88 9 LEU B N 1
ATOM 2560 C CA . LEU B 1 9 ? -21.703 -32.719 -0.144 1 90.88 9 LEU B CA 1
ATOM 2561 C C . LEU B 1 9 ? -22.719 -33.719 0.355 1 90.88 9 LEU B C 1
ATOM 2563 O O . LEU B 1 9 ? -23.094 -33.719 1.532 1 90.88 9 LEU B O 1
ATOM 2567 N N . LEU B 1 10 ? -23.141 -34.594 -0.525 1 90.5 10 LEU B N 1
ATOM 2568 C CA . LEU B 1 10 ? -24.109 -35.625 -0.156 1 90.5 10 LEU B CA 1
ATOM 2569 C C . LEU B 1 10 ? -23.5 -36.594 0.845 1 90.5 10 LEU B C 1
ATOM 2571 O O . LEU B 1 10 ? -24.172 -37 1.811 1 90.5 10 LEU B O 1
ATOM 2575 N N . ALA B 1 11 ? -22.359 -36.969 0.615 1 92 11 ALA B N 1
ATOM 2576 C CA . ALA B 1 11 ? -21.688 -37.906 1.513 1 92 11 ALA B CA 1
ATOM 2577 C C . ALA B 1 11 ? -21.547 -37.344 2.912 1 92 11 ALA B C 1
ATOM 2579 O O . ALA B 1 11 ? -21.875 -37.969 3.904 1 92 11 ALA B O 1
ATOM 2580 N N . TRP B 1 12 ? -21.125 -36.094 2.996 1 92.31 12 TRP B N 1
ATOM 2581 C CA . TRP B 1 12 ? -20.922 -35.438 4.289 1 92.31 12 TRP B CA 1
ATOM 2582 C C . TRP B 1 12 ? -22.25 -35.25 5.012 1 92.31 12 TRP B C 1
ATOM 2584 O O . TRP B 1 12 ? -22.328 -35.406 6.234 1 92.31 12 TRP B O 1
ATOM 2594 N N . SER B 1 13 ? -23.234 -34.875 4.266 1 90.19 13 SER B N 1
ATOM 2595 C CA . SER B 1 13 ? -24.547 -34.656 4.855 1 90.19 13 SER B CA 1
ATOM 2596 C C . SER B 1 13 ? -25.125 -35.938 5.402 1 90.19 13 SER B C 1
ATOM 2598 O O . SER B 1 13 ? -25.969 -35.906 6.312 1 90.19 13 SER B O 1
ATOM 2600 N N . SER B 1 14 ? -24.719 -37.062 4.844 1 88.88 14 SER B N 1
ATOM 2601 C CA . SER B 1 14 ? -25.25 -38.375 5.23 1 88.88 14 SER B CA 1
ATOM 2602 C C . SER B 1 14 ? -24.562 -38.875 6.488 1 88.88 14 SER B C 1
ATOM 2604 O O . SER B 1 14 ? -25.016 -39.875 7.09 1 88.88 14 SER B O 1
ATOM 2606 N N . LEU B 1 15 ? -23.5 -38.344 6.797 1 85.94 15 LEU B N 1
ATOM 2607 C CA . LEU B 1 15 ? -22.734 -38.781 7.957 1 85.94 15 LEU B CA 1
ATOM 2608 C C . LEU B 1 15 ? -23.234 -38.125 9.234 1 85.94 15 LEU B C 1
ATOM 2610 O O . LEU B 1 15 ? -23.656 -36.969 9.211 1 85.94 15 LEU B O 1
ATOM 2614 N N . SER B 1 16 ? -23.656 -38.938 10.32 1 69.38 16 SER B N 1
ATOM 2615 C CA . SER B 1 16 ? -24.297 -38.5 11.57 1 69.38 16 SER B CA 1
ATOM 2616 C C . SER B 1 16 ? -23.328 -37.688 12.438 1 69.38 16 SER B C 1
ATOM 2618 O O . SER B 1 16 ? -22.156 -38.062 12.562 1 69.38 16 SER B O 1
ATOM 2620 N N . SER B 1 17 ? -23.688 -36.438 12.859 1 64.31 17 SER B N 1
ATOM 2621 C CA . SER B 1 17 ? -22.938 -35.469 13.656 1 64.31 17 SER B CA 1
ATOM 2622 C C . SER B 1 17 ? -22.875 -35.875 15.117 1 64.31 17 SER B C 1
ATOM 2624 O O . SER B 1 17 ? -22.047 -35.344 15.875 1 64.31 17 SER B O 1
ATOM 2626 N N . SER B 1 18 ? -23.641 -36.906 15.516 1 63.5 18 SER B N 1
ATOM 2627 C CA . SER B 1 18 ? -23.953 -36.938 16.938 1 63.5 18 SER B CA 1
ATOM 2628 C C . SER B 1 18 ? -23.141 -38.031 17.641 1 63.5 18 SER B C 1
ATOM 2630 O O . SER B 1 18 ? -23.391 -38.344 18.812 1 63.5 18 SER B O 1
ATOM 2632 N N . ASP B 1 19 ? -22.172 -38.562 17.016 1 63.47 19 ASP B N 1
ATOM 2633 C CA . ASP B 1 19 ? -21.484 -39.594 17.781 1 63.47 19 ASP B CA 1
ATOM 2634 C C . ASP B 1 19 ? -20.391 -39 18.672 1 63.47 19 ASP B C 1
ATOM 2636 O O . ASP B 1 19 ? -19.469 -38.344 18.172 1 63.47 19 ASP B O 1
ATOM 2640 N N . PRO B 1 20 ? -20.469 -39.062 19.984 1 67.12 20 PRO B N 1
ATOM 2641 C CA . PRO B 1 20 ? -19.516 -38.469 20.922 1 67.12 20 PRO B CA 1
ATOM 2642 C C . PRO B 1 20 ? -18.172 -39.188 20.938 1 67.12 20 PRO B C 1
ATOM 2644 O O . PRO B 1 20 ? -17.172 -38.594 21.328 1 67.12 20 PRO B O 1
ATOM 2647 N N . ALA B 1 21 ? -18.062 -40.438 20.5 1 76.56 21 ALA B N 1
ATOM 2648 C CA . ALA B 1 21 ? -16.797 -41.156 20.578 1 76.56 21 ALA B CA 1
ATOM 2649 C C . ALA B 1 21 ? -15.828 -40.656 19.5 1 76.56 21 ALA B C 1
ATOM 2651 O O . ALA B 1 21 ? -16.219 -40.469 18.344 1 76.56 21 ALA B O 1
ATOM 2652 N N . PRO B 1 22 ? -14.664 -40.312 20.016 1 81.75 22 PRO B N 1
ATOM 2653 C CA . PRO B 1 22 ? -13.68 -39.844 19.031 1 81.75 22 PRO B CA 1
ATOM 2654 C C . PRO B 1 22 ? -13.422 -40.844 17.906 1 81.75 22 PRO B C 1
ATOM 2656 O O . PRO B 1 22 ? -13.391 -42.062 18.141 1 81.75 22 PRO B O 1
ATOM 2659 N N . GLY B 1 23 ? -13.453 -40.5 16.719 1 84.44 23 GLY B N 1
ATOM 2660 C CA . GLY B 1 23 ? -13.18 -41.344 15.562 1 84.44 23 GLY B CA 1
ATOM 2661 C C . GLY B 1 23 ? -13.719 -40.781 14.266 1 84.44 23 GLY B C 1
ATOM 2662 O O . GLY B 1 23 ? -14.031 -39.594 14.18 1 84.44 23 GLY B O 1
ATOM 2663 N N . TRP B 1 24 ? -13.656 -41.625 13.195 1 89.25 24 TRP B N 1
ATOM 2664 C CA . TRP B 1 24 ? -14.078 -41.188 11.859 1 89.25 24 TRP B CA 1
ATOM 2665 C C . TRP B 1 24 ? -15.352 -41.906 11.445 1 89.25 24 TRP B C 1
ATOM 2667 O O . TRP B 1 24 ? -15.492 -43.125 11.664 1 89.25 24 TRP B O 1
ATOM 2677 N N . GLN B 1 25 ? -16.25 -41.219 11.055 1 90.25 25 GLN B N 1
ATOM 2678 C CA . GLN B 1 25 ? -17.328 -41.75 10.242 1 90.25 25 GLN B CA 1
ATOM 2679 C C . GLN B 1 25 ? -17.078 -41.5 8.758 1 90.25 25 GLN B C 1
ATOM 2681 O O . GLN B 1 25 ? -16.719 -40.375 8.375 1 90.25 25 GLN B O 1
ATOM 2686 N N . ALA B 1 26 ? -17.219 -42.562 7.996 1 92.56 26 ALA B N 1
ATOM 2687 C CA . ALA B 1 26 ? -16.828 -42.344 6.609 1 92.56 26 ALA B CA 1
ATOM 2688 C C . ALA B 1 26 ? -17.781 -43.062 5.645 1 92.56 26 ALA B C 1
ATOM 2690 O O . ALA B 1 26 ? -18.438 -44.031 6.016 1 92.56 26 ALA B O 1
ATOM 2691 N N . ILE B 1 27 ? -17.906 -42.5 4.516 1 93.69 27 ILE B N 1
ATOM 2692 C CA . ILE B 1 27 ? -18.625 -43.031 3.377 1 93.69 27 ILE B CA 1
ATOM 2693 C C . ILE B 1 27 ? -17.672 -43.219 2.199 1 93.69 27 ILE B C 1
ATOM 2695 O O . ILE B 1 27 ? -16.938 -42.312 1.838 1 93.69 27 ILE B O 1
ATOM 2699 N N . ALA B 1 28 ? -17.703 -44.5 1.646 1 94.25 28 ALA B N 1
ATOM 2700 C CA . ALA B 1 28 ? -16.828 -44.781 0.51 1 94.25 28 ALA B CA 1
ATOM 2701 C C . ALA B 1 28 ? -17.297 -44.031 -0.735 1 94.25 28 ALA B C 1
ATOM 2703 O O . ALA B 1 28 ? -18.484 -43.969 -1.029 1 94.25 28 ALA B O 1
ATOM 2704 N N . LEU B 1 29 ? -16.312 -43.406 -1.407 1 94.56 29 LEU B N 1
ATOM 2705 C CA . LEU B 1 29 ? -16.516 -42.75 -2.701 1 94.56 29 LEU B CA 1
ATOM 2706 C C . LEU B 1 29 ? -15.773 -43.5 -3.801 1 94.56 29 LEU B C 1
ATOM 2708 O O . LEU B 1 29 ? -14.961 -44.406 -3.514 1 94.56 29 LEU B O 1
ATOM 2712 N N . PRO B 1 30 ? -16.141 -43.25 -5.082 1 93 30 PRO B N 1
ATOM 2713 C CA . PRO B 1 30 ? -15.375 -43.906 -6.145 1 93 30 PRO B CA 1
ATOM 2714 C C . PRO B 1 30 ? -13.867 -43.688 -5.992 1 93 30 PRO B C 1
ATOM 2716 O O . PRO B 1 30 ? -13.422 -42.562 -5.742 1 93 30 PRO B O 1
ATOM 2719 N N . PRO B 1 31 ? -13.156 -44.75 -6.027 1 93.19 31 PRO B N 1
ATOM 2720 C CA . PRO B 1 31 ? -11.711 -44.656 -5.852 1 93.19 31 PRO B CA 1
ATOM 2721 C C . PRO B 1 31 ? -11.023 -43.906 -7.004 1 93.19 31 PRO B C 1
ATOM 2723 O O . PRO B 1 31 ? -11.617 -43.75 -8.078 1 93.19 31 PRO B O 1
ATOM 2726 N N . ALA B 1 32 ? -9.922 -43.406 -6.758 1 92.94 32 ALA B N 1
ATOM 2727 C CA . ALA B 1 32 ? -9.031 -42.875 -7.785 1 92.94 32 ALA B CA 1
ATOM 2728 C C . ALA B 1 32 ? -7.902 -43.844 -8.102 1 92.94 32 ALA B C 1
ATOM 2730 O O . ALA B 1 32 ? -6.844 -43.781 -7.469 1 92.94 32 ALA B O 1
ATOM 2731 N N . GLY B 1 33 ? -8.156 -44.688 -9.102 1 91.19 33 GLY B N 1
ATOM 2732 C CA . GLY B 1 33 ? -7.195 -45.75 -9.344 1 91.19 33 GLY B CA 1
ATOM 2733 C C . GLY B 1 33 ? -6.988 -46.656 -8.133 1 91.19 33 GLY B C 1
ATOM 2734 O O . GLY B 1 33 ? -7.953 -47.188 -7.594 1 91.19 33 GLY B O 1
ATOM 2735 N N . PRO B 1 34 ? -5.719 -46.719 -7.801 1 92.19 34 PRO B N 1
ATOM 2736 C CA . PRO B 1 34 ? -5.434 -47.625 -6.672 1 92.19 34 PRO B CA 1
ATOM 2737 C C . PRO B 1 34 ? -5.703 -46.969 -5.32 1 92.19 34 PRO B C 1
ATOM 2739 O O . PRO B 1 34 ? -5.559 -47.594 -4.277 1 92.19 34 PRO B O 1
ATOM 2742 N N . ILE B 1 35 ? -6.105 -45.688 -5.305 1 93.19 35 ILE B N 1
ATOM 2743 C CA . ILE B 1 35 ? -6.281 -44.969 -4.055 1 93.19 35 ILE B CA 1
ATOM 2744 C C . ILE B 1 35 ? -7.738 -45.062 -3.607 1 93.19 35 ILE B C 1
ATOM 2746 O O . ILE B 1 35 ? -8.648 -44.719 -4.367 1 93.19 35 ILE B O 1
ATOM 2750 N N . ASP B 1 36 ? -7.898 -45.531 -2.412 1 94.12 36 ASP B N 1
ATOM 2751 C CA . ASP B 1 36 ? -9.234 -45.5 -1.829 1 94.12 36 ASP B CA 1
ATOM 2752 C C . ASP B 1 36 ? -9.625 -44.094 -1.409 1 94.12 36 ASP B C 1
ATOM 2754 O O . ASP B 1 36 ? -8.82 -43.375 -0.806 1 94.12 36 ASP B O 1
ATOM 2758 N N . ILE B 1 37 ? -10.828 -43.656 -1.787 1 95.19 37 ILE B N 1
ATOM 2759 C CA . ILE B 1 37 ? -11.32 -42.344 -1.421 1 95.19 37 ILE B CA 1
ATOM 2760 C C . ILE B 1 37 ? -12.586 -42.469 -0.576 1 95.19 37 ILE B C 1
ATOM 2762 O O . ILE B 1 37 ? -13.484 -43.25 -0.917 1 95.19 37 ILE B O 1
ATOM 2766 N N . GLU B 1 38 ? -12.602 -41.812 0.576 1 95.25 38 GLU B N 1
ATOM 2767 C CA . GLU B 1 38 ? -13.797 -41.75 1.423 1 95.25 38 GLU B CA 1
ATOM 2768 C C . GLU B 1 38 ? -14.102 -40.312 1.853 1 95.25 38 GLU B C 1
ATOM 2770 O O . GLU B 1 38 ? -13.195 -39.5 1.996 1 95.25 38 GLU B O 1
ATOM 2775 N N . ALA B 1 39 ? -15.383 -40.031 1.925 1 94.88 39 ALA B N 1
ATOM 2776 C CA . ALA B 1 39 ? -15.82 -38.812 2.645 1 94.88 39 ALA B CA 1
ATOM 2777 C C . ALA B 1 39 ? -16.016 -39.125 4.129 1 94.88 39 ALA B C 1
ATOM 2779 O O . ALA B 1 39 ? -16.656 -40.094 4.496 1 94.88 39 ALA B O 1
ATOM 2780 N N . GLY B 1 40 ? -15.422 -38.344 4.926 1 93 40 GLY B N 1
ATOM 2781 C CA . GLY B 1 40 ? -15.492 -38.625 6.348 1 93 40 GLY B CA 1
ATOM 2782 C C . GLY B 1 40 ? -15.844 -37.406 7.195 1 93 40 GLY B C 1
ATOM 2783 O O . GLY B 1 40 ? -15.781 -36.281 6.719 1 93 40 GLY B O 1
ATOM 2784 N N . ARG B 1 41 ? -16.344 -37.688 8.383 1 92.19 41 ARG B N 1
ATOM 2785 C CA . ARG B 1 41 ? -16.5 -36.688 9.453 1 92.19 41 ARG B CA 1
ATOM 2786 C C . ARG B 1 41 ? -15.805 -37.156 10.727 1 92.19 41 ARG B C 1
ATOM 2788 O O . ARG B 1 41 ? -15.891 -38.344 11.094 1 92.19 41 ARG B O 1
ATOM 2795 N N . ARG B 1 42 ? -15.148 -36.188 11.242 1 88.56 42 ARG B N 1
ATOM 2796 C CA . ARG B 1 42 ? -14.422 -36.5 12.461 1 88.56 42 ARG B CA 1
ATOM 2797 C C . ARG B 1 42 ? -15.242 -36.156 13.695 1 88.56 42 ARG B C 1
ATOM 2799 O O . ARG B 1 42 ? -15.797 -35.062 13.797 1 88.56 42 ARG B O 1
ATOM 2806 N N . SER B 1 43 ? -15.328 -37.156 14.672 1 84.88 43 SER B N 1
ATOM 2807 C CA . SER B 1 43 ? -15.914 -36.938 15.984 1 84.88 43 SER B CA 1
ATOM 2808 C C . SER B 1 43 ? -14.844 -36.531 17 1 84.88 43 SER B C 1
ATOM 2810 O O . SER B 1 43 ? -13.727 -37.031 16.953 1 84.88 43 SER B O 1
ATOM 2812 N N . PRO B 1 44 ? -15.07 -35.625 17.781 1 83.31 44 PRO B N 1
ATOM 2813 C CA . PRO B 1 44 ? -16.375 -35 18.062 1 83.31 44 PRO B CA 1
ATOM 2814 C C . PRO B 1 44 ? -16.578 -33.688 17.328 1 83.31 44 PRO B C 1
ATOM 2816 O O . PRO B 1 44 ? -17.672 -33.125 17.359 1 83.31 44 PRO B O 1
ATOM 2819 N N . ASP B 1 45 ? -15.625 -33.188 16.656 1 84.06 45 ASP B N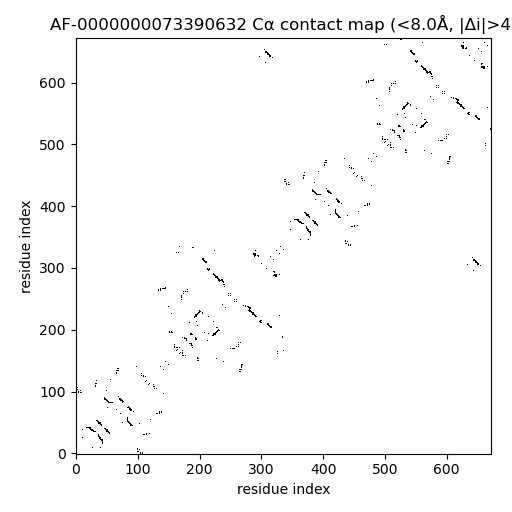 1
ATOM 2820 C CA . ASP B 1 45 ? -15.727 -31.828 16.125 1 84.06 45 ASP B CA 1
ATOM 2821 C C . ASP B 1 45 ? -16.562 -31.797 14.852 1 84.06 45 ASP B C 1
ATOM 2823 O O . ASP B 1 45 ? -16.891 -30.734 14.336 1 84.06 45 ASP B O 1
ATOM 2827 N N . ASN B 1 46 ? -16.969 -32.969 14.383 1 87.31 46 ASN B N 1
ATOM 2828 C CA . ASN B 1 46 ? -17.844 -33.094 13.227 1 87.31 46 ASN B CA 1
ATOM 2829 C C . ASN B 1 46 ? -17.25 -32.406 11.992 1 87.31 46 ASN B C 1
ATOM 2831 O O . ASN B 1 46 ? -18 -31.906 11.156 1 87.31 46 ASN B O 1
ATOM 2835 N N . ALA B 1 47 ? -15.969 -32.5 11.906 1 90.88 47 ALA B N 1
ATOM 2836 C CA . ALA B 1 47 ? -15.289 -31.844 10.797 1 90.88 47 ALA B CA 1
ATOM 2837 C C . ALA B 1 47 ? -15.383 -32.688 9.531 1 90.88 47 ALA B C 1
ATOM 2839 O O . ALA B 1 47 ? -15.172 -33.906 9.57 1 90.88 47 ALA B O 1
ATOM 2840 N N . GLU B 1 48 ? -15.742 -32.062 8.414 1 93.88 48 GLU B N 1
ATOM 2841 C CA . GLU B 1 48 ? -15.758 -32.75 7.125 1 93.88 48 GLU B CA 1
ATOM 2842 C C . GLU B 1 48 ? -14.344 -33.062 6.66 1 93.88 48 GLU B C 1
ATOM 2844 O O . GLU B 1 48 ? -13.422 -32.281 6.848 1 93.88 48 GLU B O 1
ATOM 2849 N N . ALA B 1 49 ? -14.211 -34.219 6.066 1 95 49 ALA B N 1
ATOM 2850 C CA . ALA B 1 49 ? -12.875 -34.625 5.617 1 95 49 ALA B CA 1
ATOM 2851 C C . ALA B 1 49 ? -12.969 -35.562 4.398 1 95 49 ALA B C 1
ATOM 2853 O O . ALA B 1 49 ? -14.031 -36.094 4.098 1 95 49 ALA B O 1
ATOM 2854 N N . ILE B 1 50 ? -11.875 -35.562 3.639 1 95.69 50 ILE B N 1
ATOM 2855 C CA . ILE B 1 50 ? -11.625 -36.594 2.637 1 95.69 50 ILE B CA 1
ATOM 2856 C C . ILE B 1 50 ? -10.516 -37.531 3.123 1 95.69 50 ILE B C 1
ATOM 2858 O O . ILE B 1 50 ? -9.43 -37.062 3.506 1 95.69 50 ILE B O 1
ATOM 2862 N N . LEU B 1 51 ? -10.836 -38.781 3.174 1 94.62 51 LEU B N 1
ATOM 2863 C CA . LEU B 1 51 ? -9.859 -39.781 3.582 1 94.62 51 LEU B CA 1
ATOM 2864 C C . LEU B 1 51 ? -9.289 -40.5 2.369 1 94.62 51 LEU B C 1
ATOM 2866 O O . LEU B 1 51 ? -10.039 -41 1.523 1 94.62 51 LEU B O 1
ATOM 2870 N N . LEU B 1 52 ? -8.023 -40.469 2.299 1 94.94 52 LEU B N 1
ATOM 2871 C CA . LEU B 1 52 ? -7.316 -41.156 1.213 1 94.94 52 LEU B CA 1
ATOM 2872 C C . LEU B 1 52 ? -6.504 -42.344 1.74 1 94.94 52 LEU B C 1
ATOM 2874 O O . LEU B 1 52 ? -5.711 -42.188 2.674 1 94.94 52 LEU B O 1
ATOM 2878 N N . GLY B 1 53 ? -6.719 -43.5 1.137 1 93 53 GLY B N 1
ATOM 2879 C CA . GLY B 1 53 ? -5.992 -44.719 1.536 1 93 53 GLY B CA 1
ATOM 2880 C C . GLY B 1 53 ? -4.996 -45.188 0.495 1 93 53 GLY B C 1
ATOM 2881 O O . GLY B 1 53 ? -5.344 -45.344 -0.675 1 93 53 GLY B O 1
ATOM 2882 N N . PHE B 1 54 ? -3.752 -45.344 0.938 1 91.69 54 PHE B N 1
ATOM 2883 C CA . PHE B 1 54 ? -2.668 -45.812 0.094 1 91.69 54 PHE B CA 1
ATOM 2884 C C . PHE B 1 54 ? -2.201 -47.188 0.554 1 91.69 54 PHE B C 1
ATOM 2886 O O . PHE B 1 54 ? -1.944 -47.406 1.741 1 91.69 54 PHE B O 1
ATOM 2893 N N . SER B 1 55 ? -2.076 -48.094 -0.354 1 88.19 55 SER B N 1
ATOM 2894 C CA . SER B 1 55 ? -1.784 -49.469 0.008 1 88.19 55 SER B CA 1
ATOM 2895 C C . SER B 1 55 ? -0.281 -49.719 0.031 1 88.19 55 SER B C 1
ATOM 2897 O O . SER B 1 55 ? 0.194 -50.594 0.777 1 88.19 55 SER B O 1
ATOM 2899 N N . SER B 1 56 ? 0.446 -49.062 -0.752 1 86.88 56 SER B N 1
ATOM 2900 C CA . SER B 1 56 ? 1.831 -49.469 -0.968 1 86.88 56 SER B CA 1
ATOM 2901 C C . SER B 1 56 ? 2.797 -48.344 -0.633 1 86.88 56 SER B C 1
ATOM 2903 O O . SER B 1 56 ? 3.992 -48.438 -0.921 1 86.88 56 SER B O 1
ATOM 2905 N N . VAL B 1 57 ? 2.234 -47.312 -0.184 1 87.25 57 VAL B N 1
ATOM 2906 C CA . VAL B 1 57 ? 3.096 -46.156 0.08 1 87.25 57 VAL B CA 1
ATOM 2907 C C . VAL B 1 57 ? 3.221 -45.938 1.586 1 87.25 57 VAL B C 1
ATOM 2909 O O . VAL B 1 57 ? 2.283 -46.219 2.34 1 87.25 57 VAL B O 1
ATOM 2912 N N . ARG B 1 58 ? 4.469 -45.594 2.02 1 80.88 58 ARG B N 1
ATOM 2913 C CA . ARG B 1 58 ? 4.723 -45.219 3.404 1 80.88 58 ARG B CA 1
ATOM 2914 C C . ARG B 1 58 ? 5.211 -43.781 3.498 1 80.88 58 ARG B C 1
ATOM 2916 O O . ARG B 1 58 ? 5.879 -43.281 2.588 1 80.88 58 ARG B O 1
ATOM 2923 N N . LEU B 1 59 ? 4.605 -43.094 4.426 1 81.69 59 LEU B N 1
ATOM 2924 C CA . LEU B 1 59 ? 5.055 -41.75 4.719 1 81.69 59 LEU B CA 1
ATOM 2925 C C . LEU B 1 59 ? 5.848 -41.688 6.02 1 81.69 59 LEU B C 1
ATOM 2927 O O . LEU B 1 59 ? 5.422 -42.25 7.031 1 81.69 59 LEU B O 1
ATOM 2931 N N . ALA B 1 60 ? 7.051 -41.094 5.887 1 76.88 60 ALA B N 1
ATOM 2932 C CA . ALA B 1 60 ? 7.852 -40.938 7.102 1 76.88 60 ALA B CA 1
ATOM 2933 C C . ALA B 1 60 ? 7.074 -40.219 8.188 1 76.88 60 ALA B C 1
ATOM 2935 O O . ALA B 1 60 ? 6.328 -39.281 7.906 1 76.88 60 ALA B O 1
ATOM 2936 N N . PRO B 1 61 ? 7.176 -40.781 9.422 1 70.88 61 PRO B N 1
ATOM 2937 C CA . PRO B 1 61 ? 6.461 -40.156 10.523 1 70.88 61 PRO B CA 1
ATOM 2938 C C . PRO B 1 61 ? 6.777 -38.656 10.633 1 70.88 61 PRO B C 1
ATOM 2940 O O . PRO B 1 61 ? 5.914 -37.875 11.023 1 70.88 61 PRO B O 1
ATOM 2943 N N . ALA B 1 62 ? 7.863 -38.25 10.266 1 68.88 62 ALA B N 1
ATOM 2944 C CA . ALA B 1 62 ? 8.32 -36.875 10.453 1 68.88 62 ALA B CA 1
ATOM 2945 C C . ALA B 1 62 ? 7.887 -36 9.289 1 68.88 62 ALA B C 1
ATOM 2947 O O . ALA B 1 62 ? 8.062 -34.781 9.328 1 68.88 62 ALA B O 1
ATOM 2948 N N . GLU B 1 63 ? 7.238 -36.656 8.352 1 75.69 63 GLU B N 1
ATOM 2949 C CA . GLU B 1 63 ? 6.871 -35.844 7.188 1 75.69 63 GLU B CA 1
ATOM 2950 C C . GLU B 1 63 ? 5.844 -34.781 7.551 1 75.69 63 GLU B C 1
ATOM 2952 O O . GLU B 1 63 ? 4.828 -35.062 8.188 1 75.69 63 GLU B O 1
ATOM 2957 N N . LYS B 1 64 ? 6.234 -33.531 7.238 1 80.94 64 LYS B N 1
ATOM 2958 C CA . LYS B 1 64 ? 5.316 -32.406 7.469 1 80.94 64 LYS B CA 1
ATOM 2959 C C . LYS B 1 64 ? 4.227 -32.375 6.402 1 80.94 64 LYS B C 1
ATOM 2961 O O . LYS B 1 64 ? 4.52 -32.312 5.207 1 80.94 64 LYS B O 1
ATOM 2966 N N . LEU B 1 65 ? 3.033 -32.5 6.805 1 86 65 LEU B N 1
ATOM 2967 C CA . LEU B 1 65 ? 1.874 -32.469 5.918 1 86 65 LEU B CA 1
ATOM 2968 C C . LEU B 1 65 ? 1.32 -31.031 5.836 1 86 65 LEU B C 1
ATOM 2970 O O . LEU B 1 65 ? 1.402 -30.281 6.805 1 86 65 LEU B O 1
ATOM 2974 N N . PRO B 1 66 ? 0.861 -30.734 4.57 1 85.12 66 PRO B N 1
ATOM 2975 C CA . PRO B 1 66 ? 0.389 -29.359 4.391 1 85.12 66 PRO B CA 1
ATOM 2976 C C . PRO B 1 66 ? -0.799 -29.031 5.289 1 85.12 66 PRO B C 1
ATOM 2978 O O . PRO B 1 66 ? -1.599 -29.906 5.617 1 85.12 66 PRO B O 1
ATOM 2981 N N . GLU B 1 67 ? -0.793 -27.781 5.762 1 85.56 67 GLU B N 1
ATOM 2982 C CA . GLU B 1 67 ? -1.913 -27.203 6.496 1 85.56 67 GLU B CA 1
ATOM 2983 C C . GLU B 1 67 ? -2.104 -25.719 6.141 1 85.56 67 GLU B C 1
ATOM 2985 O O . GLU B 1 67 ? -1.163 -25.062 5.695 1 85.56 67 GLU B O 1
ATOM 2990 N N . GLY B 1 68 ? -3.262 -25.422 6.078 1 79.44 68 GLY B N 1
ATOM 2991 C CA . GLY B 1 68 ? -3.549 -24.047 5.738 1 79.44 68 GLY B CA 1
ATOM 2992 C C . GLY B 1 68 ? -4.695 -23.453 6.539 1 79.44 68 GLY B C 1
ATOM 2993 O O . GLY B 1 68 ? -5.184 -24.078 7.484 1 79.44 68 GLY B O 1
ATOM 2994 N N . GLN B 1 69 ? -5.008 -22.188 6.055 1 77.56 69 GLN B N 1
ATOM 2995 C CA . GLN B 1 69 ? -6.168 -21.531 6.652 1 77.56 69 GLN B CA 1
ATOM 2996 C C . GLN B 1 69 ? -7.457 -22.281 6.305 1 77.56 69 GLN B C 1
ATOM 2998 O O . GLN B 1 69 ? -7.844 -22.344 5.137 1 77.56 69 GLN B O 1
ATOM 3003 N N . GLY B 1 70 ? -7.934 -23.156 7.223 1 84.5 70 GLY B N 1
ATOM 3004 C CA . GLY B 1 70 ? -9.25 -23.766 7.074 1 84.5 70 GLY B CA 1
ATOM 3005 C C . GLY B 1 70 ? -9.188 -25.266 6.844 1 84.5 70 GLY B C 1
ATOM 3006 O O . GLY B 1 70 ? -10.227 -25.922 6.715 1 84.5 70 GLY B O 1
ATOM 3007 N N . PHE B 1 71 ? -7.91 -25.734 6.574 1 90.62 71 PHE B N 1
ATOM 3008 C CA . PHE B 1 71 ? -7.844 -27.172 6.363 1 90.62 71 PHE B CA 1
ATOM 3009 C C . PHE B 1 71 ? -6.566 -27.75 6.961 1 90.62 71 PHE B C 1
ATOM 3011 O O . PHE B 1 71 ? -5.641 -27.016 7.297 1 90.62 71 PHE B O 1
ATOM 3018 N N . SER B 1 72 ? -6.551 -29.016 7.172 1 92.81 72 SER B N 1
ATOM 3019 C CA . SER B 1 72 ? -5.352 -29.75 7.57 1 92.81 72 SER B CA 1
ATOM 3020 C C . SER B 1 72 ? -5.285 -31.109 6.895 1 92.81 72 SER B C 1
ATOM 3022 O O . SER B 1 72 ? -6.312 -31.656 6.477 1 92.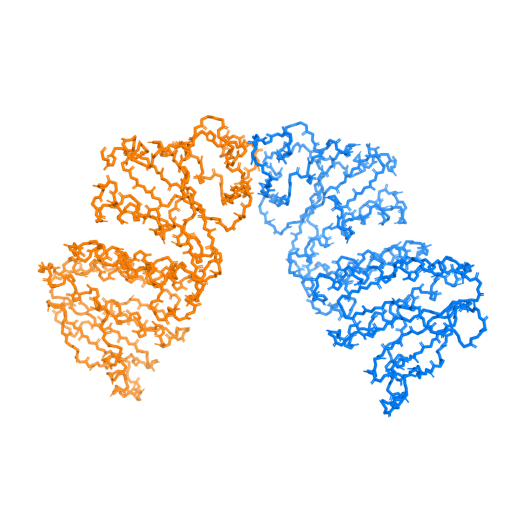81 72 SER B O 1
ATOM 3024 N N . VAL B 1 73 ? -4.043 -31.5 6.629 1 93.19 73 VAL B N 1
ATOM 3025 C CA . VAL B 1 73 ? -3.795 -32.875 6.23 1 93.19 73 VAL B CA 1
ATOM 3026 C C . VAL B 1 73 ? -3.156 -33.656 7.387 1 93.19 73 VAL B C 1
ATOM 3028 O O . VAL B 1 73 ? -2.186 -33.188 7.988 1 93.19 73 VAL B O 1
ATOM 3031 N N . GLU B 1 74 ? -3.785 -34.75 7.73 1 91.44 74 GLU B N 1
ATOM 3032 C CA . GLU B 1 74 ? -3.27 -35.531 8.844 1 91.44 74 GLU B CA 1
ATOM 3033 C C . GLU B 1 74 ? -3.336 -37.031 8.539 1 91.44 74 GLU B C 1
ATOM 3035 O O . GLU B 1 74 ? -4.074 -37.469 7.641 1 91.44 74 GLU B O 1
ATOM 3040 N N . ARG B 1 75 ? -2.469 -37.719 9.289 1 90 75 ARG B N 1
ATOM 3041 C CA . ARG B 1 75 ? -2.568 -39.188 9.219 1 90 75 ARG B CA 1
ATOM 3042 C C . ARG B 1 75 ? -3.795 -39.688 9.977 1 90 75 ARG B C 1
ATOM 3044 O O . ARG B 1 75 ? -4.035 -39.281 11.117 1 90 75 ARG B O 1
ATOM 3051 N N . ALA B 1 76 ? -4.598 -40.281 9.227 1 87.5 76 ALA B N 1
ATOM 3052 C CA . ALA B 1 76 ? -5.773 -40.875 9.859 1 87.5 76 ALA B CA 1
ATOM 3053 C C . ALA B 1 76 ? -5.488 -42.312 10.312 1 87.5 76 ALA B C 1
ATOM 3055 O O . ALA B 1 76 ? -4.656 -43 9.719 1 87.5 76 ALA B O 1
ATOM 3056 N N . ASP B 1 77 ? -5.945 -42.656 11.57 1 74.06 77 ASP B N 1
ATOM 3057 C CA . ASP B 1 77 ? -5.691 -43.969 12.156 1 74.06 77 ASP B CA 1
ATOM 3058 C C . ASP B 1 77 ? -6.047 -45.062 11.172 1 74.06 77 ASP B C 1
ATOM 3060 O O . ASP B 1 77 ? -7.07 -45 10.492 1 74.06 77 ASP B O 1
ATOM 3064 N N . SER B 1 78 ? -4.965 -45.875 10.812 1 64.31 78 SER B N 1
ATOM 3065 C CA . SER B 1 78 ? -5.188 -47.031 9.977 1 64.31 78 SER B CA 1
ATOM 3066 C C . SER B 1 78 ? -5.84 -48.156 10.766 1 64.31 78 SER B C 1
ATOM 3068 O O . SER B 1 78 ? -5.629 -48.281 11.977 1 64.31 78 SER B O 1
ATOM 3070 N N . ASN B 1 79 ? -7.074 -48.625 10.477 1 57.75 79 ASN B N 1
ATOM 3071 C CA . ASN B 1 79 ? -7.719 -49.75 11.141 1 57.75 79 ASN B CA 1
ATOM 3072 C C . ASN B 1 79 ? -6.816 -50.969 11.141 1 57.75 79 ASN B C 1
ATOM 3074 O O . ASN B 1 79 ? -7.281 -52.094 10.891 1 57.75 79 ASN B O 1
ATOM 3078 N N . GLY B 1 80 ? -5.516 -50.875 11.438 1 57.75 80 GLY B N 1
ATOM 3079 C CA . GLY B 1 80 ? -4.715 -52.062 11.625 1 57.75 80 GLY B CA 1
ATOM 3080 C C . GLY B 1 80 ? -4.051 -52.562 10.352 1 57.75 80 GLY B C 1
ATOM 3081 O O . GLY B 1 80 ? -3.229 -53.469 10.383 1 57.75 80 GLY B O 1
ATOM 3082 N N . THR B 1 81 ? -4.379 -52.25 9.195 1 59.12 81 THR B N 1
ATOM 3083 C CA . THR B 1 81 ? -3.951 -52.875 7.957 1 59.12 81 THR B CA 1
ATOM 3084 C C . THR B 1 81 ? -2.615 -52.312 7.488 1 59.12 81 THR B C 1
ATOM 3086 O O . THR B 1 81 ? -2.064 -52.75 6.477 1 59.12 81 THR B O 1
ATOM 3089 N N . GLY B 1 82 ? -1.871 -51.469 8.328 1 69 82 GLY B N 1
ATOM 3090 C CA . GLY B 1 82 ? -0.568 -50.938 7.949 1 69 82 GLY B CA 1
ATOM 3091 C C . GLY B 1 82 ? -0.63 -49.969 6.781 1 69 82 GLY B C 1
ATOM 3092 O O . GLY B 1 82 ? 0.405 -49.531 6.285 1 69 82 GLY B O 1
ATOM 3093 N N . ARG B 1 83 ? -1.733 -49.719 6.211 1 83.69 83 ARG B N 1
ATOM 3094 C CA . ARG B 1 83 ? -1.893 -48.844 5.07 1 83.69 83 ARG B CA 1
ATOM 3095 C C . ARG B 1 83 ? -1.85 -47.375 5.512 1 83.69 83 ARG B C 1
ATOM 3097 O O . ARG B 1 83 ? -2.18 -47.062 6.656 1 83.69 83 ARG B O 1
ATOM 3104 N N . LEU B 1 84 ? -1.227 -46.594 4.59 1 90.06 84 LEU B N 1
ATOM 3105 C CA . LEU B 1 84 ? -1.216 -45.156 4.867 1 90.06 84 LEU B CA 1
ATOM 3106 C C . LEU B 1 84 ? -2.586 -44.562 4.598 1 90.06 84 LEU B C 1
ATOM 3108 O O . LEU B 1 84 ? -3.166 -44.75 3.531 1 90.06 84 LEU B O 1
ATOM 3112 N N . ARG B 1 85 ? -3.123 -43.969 5.594 1 91.94 85 ARG B N 1
ATOM 3113 C CA . ARG B 1 85 ? -4.375 -43.25 5.453 1 91.94 85 ARG B CA 1
ATOM 3114 C C . ARG B 1 85 ? -4.184 -41.75 5.801 1 91.94 85 ARG B C 1
ATOM 3116 O O . ARG B 1 85 ? -3.689 -41.438 6.883 1 91.94 85 ARG B O 1
ATOM 3123 N N . LEU B 1 86 ? -4.512 -40.875 4.789 1 93.75 86 LEU B N 1
ATOM 3124 C CA . LEU B 1 86 ? -4.41 -39.438 4.996 1 93.75 86 LEU B CA 1
ATOM 3125 C C . LEU B 1 86 ? -5.793 -38.812 5.012 1 93.75 86 LEU B C 1
ATOM 3127 O O . LEU B 1 86 ? -6.668 -39.188 4.234 1 93.75 86 LEU B O 1
ATOM 3131 N N . ALA B 1 87 ? -5.996 -37.938 5.891 1 94.75 87 ALA B N 1
ATOM 3132 C CA . ALA B 1 87 ? -7.246 -37.188 5.977 1 94.75 87 ALA B CA 1
ATOM 3133 C C . ALA B 1 87 ? -7.031 -35.719 5.637 1 94.75 87 ALA B C 1
ATOM 3135 O O . ALA B 1 87 ? -6.227 -35.031 6.273 1 94.75 87 ALA B O 1
ATOM 3136 N N . LEU B 1 88 ? -7.625 -35.25 4.574 1 95.38 88 LEU B N 1
ATOM 3137 C CA . LEU B 1 88 ? -7.797 -33.812 4.328 1 95.38 88 LEU B CA 1
ATOM 3138 C C . LEU B 1 88 ? -9.047 -33.281 5.027 1 95.38 88 LEU B C 1
ATOM 3140 O O . LEU B 1 88 ? -10.172 -33.594 4.625 1 95.38 88 LEU B O 1
ATOM 3144 N N . THR B 1 89 ? -8.828 -32.5 6.062 1 94.31 89 THR B N 1
ATOM 3145 C CA . THR B 1 89 ? -9.922 -32.156 6.965 1 94.31 89 THR B CA 1
ATOM 3146 C C . THR B 1 89 ? -10.156 -30.641 6.973 1 94.31 89 THR B C 1
ATOM 3148 O O . THR B 1 89 ? -9.211 -29.844 6.988 1 94.31 89 THR B O 1
ATOM 3151 N N . ARG B 1 90 ? -11.438 -30.312 6.957 1 93.44 90 ARG B N 1
ATOM 3152 C CA . ARG B 1 90 ? -11.789 -28.906 7.074 1 93.44 90 ARG B CA 1
ATOM 3153 C C . ARG B 1 90 ? -11.586 -28.406 8.5 1 93.44 90 ARG B C 1
ATOM 3155 O O . ARG B 1 90 ? -11.945 -29.078 9.461 1 93.44 90 ARG B O 1
ATOM 3162 N N . ARG B 1 91 ? -11.016 -27.281 8.641 1 89 91 ARG B N 1
ATOM 3163 C CA 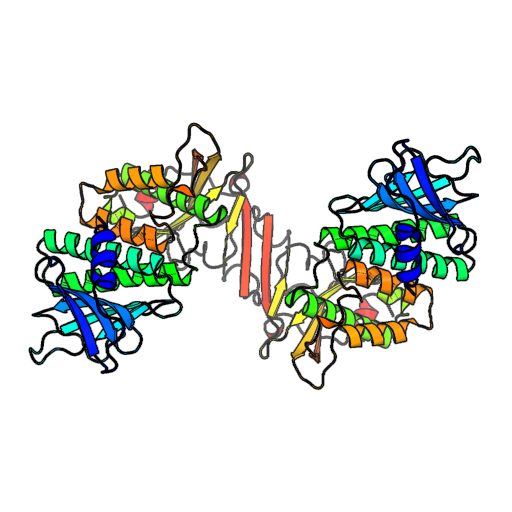. ARG B 1 91 ? -10.922 -26.625 9.945 1 89 91 ARG B CA 1
ATOM 3164 C C . ARG B 1 9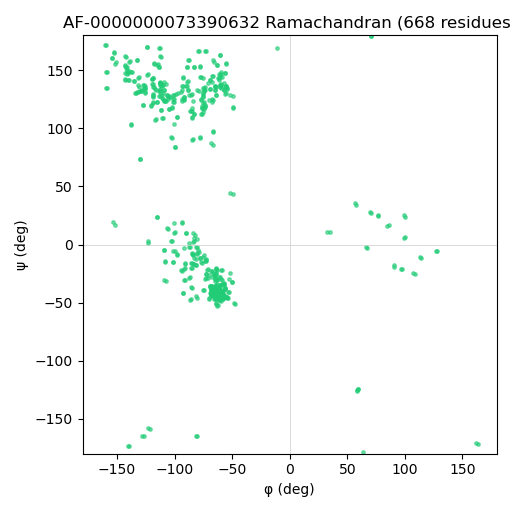1 ? -12.141 -25.75 10.203 1 89 91 ARG B C 1
ATOM 3166 O O . ARG B 1 91 ? -12.82 -25.328 9.266 1 89 91 ARG B O 1
ATOM 3173 N N . ALA B 1 92 ? -12.328 -25.5 11.43 1 84.62 92 ALA B N 1
ATOM 3174 C CA . ALA B 1 92 ? -13.492 -24.719 11.836 1 84.62 92 ALA B CA 1
ATOM 3175 C C . ALA B 1 92 ? -13.492 -23.344 11.156 1 84.62 92 ALA B C 1
ATOM 3177 O O . ALA B 1 92 ? -14.547 -22.844 10.766 1 84.62 92 ALA B O 1
ATOM 3178 N N . ALA B 1 93 ? -12.391 -22.766 10.922 1 80.69 93 ALA B N 1
ATOM 3179 C CA . ALA B 1 93 ? -12.258 -21.438 10.344 1 80.69 93 ALA B CA 1
ATOM 3180 C C . ALA B 1 93 ? -12.414 -21.484 8.828 1 80.69 93 ALA B C 1
ATOM 3182 O O . ALA B 1 93 ? -12.586 -20.438 8.18 1 80.69 93 ALA B O 1
ATOM 3183 N N . GLY B 1 94 ? -12.469 -22.719 8.359 1 83 94 GLY B N 1
ATOM 3184 C CA . GLY B 1 94 ? -12.508 -22.859 6.914 1 83 94 GLY B CA 1
ATOM 3185 C C . GLY B 1 94 ? -13.906 -22.844 6.344 1 83 94 GLY B C 1
ATOM 3186 O O . GLY B 1 94 ? -14.844 -23.344 6.965 1 83 94 GLY B O 1
ATOM 3187 N N . SER B 1 95 ? -14.086 -22.188 5.215 1 82.06 95 SER B N 1
ATOM 3188 C CA . SER B 1 95 ? -15.344 -22.172 4.484 1 82.06 95 SER B CA 1
ATOM 3189 C C . SER B 1 95 ? -15.703 -23.578 3.98 1 82.06 95 SER B C 1
ATOM 3191 O O . SER B 1 95 ? -14.875 -24.25 3.363 1 82.06 95 SER B O 1
ATOM 3193 N N . ALA B 1 96 ? -16.922 -23.953 4.289 1 84.69 96 ALA B N 1
ATOM 3194 C CA . ALA B 1 96 ? -17.406 -25.234 3.809 1 84.69 96 ALA B CA 1
ATOM 3195 C C . ALA B 1 96 ? -17.438 -25.281 2.283 1 84.69 96 ALA B C 1
ATOM 3197 O O . ALA B 1 96 ? -17.109 -26.312 1.68 1 84.69 96 ALA B O 1
ATOM 3198 N N . GLU B 1 97 ? -17.75 -24.172 1.771 1 81.38 97 GLU B N 1
ATOM 3199 C CA . GLU B 1 97 ? -17.828 -24.094 0.317 1 81.38 97 GLU B CA 1
ATOM 3200 C C . GLU B 1 97 ? -16.438 -24.234 -0.317 1 81.38 97 GLU B C 1
ATOM 3202 O O . GLU B 1 97 ? -16.266 -24.984 -1.279 1 81.38 97 GLU B O 1
ATOM 3207 N N . LEU B 1 98 ? -15.531 -23.562 0.275 1 80.81 98 LEU B N 1
ATOM 3208 C CA . LEU B 1 98 ? -14.172 -23.609 -0.24 1 80.81 98 LEU B CA 1
ATOM 3209 C C . LEU B 1 98 ? -13.586 -25.016 -0.07 1 80.81 98 LEU B C 1
ATOM 3211 O O . LEU B 1 98 ? -12.875 -25.5 -0.955 1 80.81 98 LEU B O 1
ATOM 3215 N N . PHE B 1 99 ? -13.898 -25.609 1.053 1 89.44 99 PHE B N 1
ATOM 3216 C CA . PHE B 1 99 ? -13.375 -26.938 1.305 1 89.44 99 PHE B CA 1
ATOM 3217 C C . PHE B 1 99 ? -13.961 -27.953 0.322 1 89.44 99 PHE B C 1
ATOM 3219 O O . PHE B 1 99 ? -13.25 -28.828 -0.169 1 89.44 99 PHE B O 1
ATOM 3226 N N . ALA B 1 100 ? -15.203 -27.797 0.047 1 88.06 100 ALA B N 1
ATOM 3227 C CA . ALA B 1 100 ? -15.828 -28.672 -0.938 1 88.06 100 ALA B CA 1
ATOM 3228 C C . ALA B 1 100 ? -15.164 -28.531 -2.303 1 88.06 100 ALA B C 1
ATOM 3230 O O . ALA B 1 100 ? -14.875 -29.516 -2.975 1 88.06 100 ALA B O 1
ATOM 3231 N N . ALA B 1 101 ? -14.938 -27.344 -2.641 1 83.44 101 ALA B N 1
ATOM 3232 C CA . ALA B 1 101 ? -14.266 -27.078 -3.908 1 83.44 101 ALA B CA 1
ATOM 3233 C C . ALA B 1 101 ? -12.867 -27.688 -3.926 1 83.44 101 ALA B C 1
ATOM 3235 O O . ALA B 1 101 ? -12.438 -28.25 -4.941 1 83.44 101 ALA B O 1
ATOM 3236 N N . MET B 1 102 ? -12.203 -27.578 -2.854 1 88.56 102 MET B N 1
ATOM 3237 C CA . MET B 1 102 ? -10.875 -28.156 -2.713 1 88.56 102 MET B CA 1
ATOM 3238 C C . MET B 1 102 ? -10.93 -29.688 -2.85 1 88.56 102 MET B C 1
ATOM 3240 O O . MET B 1 102 ? -10.125 -30.266 -3.574 1 88.56 102 MET B O 1
ATOM 3244 N N . ALA B 1 103 ? -11.867 -30.219 -2.17 1 91.5 103 ALA B N 1
ATOM 3245 C CA . ALA B 1 103 ? -12.039 -31.672 -2.225 1 91.5 103 ALA B CA 1
ATOM 3246 C C . ALA B 1 103 ? -12.266 -32.156 -3.656 1 91.5 103 ALA B C 1
ATOM 3248 O O . ALA B 1 103 ? -11.617 -33.094 -4.121 1 91.5 103 ALA B O 1
ATOM 3249 N N . CYS B 1 104 ? -13.156 -31.438 -4.32 1 89.25 104 CYS B N 1
ATOM 3250 C CA . CYS B 1 104 ? -13.469 -31.781 -5.707 1 89.25 104 CYS B CA 1
ATOM 3251 C C . CYS B 1 104 ? -12.219 -31.688 -6.578 1 89.25 104 CYS B C 1
ATOM 3253 O O . CYS B 1 104 ? -11.953 -32.594 -7.379 1 89.25 104 CYS B O 1
ATOM 3255 N N . ASP B 1 105 ? -11.555 -30.672 -6.344 1 87.5 105 ASP B N 1
ATOM 3256 C CA . ASP B 1 105 ? -10.383 -30.391 -7.172 1 87.5 105 ASP B CA 1
ATOM 3257 C C . ASP B 1 105 ? -9.258 -31.391 -6.887 1 87.5 105 ASP B C 1
ATOM 3259 O O . ASP B 1 105 ? -8.656 -31.922 -7.816 1 87.5 105 ASP B O 1
ATOM 3263 N N . VAL B 1 106 ? -8.953 -31.656 -5.66 1 91.19 106 VAL B N 1
ATOM 3264 C CA . VAL B 1 106 ? -7.859 -32.531 -5.25 1 91.19 106 VAL B CA 1
ATOM 3265 C C . VAL B 1 106 ? -8.148 -33.969 -5.707 1 91.19 106 VAL B C 1
ATOM 3267 O O . VAL B 1 106 ? -7.277 -34.625 -6.289 1 91.19 106 VAL B O 1
ATOM 3270 N N . VAL B 1 107 ? -9.32 -34.406 -5.461 1 92.75 107 VAL B N 1
ATOM 3271 C CA . VAL B 1 107 ? -9.68 -35.75 -5.863 1 92.75 107 VAL B CA 1
ATOM 3272 C C . VAL B 1 107 ? -9.719 -35.844 -7.387 1 92.75 107 VAL B C 1
ATOM 3274 O O . VAL B 1 107 ? -9.32 -36.844 -7.969 1 92.75 107 VAL B O 1
ATOM 3277 N N . GLY B 1 108 ? -10.203 -34.844 -7.961 1 88.38 108 GLY B N 1
ATOM 3278 C CA . GLY B 1 108 ? -10.164 -34.812 -9.414 1 88.38 108 GLY B CA 1
ATOM 3279 C C . GLY B 1 108 ? -8.758 -34.906 -9.969 1 88.38 108 GLY B C 1
ATOM 3280 O O . GLY B 1 108 ? -8.531 -35.625 -10.953 1 88.38 108 GLY B O 1
ATOM 3281 N N . ALA B 1 109 ? -7.836 -34.25 -9.414 1 87.5 109 ALA B N 1
ATOM 3282 C CA . ALA B 1 109 ? -6.434 -34.312 -9.805 1 87.5 109 ALA B CA 1
ATOM 3283 C C . ALA B 1 109 ? -5.895 -35.719 -9.633 1 87.5 109 ALA B C 1
ATOM 3285 O O . ALA B 1 109 ? -5.105 -36.219 -10.453 1 87.5 109 ALA B O 1
ATOM 3286 N N . LEU B 1 110 ? -6.316 -36.375 -8.602 1 90.56 110 LEU B N 1
ATOM 3287 C CA . LEU B 1 110 ? -5.922 -37.75 -8.375 1 90.56 110 LEU B CA 1
ATOM 3288 C C . LEU B 1 110 ? -6.488 -38.656 -9.453 1 90.56 110 LEU B C 1
ATOM 3290 O O . LEU B 1 110 ? -5.793 -39.562 -9.945 1 90.56 110 LEU B O 1
ATOM 3294 N N . ASP B 1 111 ? -7.707 -38.406 -9.789 1 90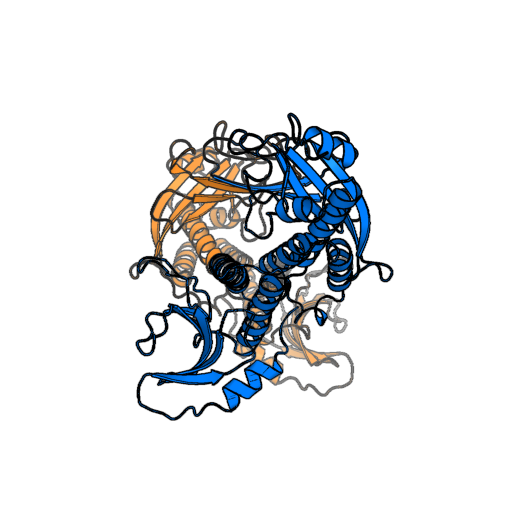.31 111 ASP B N 1
ATOM 3295 C CA . ASP B 1 111 ? -8.328 -39.188 -10.859 1 90.31 111 ASP B CA 1
ATOM 3296 C C . ASP B 1 111 ? -7.523 -39.094 -12.148 1 90.31 111 ASP B C 1
ATOM 3298 O O . ASP B 1 111 ? -7.266 -40.094 -12.812 1 90.31 111 ASP B O 1
ATOM 3302 N N . GLU B 1 112 ? -7.156 -37.938 -12.406 1 84.06 112 GLU B N 1
ATOM 3303 C CA . GLU B 1 112 ? -6.41 -37.656 -13.641 1 84.06 112 GLU B CA 1
ATOM 3304 C C . GLU B 1 112 ? -5.055 -38.375 -13.609 1 84.06 112 GLU B C 1
ATOM 3306 O O . GLU B 1 112 ? -4.648 -38.969 -14.602 1 84.06 112 GLU B O 1
ATOM 3311 N N . ALA B 1 113 ? -4.387 -38.281 -12.562 1 86.31 113 ALA B N 1
ATOM 3312 C CA . ALA B 1 113 ? -3.088 -38.938 -12.422 1 86.31 113 ALA B CA 1
ATOM 3313 C C . ALA B 1 113 ? -3.229 -40.469 -12.5 1 86.31 113 ALA B C 1
ATOM 3315 O O . ALA B 1 113 ? -2.416 -41.125 -13.133 1 86.31 113 ALA B O 1
ATOM 3316 N N . ALA B 1 114 ? -4.188 -40.938 -11.891 1 89.69 114 ALA B N 1
ATOM 3317 C CA . ALA B 1 114 ? -4.43 -42.406 -11.883 1 89.69 114 ALA B CA 1
ATOM 3318 C C . ALA B 1 114 ? -4.742 -42.906 -13.289 1 89.69 114 ALA B C 1
ATOM 3320 O O . ALA B 1 114 ? -4.348 -44 -13.656 1 89.69 114 ALA B O 1
ATOM 3321 N N . ALA B 1 115 ? -5.41 -42.125 -13.945 1 86.38 115 ALA B N 1
ATOM 3322 C CA . ALA B 1 115 ? -5.797 -42.5 -15.297 1 86.38 115 ALA B CA 1
ATOM 3323 C C . ALA B 1 115 ? -4.57 -42.656 -16.188 1 86.38 115 ALA B C 1
ATOM 3325 O O . ALA B 1 115 ? -4.621 -43.375 -17.203 1 86.38 115 ALA B O 1
ATOM 3326 N N . THR B 1 116 ? -3.488 -42.094 -15.859 1 82.62 116 THR B N 1
ATOM 3327 C CA . THR B 1 116 ? -2.26 -42.219 -16.641 1 82.62 116 THR B CA 1
ATOM 3328 C C . THR B 1 116 ? -1.476 -43.438 -16.203 1 82.62 116 THR B C 1
ATOM 3330 O O . THR B 1 116 ? -0.393 -43.719 -16.734 1 82.62 116 THR B O 1
ATOM 3333 N N . GLY B 1 117 ? -1.985 -44.188 -15.25 1 86.88 117 GLY B N 1
ATOM 3334 C CA . GLY B 1 117 ? -1.321 -45.375 -14.773 1 86.88 117 GLY B CA 1
ATOM 3335 C C . GLY B 1 117 ? -0.275 -45.094 -13.711 1 86.88 117 GLY B C 1
ATOM 3336 O O . GLY B 1 117 ? 0.613 -45.938 -13.477 1 86.88 117 GLY B O 1
ATOM 3337 N N . ALA B 1 118 ? -0.374 -43.906 -13.164 1 87.88 118 ALA B N 1
ATOM 3338 C CA . ALA B 1 118 ? 0.609 -43.531 -12.148 1 87.88 118 ALA B CA 1
ATOM 3339 C C . ALA B 1 118 ? 0.554 -44.5 -10.961 1 87.88 118 ALA B C 1
ATOM 3341 O O . ALA B 1 118 ? -0.528 -44.906 -10.531 1 87.88 118 ALA B O 1
ATOM 3342 N N . ALA B 1 119 ? 1.754 -44.844 -10.508 1 90.06 119 ALA B N 1
ATOM 3343 C CA . ALA B 1 119 ? 1.854 -45.656 -9.305 1 90.06 119 ALA B CA 1
ATOM 3344 C C . ALA B 1 119 ? 1.525 -44.844 -8.055 1 90.06 119 ALA B C 1
ATOM 3346 O O . ALA B 1 119 ? 1.458 -43.625 -8.109 1 90.06 119 ALA B O 1
ATOM 3347 N N . GLU B 1 120 ? 1.322 -45.469 -6.996 1 92.06 120 GLU B N 1
ATOM 3348 C CA . GLU B 1 120 ? 0.818 -44.875 -5.766 1 92.06 120 GLU B CA 1
ATOM 3349 C C . GLU B 1 120 ? 1.749 -43.75 -5.266 1 92.06 120 GLU B C 1
ATOM 3351 O O . GLU B 1 120 ? 1.291 -42.719 -4.824 1 92.06 120 GLU B O 1
ATOM 3356 N N . PRO B 1 121 ? 3.051 -43.938 -5.359 1 89.88 121 PRO B N 1
ATOM 3357 C CA . PRO B 1 121 ? 3.922 -42.875 -4.891 1 89.88 121 PRO B CA 1
ATOM 3358 C C . PRO B 1 121 ? 3.732 -41.562 -5.68 1 89.88 121 PRO B C 1
ATOM 3360 O O . PRO B 1 121 ? 3.754 -40.5 -5.102 1 89.88 121 PRO B O 1
ATOM 3363 N N . LYS B 1 122 ? 3.539 -41.75 -6.926 1 89.5 122 LYS B N 1
ATOM 3364 C CA . LYS B 1 122 ? 3.291 -40.594 -7.77 1 89.5 122 LYS B CA 1
ATOM 3365 C C . LYS B 1 122 ? 1.937 -39.938 -7.453 1 89.5 122 LYS B C 1
ATOM 3367 O O . LYS B 1 122 ? 1.782 -38.719 -7.52 1 89.5 122 LYS B O 1
ATOM 3372 N N . LEU B 1 123 ? 0.99 -40.781 -7.152 1 91.94 123 LEU B N 1
ATOM 3373 C CA . LEU B 1 123 ? -0.335 -40.281 -6.801 1 91.94 123 LEU B CA 1
ATOM 3374 C C . LEU B 1 123 ? -0.295 -39.531 -5.484 1 91.94 123 LEU B C 1
ATOM 3376 O O . LEU B 1 123 ? -0.948 -38.5 -5.348 1 91.94 123 LEU B O 1
ATOM 3380 N N . LEU B 1 124 ? 0.482 -40.031 -4.555 1 91.81 124 LEU B N 1
ATOM 3381 C CA . LEU B 1 124 ? 0.658 -39.312 -3.295 1 91.81 124 LEU B CA 1
ATOM 3382 C C . LEU B 1 124 ? 1.294 -37.938 -3.527 1 91.81 124 LEU B C 1
ATOM 3384 O O . LEU B 1 124 ? 0.854 -36.938 -2.957 1 91.81 124 LEU B O 1
ATOM 3388 N N . GLN B 1 125 ? 2.248 -37.906 -4.375 1 88.5 125 GLN B N 1
ATOM 3389 C CA . GLN B 1 125 ? 2.908 -36.656 -4.707 1 88.5 125 GLN B CA 1
ATOM 3390 C C . GLN B 1 125 ? 1.935 -35.688 -5.363 1 88.5 125 GLN B C 1
ATOM 3392 O O . GLN B 1 125 ? 1.95 -34.469 -5.07 1 88.5 125 GLN B O 1
ATOM 3397 N N . ALA B 1 126 ? 1.135 -36.219 -6.277 1 87.69 126 ALA B N 1
ATOM 3398 C CA . ALA B 1 126 ? 0.125 -35.406 -6.938 1 87.69 126 ALA B CA 1
ATOM 3399 C C . ALA B 1 126 ? -0.836 -34.781 -5.922 1 87.69 126 ALA B C 1
ATOM 3401 O O . ALA B 1 126 ? -1.189 -33.625 -6.023 1 87.69 126 ALA B O 1
ATOM 3402 N N . PHE B 1 127 ? -1.162 -35.594 -4.945 1 91.19 127 PHE B N 1
ATOM 3403 C CA . PHE B 1 127 ? -2.051 -35.125 -3.881 1 91.19 127 PHE B CA 1
ATOM 3404 C C . PHE B 1 127 ? -1.412 -34 -3.09 1 91.19 127 PHE B C 1
ATOM 3406 O O . PHE B 1 127 ? -1.998 -32.938 -2.953 1 91.19 127 PHE B O 1
ATOM 3413 N N . LEU B 1 128 ? -0.271 -34.219 -2.684 1 89.44 128 LEU B N 1
ATOM 3414 C CA . LEU B 1 128 ? 0.412 -33.25 -1.832 1 89.44 128 LEU B CA 1
ATOM 3415 C C . LEU B 1 128 ? 0.699 -31.969 -2.596 1 89.44 128 LEU B C 1
ATOM 3417 O O . LEU B 1 128 ? 0.58 -30.875 -2.041 1 89.44 128 LEU B O 1
ATOM 3421 N N . ARG B 1 129 ? 1.007 -32.094 -3.811 1 84.88 129 ARG B N 1
ATOM 3422 C CA . ARG B 1 129 ? 1.27 -30.938 -4.648 1 84.88 129 ARG B CA 1
ATOM 3423 C C . ARG B 1 129 ? 0.012 -30.094 -4.824 1 84.88 129 ARG B C 1
ATOM 3425 O O . ARG B 1 129 ? 0.062 -28.859 -4.711 1 84.88 129 ARG B O 1
ATOM 3432 N N . ARG B 1 130 ? -1.094 -30.812 -5.078 1 87.62 130 ARG B N 1
ATOM 3433 C CA . ARG B 1 130 ? -2.35 -30.094 -5.281 1 87.62 130 ARG B CA 1
ATOM 3434 C C . ARG B 1 130 ? -2.812 -29.422 -3.994 1 87.62 130 ARG B C 1
ATOM 3436 O O . ARG B 1 130 ? -3.285 -28.281 -4.02 1 87.62 130 ARG B O 1
ATOM 3443 N N . VAL B 1 131 ? -2.668 -30.109 -2.945 1 89.75 131 VAL B N 1
ATOM 3444 C CA . VAL B 1 131 ? -3.01 -29.531 -1.651 1 89.75 131 VAL B CA 1
ATOM 3445 C C . VAL B 1 131 ? -2.113 -28.328 -1.373 1 89.75 131 VAL B C 1
ATOM 3447 O O . VAL B 1 131 ? -2.57 -27.312 -0.833 1 89.75 131 VAL B O 1
ATOM 3450 N N . GLY B 1 132 ? -0.942 -28.453 -1.771 1 87.12 132 GLY B N 1
ATOM 3451 C CA . GLY B 1 132 ? -0.023 -27.328 -1.639 1 87.12 132 GLY B CA 1
ATOM 3452 C C . GLY B 1 132 ? -0.469 -26.094 -2.4 1 87.12 132 GLY B C 1
ATOM 3453 O O . GLY B 1 132 ? -0.352 -24.984 -1.901 1 87.12 132 GLY B O 1
ATOM 3454 N N . ALA B 1 133 ? -0.932 -26.312 -3.541 1 82.81 133 ALA B N 1
ATOM 3455 C CA . ALA B 1 133 ? -1.455 -25.203 -4.34 1 82.81 133 ALA B CA 1
ATOM 3456 C C . ALA B 1 133 ? -2.629 -24.531 -3.637 1 82.81 133 ALA B C 1
ATOM 3458 O O . ALA B 1 133 ? -2.73 -23.297 -3.629 1 82.81 133 ALA B O 1
ATOM 3459 N N . TRP B 1 134 ? -3.473 -25.375 -3.041 1 83.5 134 TRP B N 1
ATOM 3460 C CA . TRP B 1 134 ? -4.621 -24.844 -2.312 1 83.5 134 TRP B CA 1
ATOM 3461 C C . TRP B 1 134 ? -4.172 -24.094 -1.058 1 83.5 134 TRP B C 1
ATOM 3463 O O . TRP B 1 134 ? -4.789 -23.109 -0.663 1 83.5 134 TRP B O 1
ATOM 3473 N N . GLN B 1 135 ? -3.15 -24.641 -0.498 1 84.31 135 GLN B N 1
ATOM 3474 C CA . GLN B 1 135 ? -2.582 -23.969 0.667 1 84.31 135 GLN B CA 1
ATOM 3475 C C . GLN B 1 135 ? -2.145 -22.547 0.324 1 84.31 135 GLN B C 1
ATOM 3477 O O . GLN B 1 135 ? -2.459 -21.594 1.051 1 84.31 135 GLN B O 1
ATOM 3482 N N . GLU B 1 136 ? -1.578 -22.453 -0.756 1 78 136 GLU B N 1
ATOM 3483 C CA . GLU B 1 136 ? -1.106 -21.141 -1.197 1 78 136 GLU B CA 1
ATOM 3484 C C . GLU B 1 136 ? -2.275 -20.219 -1.523 1 78 136 GLU B C 1
ATOM 3486 O O . GLU B 1 136 ? -2.27 -19.047 -1.141 1 78 136 GLU B O 1
ATOM 3491 N N . PHE B 1 137 ? -3.223 -20.75 -2.098 1 77.31 137 PHE B N 1
ATOM 3492 C CA . PHE B 1 137 ? -4.434 -20.016 -2.451 1 77.31 137 PHE B CA 1
ATOM 3493 C C . PHE B 1 137 ? -5.121 -19.484 -1.202 1 77.31 137 PHE B C 1
ATOM 3495 O O . PHE B 1 137 ? -5.461 -18.297 -1.134 1 77.31 137 PHE B O 1
ATOM 3502 N N . MET B 1 138 ? -5.266 -20.328 -0.269 1 76.12 138 MET B N 1
ATOM 3503 C CA . MET B 1 138 ? -6.02 -19.969 0.925 1 76.12 138 MET B CA 1
ATOM 3504 C C . MET B 1 138 ? -5.215 -19.016 1.801 1 76.12 138 MET B C 1
ATOM 3506 O O . MET B 1 138 ? -5.785 -18.188 2.521 1 76.12 138 MET B O 1
ATOM 3510 N N . ARG B 1 139 ? -3.99 -19.188 1.689 1 74.56 139 ARG B N 1
ATOM 3511 C CA . ARG B 1 139 ? -3.119 -18.25 2.396 1 74.56 139 ARG B CA 1
ATOM 3512 C C . ARG B 1 139 ? -3.328 -16.828 1.901 1 74.56 139 ARG B C 1
ATOM 3514 O O . ARG B 1 139 ? -3.324 -15.875 2.693 1 74.56 139 ARG B O 1
ATOM 3521 N N . LYS B 1 140 ? -3.545 -16.719 0.711 1 71.38 140 LYS B N 1
ATOM 3522 C CA . LYS B 1 140 ? -3.701 -15.414 0.073 1 71.38 140 LYS B CA 1
ATOM 3523 C C . LYS B 1 140 ? -5.109 -14.867 0.285 1 71.38 140 LYS B C 1
ATOM 3525 O O . LYS B 1 140 ? -5.383 -13.703 -0.028 1 71.38 140 LYS B O 1
ATOM 3530 N N . GLY B 1 141 ? -6.117 -15.531 1.124 1 64.31 141 GLY B N 1
ATOM 3531 C CA . GLY B 1 141 ? -7.41 -15.023 1.548 1 64.31 141 GLY B CA 1
ATOM 3532 C C . GLY B 1 141 ? -8.562 -15.539 0.707 1 64.31 141 GLY B C 1
ATOM 3533 O O . GLY B 1 141 ? -9.711 -15.141 0.897 1 64.31 141 GLY B O 1
ATOM 3534 N N . SER B 1 142 ? -8.531 -16.734 0.01 1 64.5 142 SER B N 1
ATOM 3535 C CA . SER B 1 142 ? -9.531 -17.422 -0.793 1 64.5 142 SER B CA 1
ATOM 3536 C C . SER B 1 142 ? -10.453 -16.438 -1.51 1 64.5 142 SER B C 1
ATOM 3538 O O . SER B 1 142 ? -11.484 -16.828 -2.061 1 64.5 142 SER B O 1
ATOM 3540 N N . GLN B 1 143 ? -10.156 -15.141 -1.54 1 75.56 143 GLN B N 1
ATOM 3541 C CA . GLN B 1 143 ? -10.945 -14.117 -2.221 1 75.56 143 GLN B CA 1
ATOM 3542 C C . GLN B 1 143 ? -10.594 -14.055 -3.705 1 75.56 143 GLN B C 1
ATOM 3544 O O . GLN B 1 143 ? -9.594 -14.633 -4.141 1 75.56 143 GLN B O 1
ATOM 3549 N N . SER B 1 144 ? -11.641 -13.594 -4.426 1 86 144 SER B N 1
ATOM 3550 C CA . SER B 1 144 ? -11.375 -13.352 -5.84 1 86 144 SER B CA 1
ATOM 3551 C C . SER B 1 144 ? -10.195 -12.398 -6.027 1 86 144 SER B C 1
ATOM 3553 O O . SER B 1 144 ? -9.82 -11.672 -5.105 1 86 144 SER B O 1
ATOM 3555 N N . LEU B 1 145 ? -9.641 -12.578 -7.203 1 91.75 145 LEU B N 1
ATOM 3556 C CA . LEU B 1 145 ? -8.508 -11.719 -7.523 1 91.75 145 LEU B CA 1
ATOM 3557 C C . LEU B 1 145 ? -8.914 -10.25 -7.504 1 91.75 145 LEU B C 1
ATOM 3559 O O . LEU B 1 145 ? -10.008 -9.906 -7.957 1 91.75 145 LEU B O 1
ATOM 3563 N N . SER B 1 146 ? -8.039 -9.383 -6.91 1 92.31 146 SER B N 1
ATOM 3564 C CA . SER B 1 146 ? -8.227 -7.941 -7.07 1 92.31 146 SER B CA 1
ATOM 3565 C C . SER B 1 146 ? -8.148 -7.531 -8.539 1 92.31 146 SER B C 1
ATOM 3567 O O . SER B 1 146 ? -7.656 -8.289 -9.375 1 92.31 146 SER B O 1
ATOM 3569 N N . PRO B 1 147 ? -8.617 -6.359 -8.859 1 93.94 147 PRO B N 1
ATOM 3570 C CA . PRO B 1 147 ? -8.5 -5.883 -10.242 1 93.94 147 PRO B CA 1
ATOM 3571 C C . PRO B 1 147 ? -7.059 -5.863 -10.742 1 93.94 147 PRO B C 1
ATOM 3573 O O . PRO B 1 147 ? -6.797 -6.234 -11.883 1 93.94 147 PRO B O 1
ATOM 3576 N N . GLU B 1 148 ? -6.18 -5.504 -9.875 1 93.5 148 GLU B N 1
ATOM 3577 C CA . GLU B 1 148 ? -4.77 -5.449 -10.25 1 93.5 148 GLU B CA 1
ATOM 3578 C C . GLU B 1 148 ? -4.215 -6.848 -10.508 1 93.5 148 GLU B C 1
ATOM 3580 O O . GLU B 1 148 ? -3.494 -7.066 -11.484 1 93.5 148 GLU B O 1
ATOM 3585 N N . SER B 1 149 ? -4.602 -7.777 -9.672 1 94 149 SER B N 1
ATOM 3586 C CA . SER B 1 149 ? -4.129 -9.148 -9.828 1 94 149 SER B CA 1
ATOM 3587 C C . SER B 1 149 ? -4.727 -9.797 -11.07 1 94 149 SER B C 1
ATOM 3589 O O . SER B 1 149 ? -4.074 -10.617 -11.727 1 94 149 SER B O 1
ATOM 3591 N N . GLU B 1 150 ? -5.945 -9.445 -11.336 1 95.94 150 GLU B N 1
ATOM 3592 C CA . GLU B 1 150 ? -6.598 -9.938 -12.547 1 95.94 150 GLU B CA 1
ATOM 3593 C C . GLU B 1 150 ? -5.824 -9.531 -13.797 1 95.94 150 GLU B C 1
ATOM 3595 O O . GLU B 1 150 ? -5.543 -10.367 -14.656 1 95.94 150 GLU B O 1
ATOM 3600 N N . ILE B 1 151 ? -5.41 -8.305 -13.844 1 96.5 151 ILE B N 1
ATOM 3601 C CA . ILE B 1 151 ? -4.656 -7.777 -14.977 1 96.5 151 ILE B CA 1
ATOM 3602 C C . ILE B 1 151 ? -3.291 -8.461 -15.055 1 96.5 151 ILE B C 1
ATOM 3604 O O . ILE B 1 151 ? -2.811 -8.781 -16.141 1 96.5 151 ILE B O 1
ATOM 3608 N N . GLY B 1 152 ? -2.691 -8.633 -13.891 1 96.69 152 GLY B N 1
ATOM 3609 C CA . GLY B 1 152 ? -1.422 -9.336 -13.844 1 96.69 152 GLY B CA 1
ATOM 3610 C C . GLY B 1 152 ? -1.497 -10.734 -14.422 1 96.69 152 GLY B C 1
ATOM 3611 O O . GLY B 1 152 ? -0.667 -11.117 -15.25 1 96.69 152 GLY B O 1
ATOM 3612 N N . LEU B 1 153 ? -2.525 -11.438 -14.023 1 97.31 153 LEU B N 1
ATOM 3613 C CA . LEU B 1 153 ? -2.688 -12.805 -14.5 1 97.31 153 LEU B CA 1
ATOM 3614 C C . LEU B 1 153 ? -2.994 -12.828 -15.992 1 97.31 153 LEU B C 1
ATOM 3616 O O . LEU B 1 153 ? -2.496 -13.695 -16.719 1 97.31 153 LEU B O 1
ATOM 3620 N N . MET B 1 154 ? -3.789 -11.883 -16.438 1 97.69 154 MET B N 1
ATOM 3621 C CA . MET B 1 154 ? -4.039 -11.734 -17.875 1 97.69 154 MET B CA 1
ATOM 3622 C C . MET B 1 154 ? -2.732 -11.594 -18.641 1 97.69 154 MET B C 1
ATOM 3624 O O . MET B 1 154 ? -2.545 -12.242 -19.672 1 97.69 154 MET B O 1
ATOM 3628 N N . GLY B 1 155 ? -1.89 -10.781 -18.094 1 97.69 155 GLY B N 1
ATOM 3629 C CA . GLY B 1 155 ? -0.595 -10.578 -18.734 1 97.69 155 GLY B CA 1
ATOM 3630 C C . GLY B 1 155 ? 0.256 -11.836 -18.766 1 97.69 155 GLY B C 1
ATOM 3631 O O . GLY B 1 155 ? 0.835 -12.164 -19.797 1 97.69 155 GLY B O 1
ATOM 3632 N N . GLU B 1 156 ? 0.324 -12.547 -17.688 1 98.12 156 GLU B N 1
ATOM 3633 C CA . GLU B 1 156 ? 1.122 -13.766 -17.594 1 98.12 156 GLU B CA 1
ATOM 3634 C C . GLU B 1 156 ? 0.607 -14.836 -18.547 1 98.12 156 GLU B C 1
ATOM 3636 O O . GLU B 1 156 ? 1.389 -15.453 -19.281 1 98.12 156 GLU B O 1
ATOM 3641 N N . LEU B 1 157 ? -0.713 -14.992 -18.562 1 98.25 157 LEU B N 1
ATOM 3642 C CA . LEU B 1 157 ? -1.301 -15.992 -19.438 1 98.25 157 LEU B CA 1
ATOM 3643 C C . LEU B 1 157 ? -1.1 -15.617 -20.906 1 98.25 157 LEU B C 1
ATOM 3645 O O . LEU B 1 157 ? -0.878 -16.484 -21.75 1 98.25 157 LEU B O 1
ATOM 3649 N N . THR B 1 158 ? -1.169 -14.352 -21.172 1 97.38 158 THR B N 1
ATOM 3650 C CA . THR B 1 158 ? -0.927 -13.875 -22.531 1 97.38 158 THR B CA 1
ATOM 3651 C C . THR B 1 158 ? 0.493 -14.211 -22.984 1 97.38 158 THR B C 1
ATOM 3653 O O . THR B 1 158 ? 0.699 -14.734 -24.078 1 97.38 158 THR B O 1
ATOM 3656 N N . LEU B 1 159 ? 1.457 -13.953 -22.156 1 97.5 159 LEU B N 1
ATOM 3657 C CA . LEU B 1 159 ? 2.838 -14.281 -22.5 1 97.5 159 LEU B CA 1
ATOM 3658 C C . LEU B 1 159 ? 3.025 -15.797 -22.609 1 97.5 159 LEU B C 1
ATOM 3660 O O . LEU B 1 159 ? 3.744 -16.266 -23.484 1 97.5 159 LEU B O 1
ATOM 3664 N N . LEU B 1 160 ? 2.404 -16.547 -21.688 1 98.19 160 LEU B N 1
ATOM 3665 C CA . LEU B 1 160 ? 2.461 -18 -21.75 1 98.19 160 LEU B CA 1
ATOM 3666 C C . LEU B 1 160 ? 2.004 -18.516 -23.109 1 98.19 160 LEU B C 1
ATOM 3668 O O . LEU B 1 160 ? 2.658 -19.375 -23.703 1 98.19 160 LEU B O 1
ATOM 3672 N N . ARG B 1 161 ? 0.902 -17.984 -23.594 1 97 161 ARG B N 1
ATOM 3673 C CA . ARG B 1 161 ? 0.38 -18.359 -24.906 1 97 161 ARG B CA 1
ATOM 3674 C C . ARG B 1 161 ? 1.391 -18.062 -26 1 97 161 ARG B C 1
ATOM 3676 O O . ARG B 1 161 ? 1.621 -18.875 -26.891 1 97 161 ARG B O 1
ATOM 3683 N N . VAL B 1 162 ? 2.014 -16.906 -25.938 1 96.12 162 VAL B N 1
ATOM 3684 C CA . VAL B 1 162 ? 2.998 -16.484 -26.922 1 96.12 162 VAL B CA 1
ATOM 3685 C C . VAL B 1 162 ? 4.191 -17.438 -26.906 1 96.12 162 VAL B C 1
ATOM 3687 O O . VAL B 1 162 ? 4.688 -17.859 -27.953 1 96.12 162 VAL B O 1
ATOM 3690 N N . ILE B 1 163 ? 4.652 -17.797 -25.734 1 96.94 163 ILE B N 1
ATOM 3691 C CA . ILE B 1 163 ? 5.781 -18.719 -25.578 1 96.94 163 ILE B CA 1
ATOM 3692 C C . ILE B 1 163 ? 5.465 -20.047 -26.234 1 96.94 163 ILE B C 1
ATOM 3694 O O . ILE B 1 163 ? 6.297 -20.594 -26.969 1 96.94 163 ILE B O 1
ATOM 3698 N N . ILE B 1 164 ? 4.258 -20.547 -26.078 1 97 164 ILE B N 1
ATOM 3699 C CA . ILE B 1 164 ? 3.834 -21.812 -26.672 1 97 164 ILE B CA 1
ATOM 3700 C C . ILE B 1 164 ? 3.748 -21.656 -28.188 1 97 164 ILE B C 1
ATOM 3702 O O . ILE B 1 164 ? 4.23 -22.516 -28.922 1 97 164 ILE B O 1
ATOM 3706 N N . ASP B 1 165 ? 3.209 -20.562 -28.625 1 96 165 ASP B N 1
ATOM 3707 C CA . ASP B 1 165 ? 3.047 -20.312 -30.047 1 96 165 ASP B CA 1
ATOM 3708 C C . ASP B 1 165 ? 4.402 -20.219 -30.75 1 96 165 ASP B C 1
ATOM 3710 O O . ASP B 1 165 ? 4.512 -20.531 -31.938 1 96 165 ASP B O 1
ATOM 3714 N N . GLU B 1 166 ? 5.41 -19.859 -30.031 1 95.94 166 GLU B N 1
ATOM 3715 C CA . GLU B 1 166 ? 6.742 -19.703 -30.609 1 95.94 166 GLU B CA 1
ATOM 3716 C C . GLU B 1 166 ? 7.477 -21.047 -30.672 1 95.94 166 GLU B C 1
ATOM 3718 O O . GLU B 1 166 ? 8.594 -21.125 -31.188 1 95.94 166 GLU B O 1
ATOM 3723 N N . GLY B 1 167 ? 6.902 -22.094 -30.047 1 94.25 167 GLY B N 1
ATOM 3724 C CA . GLY B 1 167 ? 7.465 -23.406 -30.281 1 94.25 167 GLY B CA 1
ATOM 3725 C C . GLY B 1 167 ? 7.797 -24.156 -29.016 1 94.25 167 GLY B C 1
ATOM 3726 O O . GLY B 1 167 ? 8.234 -25.312 -29.062 1 94.25 167 GLY B O 1
ATOM 3727 N N . VAL B 1 168 ? 7.66 -23.547 -27.891 1 95.56 168 VAL B N 1
ATOM 3728 C CA . VAL B 1 168 ? 7.867 -24.266 -26.641 1 95.56 168 VAL B CA 1
ATOM 3729 C C . VAL B 1 168 ? 6.672 -25.172 -26.359 1 95.56 168 VAL B C 1
ATOM 3731 O O . VAL B 1 168 ? 5.523 -24.766 -26.531 1 95.56 168 VAL B O 1
ATOM 3734 N N . SER B 1 169 ? 6.973 -26.375 -25.984 1 95.62 169 SER B N 1
ATOM 3735 C CA . SER B 1 169 ? 5.867 -27.281 -25.672 1 95.62 169 SER B CA 1
ATOM 3736 C C . SER B 1 169 ? 5.008 -26.734 -24.531 1 95.62 169 SER B C 1
ATOM 3738 O O . SER B 1 169 ? 5.508 -26.031 -23.641 1 95.62 169 SER B O 1
ATOM 3740 N N . ALA B 1 170 ? 3.771 -27 -24.578 1 96.75 170 ALA B N 1
ATOM 3741 C CA . ALA B 1 170 ? 2.85 -26.5 -23.562 1 96.75 170 ALA B CA 1
ATOM 3742 C C . ALA B 1 170 ? 3.309 -26.906 -22.156 1 96.75 170 ALA B C 1
ATOM 3744 O O . ALA B 1 170 ? 3.336 -26.078 -21.25 1 96.75 170 ALA B O 1
ATOM 3745 N N . ALA B 1 171 ? 3.686 -28.109 -22 1 94.94 171 ALA B N 1
ATOM 3746 C CA . ALA B 1 171 ? 4.117 -28.594 -20.688 1 94.94 171 ALA B CA 1
ATOM 3747 C C . ALA B 1 171 ? 5.344 -27.844 -20.188 1 94.94 171 ALA B C 1
ATOM 3749 O O . ALA B 1 171 ? 5.383 -27.391 -19.047 1 94.94 171 ALA B O 1
ATOM 3750 N N . SER B 1 172 ? 6.281 -27.641 -21.094 1 96.25 172 SER B N 1
ATOM 3751 C CA . SER B 1 172 ? 7.512 -26.953 -20.719 1 96.25 172 SER B CA 1
ATOM 3752 C C . SER B 1 172 ? 7.246 -25.484 -20.406 1 96.25 172 SER B C 1
ATOM 3754 O O . SER B 1 172 ? 7.805 -24.938 -19.469 1 96.25 172 SER B O 1
ATOM 3756 N N . ALA B 1 173 ? 6.434 -24.875 -21.234 1 97.62 173 ALA B N 1
ATOM 3757 C CA . ALA B 1 173 ? 6.082 -23.469 -21.031 1 97.62 173 ALA B CA 1
ATOM 3758 C C . ALA B 1 173 ? 5.383 -23.266 -19.688 1 97.62 173 ALA B C 1
ATOM 3760 O O . ALA B 1 173 ? 5.746 -22.375 -18.922 1 97.62 173 ALA B O 1
ATOM 3761 N N . ILE B 1 174 ? 4.414 -24.078 -19.391 1 97.25 174 ILE B N 1
ATOM 3762 C CA . ILE B 1 174 ? 3.656 -23.969 -18.141 1 97.25 174 ILE B CA 1
ATOM 3763 C C . ILE B 1 174 ? 4.559 -24.297 -16.953 1 97.25 174 ILE B C 1
ATOM 3765 O O . ILE B 1 174 ? 4.469 -23.656 -15.898 1 97.25 174 ILE B O 1
ATOM 3769 N N . GLU B 1 175 ? 5.41 -25.25 -17.125 1 95.19 175 GLU B N 1
ATOM 3770 C CA . GLU B 1 175 ? 6.371 -25.578 -16.078 1 95.19 175 GLU B CA 1
ATOM 3771 C C . GLU B 1 175 ? 7.273 -24.391 -15.766 1 95.19 175 GLU B C 1
ATOM 3773 O O . GLU B 1 175 ? 7.652 -24.172 -14.617 1 95.19 175 GLU B O 1
ATOM 3778 N N . SER B 1 176 ? 7.602 -23.609 -16.734 1 97.19 176 SER B N 1
ATOM 3779 C CA . SER B 1 176 ? 8.484 -22.453 -16.578 1 97.19 176 SER B CA 1
ATOM 3780 C C . SER B 1 176 ? 7.754 -21.297 -15.914 1 97.19 176 SER B C 1
ATOM 3782 O O . SER B 1 176 ? 8.383 -20.344 -15.453 1 97.19 176 SER B O 1
ATOM 3784 N N . TRP B 1 177 ? 6.438 -21.344 -15.875 1 97.75 177 TRP B N 1
ATOM 3785 C CA . TRP B 1 177 ? 5.602 -20.297 -15.273 1 97.75 177 TRP B CA 1
ATOM 3786 C C . TRP B 1 177 ? 5.598 -20.422 -13.75 1 97.75 177 TRP B C 1
ATOM 3788 O O . TRP B 1 177 ? 4.758 -21.125 -13.18 1 97.75 177 TRP B O 1
ATOM 3798 N N . VAL B 1 178 ? 6.477 -19.734 -13.047 1 94.88 178 VAL B N 1
ATOM 3799 C CA . VAL B 1 178 ? 6.703 -19.953 -11.625 1 94.88 178 VAL B CA 1
ATOM 3800 C C . VAL B 1 178 ? 6.164 -18.766 -10.828 1 94.88 178 VAL B C 1
ATOM 3802 O O . VAL B 1 178 ? 6.133 -18.797 -9.594 1 94.88 178 VAL B O 1
ATOM 3805 N N . GLY B 1 179 ? 5.688 -17.719 -11.492 1 93.94 179 GLY B N 1
ATOM 3806 C CA . GLY B 1 179 ? 5.098 -16.578 -10.82 1 93.94 179 GLY B CA 1
ATOM 3807 C C . GLY B 1 179 ? 4.078 -16.969 -9.758 1 93.94 179 GLY B C 1
ATOM 3808 O O . GLY B 1 179 ? 4.184 -16.547 -8.609 1 93.94 179 GLY B O 1
ATOM 3809 N N . PRO B 1 180 ? 3.111 -17.797 -10.055 1 90.38 180 PRO B N 1
ATOM 3810 C CA . PRO B 1 180 ? 2.082 -18.219 -9.102 1 90.38 180 PRO B CA 1
ATOM 3811 C C . PRO B 1 180 ? 2.664 -18.906 -7.875 1 90.38 180 PRO B C 1
ATOM 3813 O O . PRO B 1 180 ? 1.987 -19.031 -6.852 1 90.38 180 PRO B O 1
ATOM 3816 N N . LEU B 1 181 ? 3.906 -19.453 -7.996 1 85.81 181 LEU B N 1
ATOM 3817 C CA . LEU B 1 181 ? 4.543 -20.188 -6.906 1 85.81 181 LEU B CA 1
ATOM 3818 C C . LEU B 1 181 ? 5.434 -19.266 -6.082 1 85.81 181 LEU B C 1
ATOM 3820 O O . LEU B 1 181 ? 6.391 -19.719 -5.453 1 85.81 181 LEU B O 1
ATOM 3824 N N . ASP B 1 182 ? 5.23 -17.922 -6.172 1 83.69 182 ASP B N 1
ATOM 3825 C CA . ASP B 1 182 ? 5.965 -16.891 -5.441 1 83.69 182 ASP B CA 1
ATOM 3826 C C . ASP B 1 182 ? 7.398 -16.781 -5.949 1 83.69 182 ASP B C 1
ATOM 3828 O O . ASP B 1 182 ? 8.32 -16.531 -5.168 1 83.69 182 ASP B O 1
ATOM 3832 N N . GLY B 1 183 ? 7.535 -17.125 -7.168 1 85.94 183 GLY B N 1
ATOM 3833 C CA . GLY B 1 183 ? 8.828 -16.891 -7.789 1 85.94 183 GLY B CA 1
ATOM 3834 C C . GLY B 1 183 ? 9.195 -15.414 -7.871 1 85.94 183 GLY B C 1
ATOM 3835 O O . GLY B 1 183 ? 8.32 -14.555 -7.973 1 85.94 183 GLY B O 1
ATOM 3836 N N . VAL B 1 184 ? 10.523 -15.164 -7.922 1 89.88 184 VAL B N 1
ATOM 3837 C CA . VAL B 1 184 ? 11.008 -13.797 -8.039 1 89.88 184 VAL B CA 1
ATOM 3838 C C . VAL B 1 184 ? 10.602 -13.211 -9.391 1 89.88 184 VAL B C 1
ATOM 3840 O O . VAL B 1 184 ? 10.234 -12.039 -9.484 1 89.88 184 VAL B O 1
ATOM 3843 N N . ARG B 1 185 ? 10.742 -14.148 -10.453 1 95.06 185 ARG B N 1
ATOM 3844 C CA . ARG B 1 185 ? 10.281 -13.789 -11.789 1 95.06 185 ARG B CA 1
ATOM 3845 C C . ARG B 1 185 ? 9.094 -14.648 -12.203 1 95.06 185 ARG B C 1
ATOM 3847 O O . ARG B 1 185 ? 8.812 -15.68 -11.586 1 95.06 185 ARG B O 1
ATOM 3854 N N . ASP B 1 186 ? 8.477 -14.297 -13.242 1 97.12 186 ASP B N 1
ATOM 3855 C CA . ASP B 1 186 ? 7.238 -14.961 -13.617 1 97.12 186 ASP B CA 1
ATOM 3856 C C . ASP B 1 186 ? 7.52 -16.234 -14.414 1 97.12 186 ASP B C 1
ATOM 3858 O O . ASP B 1 186 ? 6.816 -17.234 -14.266 1 97.12 186 ASP B O 1
ATOM 3862 N N . PHE B 1 187 ? 8.547 -16.219 -15.281 1 97.88 187 PHE B N 1
ATOM 3863 C CA . PHE B 1 187 ? 8.922 -17.391 -16.078 1 97.88 187 PHE B CA 1
ATOM 3864 C C . PHE B 1 187 ? 10.414 -17.672 -15.93 1 97.88 187 PHE B C 1
ATOM 3866 O O . PHE B 1 187 ? 11.234 -16.766 -15.984 1 97.88 187 PHE B O 1
ATOM 3873 N N . GLU B 1 188 ? 10.703 -18.906 -15.688 1 96.44 188 GLU B N 1
ATOM 3874 C CA . GLU B 1 188 ? 12.086 -19.375 -15.703 1 96.44 188 GLU B CA 1
ATOM 3875 C C . GLU B 1 188 ? 12.305 -20.406 -16.812 1 96.44 188 GLU B C 1
ATOM 3877 O O . GLU B 1 188 ? 11.773 -21.516 -16.734 1 96.44 188 GLU B O 1
ATOM 3882 N N . LEU B 1 189 ? 13.008 -20.016 -17.859 1 93.56 189 LEU B N 1
ATOM 3883 C CA . LEU B 1 189 ? 13.242 -20.828 -19.047 1 93.56 189 LEU B CA 1
ATOM 3884 C C . LEU B 1 189 ? 14.734 -20.953 -19.344 1 93.56 189 LEU B C 1
ATOM 3886 O O . LEU B 1 189 ? 15.438 -19.938 -19.391 1 93.56 189 LEU B O 1
ATOM 3890 N N . GLY B 1 190 ? 15.18 -22.156 -19.562 1 91.31 190 GLY B N 1
ATOM 3891 C CA . GLY B 1 190 ? 16.609 -22.312 -19.812 1 91.31 190 GLY B CA 1
ATOM 3892 C C . GLY B 1 190 ? 17.469 -21.812 -18.672 1 91.31 190 GLY B C 1
ATOM 3893 O O . GLY B 1 190 ? 17.281 -22.203 -17.516 1 91.31 190 GLY B O 1
ATOM 3894 N N . THR B 1 191 ? 18.328 -20.922 -19.031 1 90.75 191 THR B N 1
ATOM 3895 C CA . THR B 1 191 ? 19.25 -20.406 -18.016 1 90.75 191 THR B CA 1
ATOM 3896 C C . THR B 1 191 ? 18.734 -19.078 -17.453 1 90.75 191 THR B C 1
ATOM 3898 O O . THR B 1 191 ? 19.266 -18.578 -16.469 1 90.75 191 THR B O 1
ATOM 3901 N N . GLY B 1 192 ? 17.719 -18.578 -18.078 1 95.88 192 GLY B N 1
ATOM 3902 C CA . GLY B 1 192 ? 17.312 -17.234 -17.734 1 95.88 192 GLY B CA 1
ATOM 3903 C C . GLY B 1 192 ? 15.883 -17.156 -17.25 1 95.88 192 GLY B C 1
ATOM 3904 O O . GLY B 1 192 ? 15.367 -18.094 -16.641 1 95.88 192 GLY B O 1
ATOM 3905 N N . ALA B 1 193 ? 15.336 -15.875 -17.359 1 97.06 193 ALA B N 1
ATOM 3906 C CA . ALA B 1 193 ? 13.992 -15.648 -16.828 1 97.06 193 ALA B CA 1
ATOM 3907 C C . ALA B 1 193 ? 13.305 -14.484 -17.547 1 97.06 193 ALA B C 1
ATOM 3909 O O . ALA B 1 193 ? 13.961 -13.711 -18.25 1 97.06 193 ALA B O 1
ATOM 3910 N N . ILE B 1 194 ? 12.016 -14.461 -17.438 1 97.38 194 ILE B N 1
ATOM 3911 C CA . ILE B 1 194 ? 11.211 -13.375 -17.969 1 97.38 194 ILE B CA 1
ATOM 3912 C C . ILE B 1 194 ? 10.289 -12.828 -16.891 1 97.38 194 ILE B C 1
ATOM 3914 O O . ILE B 1 194 ? 9.547 -13.578 -16.25 1 97.38 194 ILE B O 1
ATOM 3918 N N . GLU B 1 195 ? 10.453 -11.547 -16.609 1 97 195 GLU B N 1
ATOM 3919 C CA . GLU B 1 195 ? 9.492 -10.828 -15.781 1 97 195 GLU B CA 1
ATOM 3920 C C . GLU B 1 195 ? 8.367 -10.234 -16.625 1 97 195 GLU B C 1
ATOM 3922 O O . GLU B 1 195 ? 8.617 -9.609 -17.656 1 97 195 GLU B O 1
ATOM 3927 N N . VAL B 1 196 ? 7.09 -10.453 -16.156 1 97.5 196 VAL B N 1
ATOM 3928 C CA . VAL B 1 196 ? 5.953 -9.992 -16.953 1 97.5 196 VAL B CA 1
ATOM 3929 C C . VAL B 1 196 ? 5.285 -8.805 -16.25 1 97.5 196 VAL B C 1
ATOM 3931 O O . VAL B 1 196 ? 5.105 -8.82 -15.023 1 97.5 196 VAL B O 1
ATOM 3934 N N . LYS B 1 197 ? 5.004 -7.754 -17 1 96.31 197 LYS B N 1
ATOM 3935 C CA . LYS B 1 197 ? 4.203 -6.621 -16.547 1 96.31 197 LYS B CA 1
ATOM 3936 C C . LYS B 1 197 ? 3.057 -6.336 -17.516 1 96.31 197 LYS B C 1
ATOM 3938 O O . LYS B 1 197 ? 3.227 -6.434 -18.734 1 96.31 197 LYS B O 1
ATOM 3943 N N . ALA B 1 198 ? 1.914 -6.082 -16.922 1 95.69 198 ALA B N 1
ATOM 3944 C CA . ALA B 1 198 ? 0.752 -5.723 -17.734 1 95.69 198 ALA B CA 1
ATOM 3945 C C . ALA B 1 198 ? 0.253 -4.324 -17.375 1 95.69 198 ALA B C 1
ATOM 3947 O O . ALA B 1 198 ? 0.36 -3.887 -16.234 1 95.69 198 ALA B O 1
ATOM 3948 N N . THR B 1 199 ? -0.213 -3.568 -18.391 1 93.38 199 THR B N 1
ATOM 3949 C CA . THR B 1 199 ? -0.712 -2.221 -18.156 1 93.38 199 THR B CA 1
ATOM 3950 C C . THR B 1 199 ? -1.945 -1.937 -19 1 93.38 199 THR B C 1
ATOM 3952 O O . THR B 1 199 ? -2.119 -2.529 -20.078 1 93.38 199 THR B O 1
ATOM 3955 N N . LEU B 1 200 ? -2.812 -1.114 -18.422 1 94.5 200 LEU B N 1
ATOM 3956 C CA . LEU B 1 200 ? -3.971 -0.61 -19.156 1 94.5 200 LEU B CA 1
ATOM 3957 C C . LEU B 1 200 ? -3.744 0.83 -19.594 1 94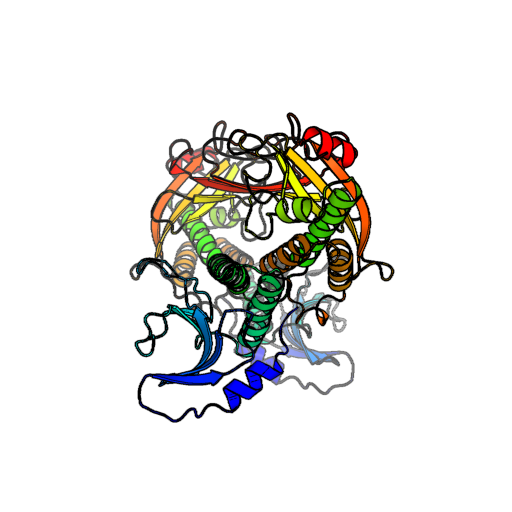.5 200 LEU B C 1
ATOM 3959 O O . LEU B 1 200 ? -4.625 1.44 -20.203 1 94.5 200 LEU B O 1
ATOM 3963 N N . ALA B 1 201 ? -2.539 1.342 -19.297 1 90.56 201 ALA B N 1
ATOM 3964 C CA . ALA B 1 201 ? -2.262 2.74 -19.609 1 90.56 201 ALA B CA 1
ATOM 3965 C C . ALA B 1 201 ? -2.291 2.977 -21.125 1 90.56 201 ALA B C 1
ATOM 3967 O O . ALA B 1 201 ? -1.756 2.176 -21.891 1 90.56 201 ALA B O 1
ATOM 3968 N N . ALA B 1 202 ? -2.938 4.098 -21.453 1 86.56 202 ALA B N 1
ATOM 3969 C CA . ALA B 1 202 ? -3.02 4.445 -22.875 1 86.56 202 ALA B CA 1
ATOM 3970 C C . ALA B 1 202 ? -1.689 4.988 -23.391 1 86.56 202 ALA B C 1
ATOM 3972 O O . ALA B 1 202 ? -1.286 4.703 -24.516 1 86.56 202 ALA B O 1
ATOM 3973 N N . ALA B 1 203 ? -1.091 5.77 -22.516 1 86.38 203 ALA B N 1
ATOM 3974 C CA . ALA B 1 203 ? 0.193 6.359 -22.875 1 86.38 203 ALA B CA 1
ATOM 3975 C C . ALA B 1 203 ? 1.323 5.785 -22.031 1 86.38 203 ALA B C 1
ATOM 3977 O O . ALA B 1 203 ? 1.16 5.578 -20.828 1 86.38 203 ALA B O 1
ATOM 3978 N N . GLY B 1 204 ? 2.438 5.512 -22.797 1 85.75 204 GLY B N 1
ATOM 3979 C CA . GLY B 1 204 ? 3.592 4.965 -22.109 1 85.75 204 GLY B CA 1
ATOM 3980 C C . GLY B 1 204 ? 3.387 3.535 -21.641 1 85.75 204 GLY B C 1
ATOM 3981 O O . GLY B 1 204 ? 2.418 2.883 -22.031 1 85.75 204 GLY B O 1
ATOM 3982 N N . PHE B 1 205 ? 4.34 2.967 -21.047 1 89.5 205 PHE B N 1
ATOM 3983 C CA . PHE B 1 205 ? 4.25 1.638 -20.453 1 89.5 205 PHE B CA 1
ATOM 3984 C C . PHE B 1 205 ? 4.766 1.651 -19.016 1 89.5 205 PHE B C 1
ATOM 3986 O O . PHE B 1 205 ? 5.848 1.131 -18.734 1 89.5 205 PHE B O 1
ATOM 3993 N N . PRO B 1 206 ? 3.922 2.246 -18.156 1 92.69 206 PRO B N 1
ATOM 3994 C CA . PRO B 1 206 ? 4.312 2.201 -16.734 1 92.69 206 PRO B CA 1
ATOM 3995 C C . PRO B 1 206 ? 4.332 0.782 -16.172 1 92.69 206 PRO B C 1
ATOM 3997 O O . PRO B 1 206 ? 3.438 -0.015 -16.469 1 92.69 206 PRO B O 1
ATOM 4000 N N . ALA B 1 207 ? 5.355 0.449 -15.492 1 94.31 207 ALA B N 1
ATOM 4001 C CA . ALA B 1 207 ? 5.496 -0.861 -14.859 1 94.31 207 ALA B CA 1
ATOM 4002 C C . ALA B 1 207 ? 5.992 -0.729 -13.422 1 94.31 207 ALA B C 1
ATOM 4004 O O . ALA B 1 207 ? 6.965 -0.02 -13.156 1 94.31 207 ALA B O 1
ATOM 4005 N N . LYS B 1 208 ? 5.332 -1.358 -12.57 1 96.06 208 LYS B N 1
ATOM 4006 C CA . LYS B 1 208 ? 5.738 -1.347 -11.164 1 96.06 208 LYS B CA 1
ATOM 4007 C C . LYS B 1 208 ? 6.66 -2.52 -10.852 1 96.06 208 LYS B C 1
ATOM 4009 O O . LYS B 1 208 ? 6.344 -3.668 -11.172 1 96.06 208 LYS B O 1
ATOM 4014 N N . ILE B 1 209 ? 7.809 -2.205 -10.328 1 97.12 209 ILE B N 1
ATOM 4015 C CA . ILE B 1 209 ? 8.758 -3.217 -9.875 1 97.12 209 ILE B CA 1
ATOM 4016 C C . ILE B 1 209 ? 8.664 -3.365 -8.359 1 97.12 209 ILE B C 1
ATOM 4018 O O . ILE B 1 209 ? 8.836 -2.393 -7.621 1 97.12 209 ILE B O 1
ATOM 4022 N N . GLY B 1 210 ? 8.508 -4.598 -7.953 1 96.56 210 GLY B N 1
ATOM 4023 C CA . GLY B 1 210 ? 8.07 -4.82 -6.586 1 96.56 210 GLY B CA 1
ATOM 4024 C C . GLY B 1 210 ? 9.219 -4.965 -5.605 1 96.56 210 GLY B C 1
ATOM 4025 O O . GLY B 1 210 ? 9.031 -4.855 -4.395 1 96.56 210 GLY B O 1
ATOM 4026 N N . SER B 1 211 ? 10.391 -5.195 -6.125 1 96.69 211 SER B N 1
ATOM 4027 C CA . SER B 1 211 ? 11.516 -5.391 -5.223 1 96.69 211 SER B CA 1
ATOM 4028 C C . SER B 1 211 ? 12.844 -5.172 -5.941 1 96.69 211 SER B C 1
ATOM 4030 O O . SER B 1 211 ? 12.883 -5.059 -7.172 1 96.69 211 SER B O 1
ATOM 4032 N N . LEU B 1 212 ? 13.906 -5.156 -5.184 1 96.88 212 LEU B N 1
ATOM 4033 C CA . LEU B 1 212 ? 15.25 -4.988 -5.723 1 96.88 212 LEU B CA 1
ATOM 4034 C C . LEU B 1 212 ? 15.711 -6.254 -6.441 1 96.88 212 LEU B C 1
ATOM 4036 O O . LEU B 1 212 ? 16.672 -6.219 -7.211 1 96.88 212 LEU B O 1
ATOM 4040 N N . ASP B 1 213 ? 14.977 -7.355 -6.238 1 95 213 ASP B N 1
ATOM 4041 C CA . ASP B 1 213 ? 15.406 -8.648 -6.766 1 95 213 ASP B CA 1
ATOM 4042 C C . ASP B 1 213 ? 14.781 -8.914 -8.133 1 95 213 ASP B C 1
ATOM 4044 O O . ASP B 1 213 ? 15.336 -9.672 -8.938 1 95 213 ASP B O 1
ATOM 4048 N N . GLN B 1 214 ? 13.734 -8.289 -8.391 1 94.56 214 GLN B N 1
ATOM 4049 C CA . GLN B 1 214 ? 12.898 -8.656 -9.523 1 94.56 214 GLN B CA 1
ATOM 4050 C C . GLN B 1 214 ? 13.633 -8.461 -10.844 1 94.56 214 GLN B C 1
ATOM 4052 O O . GLN B 1 214 ? 13.469 -9.25 -11.781 1 94.56 214 GLN B O 1
ATOM 4057 N N . LEU B 1 215 ? 14.461 -7.402 -10.938 1 95.75 215 LEU B N 1
ATOM 4058 C CA . LEU B 1 215 ? 15.195 -7.156 -12.18 1 95.75 215 LEU B CA 1
ATOM 4059 C C . LEU B 1 215 ? 16.703 -7.289 -11.961 1 95.75 215 LEU B C 1
ATOM 4061 O O . LEU B 1 215 ? 17.484 -6.633 -12.648 1 95.75 215 LEU B O 1
ATOM 4065 N N . ASP B 1 216 ? 17.062 -8.039 -10.922 1 93.94 216 ASP B N 1
ATOM 4066 C CA . ASP B 1 216 ? 18.453 -8.352 -10.672 1 93.94 216 ASP B CA 1
ATOM 4067 C C . ASP B 1 216 ? 18.906 -9.555 -11.508 1 93.94 216 ASP B C 1
ATOM 4069 O O . ASP B 1 216 ? 18.469 -10.68 -11.273 1 93.94 216 ASP B O 1
ATOM 4073 N N . ASP B 1 217 ? 19.766 -9.383 -12.461 1 90.88 217 ASP B N 1
ATOM 4074 C CA . ASP B 1 217 ? 20.188 -10.438 -13.375 1 90.88 217 ASP B CA 1
ATOM 4075 C C . ASP B 1 217 ? 21.406 -11.188 -12.836 1 90.88 217 ASP B C 1
ATOM 4077 O O . ASP B 1 217 ? 22 -12 -13.547 1 90.88 217 ASP B O 1
ATOM 4081 N N . SER B 1 218 ? 21.703 -10.891 -11.602 1 88.12 218 SER B N 1
ATOM 4082 C CA . SER B 1 218 ? 22.875 -11.531 -11.039 1 88.12 218 SER B CA 1
ATOM 4083 C C . SER B 1 218 ? 22.625 -13.008 -10.75 1 88.12 218 SER B C 1
ATOM 4085 O O . SER B 1 218 ? 23.547 -13.82 -10.758 1 88.12 218 SER B O 1
ATOM 4087 N N . VAL B 1 219 ? 21.375 -13.359 -10.547 1 82.44 219 VAL B N 1
ATOM 4088 C CA . VAL B 1 219 ? 21.031 -14.734 -10.188 1 82.44 219 VAL B CA 1
ATOM 4089 C C . VAL B 1 219 ? 20.703 -15.539 -11.445 1 82.44 219 VAL B C 1
ATOM 4091 O O . VAL B 1 219 ? 21.094 -16.703 -11.562 1 82.44 219 VAL B O 1
ATOM 4094 N N . ARG B 1 220 ? 19.984 -14.969 -12.383 1 88.81 220 ARG B N 1
ATOM 4095 C CA . ARG B 1 220 ? 19.594 -15.609 -13.641 1 88.81 220 ARG B CA 1
ATOM 4096 C C . ARG B 1 220 ? 19.859 -14.68 -14.828 1 88.81 220 ARG B C 1
ATOM 4098 O O . ARG B 1 220 ? 19.469 -13.508 -14.797 1 88.81 220 ARG B O 1
ATOM 4105 N N . GLN B 1 221 ? 20.5 -15.273 -15.812 1 92.81 221 GLN B N 1
ATOM 4106 C CA . GLN B 1 221 ? 20.781 -14.539 -17.047 1 92.81 221 GLN B CA 1
ATOM 4107 C C . GLN B 1 221 ? 20.594 -15.422 -18.266 1 92.81 221 GLN B C 1
ATOM 4109 O O . GLN B 1 221 ? 20.906 -16.609 -18.234 1 92.81 221 GLN B O 1
ATOM 4114 N N . PRO B 1 222 ? 20.078 -14.836 -19.266 1 95.94 222 PRO B N 1
ATOM 4115 C CA . PRO B 1 222 ? 19.609 -13.461 -19.469 1 95.94 222 PRO B CA 1
ATOM 4116 C C . PRO B 1 222 ? 18.25 -13.203 -18.844 1 95.94 222 PRO B C 1
ATOM 4118 O O . PRO B 1 222 ? 17.5 -14.141 -18.578 1 95.94 222 PRO B O 1
ATOM 4121 N N . LEU B 1 223 ? 18.031 -11.977 -18.5 1 96.62 223 LEU B N 1
ATOM 4122 C CA . LEU B 1 223 ? 16.75 -11.555 -17.938 1 96.62 223 LEU B CA 1
ATOM 4123 C C . LEU B 1 223 ? 16.016 -10.633 -18.891 1 96.62 223 LEU B C 1
ATOM 4125 O O . LEU B 1 223 ? 16.609 -9.742 -19.5 1 96.62 223 LEU B O 1
ATOM 4129 N N . PHE B 1 224 ? 14.727 -10.93 -19.078 1 96.56 224 PHE B N 1
ATOM 4130 C CA . PHE B 1 224 ? 13.898 -10.109 -19.938 1 96.56 224 PHE B CA 1
ATOM 4131 C C . PHE B 1 224 ? 12.688 -9.57 -19.188 1 96.56 224 PHE B C 1
ATOM 4133 O O . PHE B 1 224 ? 12.195 -10.211 -18.25 1 96.56 224 PHE B O 1
ATOM 4140 N N . LEU B 1 225 ? 12.266 -8.391 -19.531 1 96.5 225 LEU B N 1
ATOM 4141 C CA . LEU B 1 225 ? 10.969 -7.855 -19.125 1 96.5 225 LEU B CA 1
ATOM 4142 C C . LEU B 1 225 ? 9.984 -7.879 -20.297 1 96.5 225 LEU B C 1
ATOM 4144 O O . LEU B 1 225 ? 10.258 -7.301 -21.359 1 96.5 225 LEU B O 1
ATOM 4148 N N . ALA B 1 226 ? 8.938 -8.648 -20.125 1 96.25 226 ALA B N 1
ATOM 4149 C CA . ALA B 1 226 ? 7.875 -8.703 -21.125 1 96.25 226 ALA B CA 1
ATOM 4150 C C . ALA B 1 226 ? 6.668 -7.875 -20.688 1 96.25 226 ALA B C 1
ATOM 4152 O O . ALA B 1 226 ? 6.07 -8.148 -19.641 1 96.25 226 ALA B O 1
ATOM 4153 N N . GLY B 1 227 ? 6.355 -6.875 -21.469 1 94.62 227 GLY B N 1
ATOM 4154 C CA . GLY B 1 227 ? 5.207 -6.027 -21.203 1 94.62 227 GLY B CA 1
ATOM 4155 C C . GLY B 1 227 ? 4.004 -6.355 -22.062 1 94.62 227 GLY B C 1
ATOM 4156 O O . GLY B 1 227 ? 4.117 -6.43 -23.281 1 94.62 227 GLY B O 1
ATOM 4157 N N . ALA B 1 228 ? 2.896 -6.664 -21.406 1 95.06 228 ALA B N 1
ATOM 4158 C CA . ALA B 1 228 ? 1.634 -6.824 -22.109 1 95.06 228 ALA B CA 1
ATOM 4159 C C . ALA B 1 228 ? 0.792 -5.555 -22.031 1 95.06 228 ALA B C 1
ATOM 4161 O O . ALA B 1 228 ? 0.318 -5.188 -20.953 1 95.06 228 ALA B O 1
ATOM 4162 N N . LYS B 1 229 ? 0.66 -4.887 -23.125 1 94.38 229 LYS B N 1
ATOM 4163 C CA . LYS B 1 229 ? -0.222 -3.727 -23.203 1 94.38 229 LYS B CA 1
ATOM 4164 C C . LYS B 1 229 ? -1.657 -4.145 -23.5 1 94.38 229 LYS B C 1
ATOM 4166 O O . LYS B 1 229 ? -1.94 -4.664 -24.594 1 94.38 229 LYS B O 1
ATOM 4171 N N . LEU B 1 230 ? -2.518 -3.881 -22.5 1 96.19 230 LEU B N 1
ATOM 4172 C CA . LEU B 1 230 ? -3.908 -4.309 -22.609 1 96.19 230 LEU B CA 1
ATOM 4173 C C . LEU B 1 230 ? -4.84 -3.104 -22.703 1 96.19 230 LEU B C 1
ATOM 4175 O O . LEU B 1 230 ? -4.477 -2.002 -22.281 1 96.19 230 LEU B O 1
ATOM 4179 N N . ARG B 1 231 ? -5.941 -3.273 -23.312 1 96.12 231 ARG B N 1
ATOM 4180 C CA . ARG B 1 231 ? -7.031 -2.305 -23.359 1 96.12 231 ARG B CA 1
ATOM 4181 C C . ARG B 1 231 ? -8.359 -2.951 -22.984 1 96.12 231 ARG B C 1
ATOM 4183 O O . ARG B 1 231 ? -8.648 -4.074 -23.422 1 96.12 231 ARG B O 1
ATOM 4190 N N . GLN B 1 232 ? -9.047 -2.254 -22.094 1 95.25 232 GLN B N 1
ATOM 4191 C CA . GLN B 1 232 ? -10.367 -2.768 -21.75 1 95.25 232 GLN B CA 1
ATOM 4192 C C . GLN B 1 232 ? -11.383 -2.459 -22.844 1 95.25 232 GLN B C 1
ATOM 4194 O O . GLN B 1 232 ? -11.617 -1.292 -23.172 1 95.25 232 GLN B O 1
ATOM 4199 N N . THR B 1 233 ? -11.859 -3.502 -23.516 1 95.12 233 THR B N 1
ATOM 4200 C CA . THR B 1 233 ? -12.82 -3.375 -24.594 1 95.12 233 THR B CA 1
ATOM 4201 C C . THR B 1 233 ? -13.828 -4.52 -24.562 1 95.12 233 THR B C 1
ATOM 4203 O O . THR B 1 233 ? -13.5 -5.637 -24.156 1 95.12 233 THR B O 1
ATOM 4206 N N . ASP B 1 234 ? -15.016 -4.266 -25.062 1 94 234 ASP B N 1
ATOM 4207 C CA . ASP B 1 234 ? -16.062 -5.285 -25.094 1 94 234 ASP B CA 1
ATOM 4208 C C . ASP B 1 234 ? -15.711 -6.414 -26.047 1 94 234 ASP B C 1
ATOM 4210 O O . ASP B 1 234 ? -16.172 -7.547 -25.891 1 94 234 ASP B O 1
ATOM 4214 N N . ALA B 1 235 ? -14.875 -6.141 -26.969 1 94.44 235 ALA B N 1
ATOM 4215 C CA . ALA B 1 235 ? -14.508 -7.113 -27.984 1 94.44 235 ALA B CA 1
ATOM 4216 C C . ALA B 1 235 ? -13.391 -8.031 -27.484 1 94.44 235 ALA B C 1
ATOM 4218 O O . ALA B 1 235 ? -13.055 -9.023 -28.141 1 94.44 235 ALA B O 1
ATOM 4219 N N . GLY B 1 236 ? -12.867 -7.719 -26.359 1 96.62 236 GLY B N 1
ATOM 4220 C CA . GLY B 1 236 ? -11.75 -8.484 -25.844 1 96.62 236 GLY B CA 1
ATOM 4221 C C . GLY B 1 236 ? -12.164 -9.766 -25.156 1 96.62 236 GLY B C 1
ATOM 4222 O O . GLY B 1 236 ? -13.258 -10.289 -25.406 1 96.62 236 GLY B O 1
ATOM 4223 N N . LYS B 1 237 ? -11.273 -10.391 -24.391 1 97.12 237 LYS B N 1
ATOM 4224 C CA . LYS B 1 237 ? -11.492 -11.633 -23.672 1 97.12 237 LYS B CA 1
ATOM 4225 C C . LYS B 1 237 ? -11.484 -11.391 -22.156 1 97.12 237 LYS B C 1
ATOM 4227 O O . LYS B 1 237 ? -10.695 -10.594 -21.656 1 97.12 237 LYS B O 1
ATOM 4232 N N . SER B 1 238 ? -12.391 -12.055 -21.5 1 98 238 SER B N 1
ATOM 4233 C CA . SER B 1 238 ? -12.336 -12.07 -20.047 1 98 238 SER B CA 1
ATOM 4234 C C . SER B 1 238 ? -11.289 -13.062 -19.547 1 98 238 SER B C 1
ATOM 4236 O O . SER B 1 238 ? -10.789 -13.883 -20.312 1 98 238 SER B O 1
ATOM 4238 N N . LEU B 1 239 ? -10.961 -12.953 -18.281 1 98 239 LEU B N 1
ATOM 4239 C CA . LEU B 1 239 ? -9.984 -13.859 -17.688 1 98 239 LEU B CA 1
ATOM 4240 C C . LEU B 1 239 ? -10.453 -15.305 -17.797 1 98 239 LEU B C 1
ATOM 4242 O O . LEU B 1 239 ? -9.695 -16.172 -18.234 1 98 239 LEU B O 1
ATOM 4246 N N . PRO B 1 240 ? -11.75 -15.656 -17.562 1 97.31 240 PRO B N 1
ATOM 4247 C CA . PRO B 1 240 ? -12.203 -17.047 -17.719 1 97.31 240 PRO B CA 1
ATOM 4248 C C . PRO B 1 240 ? -12.102 -17.531 -19.156 1 97.31 240 PRO B C 1
ATOM 4250 O O . PRO B 1 240 ? -11.773 -18.703 -19.391 1 97.31 240 PRO B O 1
ATOM 4253 N N . GLU B 1 241 ? -12.352 -16.672 -20.062 1 97.94 241 GLU B N 1
ATOM 4254 C CA . GLU B 1 241 ? -12.242 -17.047 -21.469 1 97.94 241 GLU B CA 1
ATOM 4255 C C . GLU B 1 241 ? -10.797 -17.328 -21.844 1 97.94 241 GLU B C 1
ATOM 4257 O O . GLU B 1 241 ? -10.523 -18.266 -22.609 1 97.94 241 GLU B O 1
ATOM 4262 N N . LEU B 1 242 ? -9.898 -16.5 -21.391 1 98 242 LEU B N 1
ATOM 4263 C CA . LEU B 1 242 ? -8.484 -16.734 -21.641 1 98 242 LEU B CA 1
ATOM 4264 C C . LEU B 1 242 ? -8.031 -18.047 -21 1 98 242 LEU B C 1
ATOM 4266 O O . LEU B 1 242 ? -7.27 -18.812 -21.594 1 98 242 LEU B O 1
ATOM 4270 N N . VAL B 1 243 ? -8.492 -18.312 -19.781 1 97.56 243 VAL B N 1
ATOM 4271 C CA . VAL B 1 243 ? -8.188 -19.562 -19.094 1 97.56 243 VAL B CA 1
ATOM 4272 C C . VAL B 1 243 ? -8.695 -20.75 -19.906 1 97.56 243 VAL B C 1
ATOM 4274 O O . VAL B 1 243 ? -7.988 -21.734 -20.078 1 97.56 243 VAL B O 1
ATOM 4277 N N . ALA B 1 244 ? -9.891 -20.641 -20.422 1 96.75 244 ALA B N 1
ATOM 4278 C CA . ALA B 1 244 ? -10.461 -21.688 -21.266 1 96.75 244 ALA B CA 1
ATOM 4279 C C . ALA B 1 244 ? -9.609 -21.922 -22.5 1 96.75 244 ALA B C 1
ATOM 4281 O O . ALA B 1 244 ? -9.375 -23.078 -22.891 1 96.75 244 ALA B O 1
ATOM 4282 N N . GLU B 1 245 ? -9.219 -20.906 -23.094 1 97.19 245 GLU B N 1
ATOM 4283 C CA . GLU B 1 245 ? -8.344 -21 -24.266 1 97.19 245 GLU B CA 1
ATOM 4284 C C . GLU B 1 245 ? -7.047 -21.734 -23.922 1 97.19 245 GLU B C 1
ATOM 4286 O O . GLU B 1 245 ? -6.582 -22.578 -24.672 1 97.19 245 GLU B O 1
ATOM 4291 N N . MET B 1 246 ? -6.457 -21.359 -22.797 1 97.75 246 MET B N 1
ATOM 4292 C CA . MET B 1 246 ? -5.211 -21.984 -22.375 1 97.75 246 MET B CA 1
ATOM 4293 C C . MET B 1 246 ? -5.422 -23.469 -22.094 1 97.75 246 MET B C 1
ATOM 4295 O O . MET B 1 246 ? -4.535 -24.297 -22.344 1 97.75 246 MET B O 1
ATOM 4299 N N . ARG B 1 247 ? -6.574 -23.812 -21.578 1 94.88 247 ARG B N 1
ATOM 4300 C CA . ARG B 1 247 ? -6.906 -25.219 -21.344 1 94.88 247 ARG B CA 1
ATOM 4301 C C . ARG B 1 247 ? -7.012 -25.984 -22.656 1 94.88 247 ARG B C 1
ATOM 4303 O O . ARG B 1 247 ? -6.578 -27.125 -22.75 1 94.88 247 ARG B O 1
ATOM 4310 N N . ASP B 1 248 ? -7.539 -25.328 -23.641 1 96.44 248 ASP B N 1
ATOM 4311 C CA . ASP B 1 248 ? -7.621 -25.922 -24.969 1 96.44 248 ASP B CA 1
ATOM 4312 C C . ASP B 1 248 ? -6.23 -26.172 -25.547 1 96.44 248 ASP B C 1
ATOM 4314 O O . ASP B 1 248 ? -5.98 -27.219 -26.141 1 96.44 248 ASP B O 1
ATOM 4318 N N . VAL B 1 249 ? -5.375 -25.234 -25.328 1 95.75 249 VAL B N 1
ATOM 4319 C CA . VAL B 1 249 ? -4.004 -25.328 -25.812 1 95.75 249 VAL B CA 1
ATOM 4320 C C . VAL B 1 249 ? -3.297 -26.5 -25.125 1 95.75 249 VAL B C 1
ATOM 4322 O O . VAL B 1 249 ? -2.518 -27.219 -25.75 1 95.75 249 VAL B O 1
ATOM 4325 N N . ALA B 1 250 ? -3.598 -26.75 -23.875 1 93.88 250 ALA B N 1
ATOM 4326 C CA . ALA B 1 250 ? -2.939 -27.781 -23.078 1 93.88 250 ALA B CA 1
ATOM 4327 C C . ALA B 1 250 ? -3.588 -29.141 -23.297 1 93.88 250 ALA B C 1
ATOM 4329 O O . ALA B 1 250 ? -3.004 -30.172 -22.969 1 93.88 250 ALA B O 1
ATOM 4330 N N . ALA B 1 251 ? -4.836 -29.266 -23.781 1 90 251 ALA B N 1
ATOM 4331 C CA . ALA B 1 251 ? -5.703 -30.438 -23.812 1 90 251 ALA B CA 1
ATOM 4332 C C . ALA B 1 251 ? -4.973 -31.641 -24.391 1 90 251 ALA B C 1
ATOM 4334 O O . ALA B 1 251 ? -5.211 -32.781 -23.969 1 90 251 ALA B O 1
ATOM 4335 N N . GLY B 1 252 ? -4.02 -31.484 -25.344 1 84.56 252 GLY B N 1
ATOM 4336 C CA . GLY B 1 252 ? -3.375 -32.625 -25.969 1 84.56 252 GLY B CA 1
ATOM 4337 C C . GLY B 1 252 ? -2.213 -33.188 -25.172 1 84.56 252 GLY B C 1
ATOM 4338 O O . GLY B 1 252 ? -1.645 -34.219 -25.516 1 84.56 252 GLY B O 1
ATOM 4339 N N . GLU B 1 253 ? -1.968 -32.594 -23.984 1 88.56 253 GLU B N 1
ATOM 4340 C CA . GLU B 1 253 ? -0.853 -33 -23.125 1 88.56 253 GLU B CA 1
ATOM 4341 C C . GLU B 1 253 ? -1.279 -33.062 -21.672 1 88.56 253 GLU B C 1
ATOM 4343 O O . GLU B 1 253 ? -1.322 -32.062 -20.969 1 88.56 253 GLU B O 1
ATOM 4348 N N . PRO B 1 254 ? -1.488 -34.312 -21.203 1 81.44 254 PRO B N 1
ATOM 4349 C CA . PRO B 1 254 ? -1.986 -34.469 -19.828 1 81.44 254 PRO B CA 1
ATOM 4350 C C . PRO B 1 254 ? -1.148 -33.719 -18.797 1 81.44 254 PRO B C 1
ATOM 4352 O O . PRO B 1 254 ? -1.697 -33.156 -17.859 1 81.44 254 PRO B O 1
ATOM 4355 N N . GLU B 1 255 ? 0.17 -33.781 -19 1 82.94 255 GLU B N 1
ATOM 4356 C CA . GLU B 1 255 ? 1.045 -33.094 -18.062 1 82.94 255 GLU B CA 1
ATOM 4357 C C . GLU B 1 255 ? 0.798 -31.594 -18.094 1 82.94 255 GLU B C 1
ATOM 4359 O O . GLU B 1 255 ? 0.793 -30.938 -17.062 1 82.94 255 GLU B O 1
ATOM 4364 N N . ALA B 1 256 ? 0.565 -31.047 -19.25 1 92 256 ALA B N 1
ATOM 4365 C CA . ALA B 1 256 ? 0.287 -29.609 -19.406 1 92 256 ALA B CA 1
ATOM 4366 C C . ALA B 1 256 ? -1.024 -29.234 -18.734 1 92 256 ALA B C 1
ATOM 4368 O O . ALA B 1 256 ? -1.11 -28.188 -18.078 1 92 256 ALA B O 1
ATOM 4369 N N . VAL B 1 257 ? -1.984 -30.078 -18.891 1 86.75 257 VAL B N 1
ATOM 4370 C CA . VAL B 1 257 ? -3.291 -29.844 -18.281 1 86.75 257 VAL B CA 1
ATOM 4371 C C . VAL B 1 257 ? -3.158 -29.797 -16.766 1 86.75 257 VAL B C 1
ATOM 4373 O O . VAL B 1 257 ? -3.664 -28.875 -16.125 1 86.75 257 VAL B O 1
ATOM 4376 N N . ARG B 1 258 ? -2.463 -30.703 -16.281 1 81.31 258 ARG B N 1
ATOM 4377 C CA . ARG B 1 258 ? -2.258 -30.797 -14.844 1 81.31 258 ARG B CA 1
ATOM 4378 C C . ARG B 1 258 ? -1.519 -29.562 -14.328 1 81.31 258 ARG B C 1
ATOM 4380 O O . ARG B 1 258 ? -1.956 -28.922 -13.359 1 81.31 258 ARG B O 1
ATOM 4387 N N . LEU B 1 259 ? -0.404 -29.25 -14.93 1 87.62 259 LEU B N 1
ATOM 4388 C CA . LEU B 1 259 ? 0.432 -28.125 -14.508 1 87.62 259 LEU B CA 1
ATOM 4389 C C . LEU B 1 259 ? -0.345 -26.812 -14.562 1 87.62 259 LEU B C 1
ATOM 4391 O O . LEU B 1 259 ? -0.253 -26 -13.648 1 87.62 259 LEU B O 1
ATOM 4395 N N . LEU B 1 260 ? -1.119 -26.641 -15.602 1 93.25 260 LEU B N 1
ATOM 4396 C CA . LEU B 1 260 ? -1.896 -25.422 -15.766 1 93.25 260 LEU B CA 1
ATOM 4397 C C . LEU B 1 260 ? -2.91 -25.266 -14.641 1 93.25 260 LEU B C 1
ATOM 4399 O O . LEU B 1 260 ? -3.043 -24.188 -14.062 1 93.25 260 LEU B O 1
ATOM 4403 N N . SER B 1 261 ? -3.588 -26.312 -14.359 1 86.44 261 SER B N 1
ATOM 4404 C CA . SER B 1 261 ? -4.582 -26.281 -13.289 1 86.44 261 SER B CA 1
ATOM 4405 C C . SER B 1 261 ? -3.943 -25.922 -11.953 1 86.44 261 SER B C 1
ATOM 4407 O O . SER B 1 261 ? -4.477 -25.094 -11.211 1 86.44 261 SER B O 1
ATOM 4409 N N . GLU B 1 262 ? -2.822 -26.484 -11.727 1 83.31 262 GLU B N 1
ATOM 4410 C CA . GLU B 1 262 ? -2.09 -26.219 -10.492 1 83.31 262 GLU B CA 1
ATOM 4411 C C . GLU B 1 262 ? -1.663 -24.75 -10.422 1 83.31 262 GLU B C 1
ATOM 4413 O O . GLU B 1 262 ? -1.823 -24.109 -9.383 1 83.31 262 GLU B O 1
ATOM 4418 N N . ARG B 1 263 ? -1.158 -24.25 -11.5 1 91.31 263 ARG B N 1
ATOM 4419 C CA . ARG B 1 263 ? -0.645 -22.891 -11.523 1 91.31 263 ARG B CA 1
ATOM 4420 C C . ARG B 1 263 ? -1.777 -21.875 -11.398 1 91.31 263 ARG B C 1
ATOM 4422 O O . ARG B 1 263 ? -1.622 -20.844 -10.742 1 91.31 263 ARG B O 1
ATOM 4429 N N . LEU B 1 264 ? -2.91 -22.156 -11.984 1 92.12 264 LEU B N 1
ATOM 4430 C CA . LEU B 1 264 ? -4.059 -21.25 -11.922 1 92.12 264 LEU B CA 1
ATOM 4431 C C . LEU B 1 264 ? -4.562 -21.125 -10.484 1 92.12 264 LEU B C 1
ATOM 4433 O O . LEU B 1 264 ? -4.832 -20.016 -10.008 1 92.12 264 LEU B O 1
ATOM 4437 N N . ILE B 1 265 ? -4.574 -22.188 -9.766 1 84.31 265 ILE B N 1
ATOM 4438 C CA . ILE B 1 265 ? -5.004 -22.156 -8.367 1 84.31 265 ILE B CA 1
ATOM 4439 C C . ILE B 1 265 ? -3.998 -21.391 -7.527 1 84.31 265 ILE B C 1
ATOM 4441 O O . ILE B 1 265 ? -4.379 -20.547 -6.707 1 84.31 265 ILE B O 1
ATOM 4445 N N . ALA B 1 266 ? -2.785 -21.688 -7.832 1 85.62 266 ALA B N 1
ATOM 4446 C CA . ALA B 1 266 ? -1.73 -21 -7.098 1 85.62 266 ALA B CA 1
ATOM 4447 C C . ALA B 1 266 ? -1.777 -19.5 -7.355 1 85.62 266 ALA B C 1
ATOM 4449 O O . ALA B 1 266 ? -1.458 -18.703 -6.469 1 85.62 266 ALA B O 1
ATOM 4450 N N . ALA B 1 267 ? -2.229 -19.125 -8.555 1 91.44 267 ALA B N 1
ATOM 4451 C CA . ALA B 1 267 ? -2.33 -17.719 -8.938 1 91.44 267 ALA B CA 1
ATOM 4452 C C . ALA B 1 267 ? -3.557 -17.062 -8.305 1 91.44 267 ALA B C 1
ATOM 4454 O O . ALA B 1 267 ? -3.715 -15.844 -8.359 1 91.44 267 ALA B O 1
ATOM 4455 N N . GLY B 1 268 ? -4.398 -17.875 -7.75 1 87.94 268 GLY B N 1
ATOM 4456 C CA . GLY B 1 268 ? -5.582 -17.359 -7.078 1 87.94 268 GLY B CA 1
ATOM 4457 C C . GLY B 1 268 ? -6.832 -17.438 -7.93 1 87.94 268 GLY B C 1
ATOM 4458 O O . GLY B 1 268 ? -7.879 -16.891 -7.559 1 87.94 268 GLY B O 1
ATOM 4459 N N . TYR B 1 269 ? -6.734 -18.031 -9.047 1 90.5 269 TYR B N 1
ATOM 4460 C CA . TYR B 1 269 ? -7.906 -18.172 -9.906 1 90.5 269 TYR B CA 1
ATOM 4461 C C . TYR B 1 269 ? -8.633 -19.484 -9.625 1 90.5 269 TYR B C 1
ATOM 4463 O O . TYR B 1 269 ? -8.047 -20.562 -9.703 1 90.5 269 TYR B O 1
ATOM 4471 N N . PHE B 1 270 ? -9.867 -19.328 -9.383 1 80 270 PHE B N 1
ATOM 4472 C CA . PHE B 1 270 ? -10.758 -20.453 -9.141 1 80 270 PHE B CA 1
ATOM 4473 C C . PHE B 1 270 ? -12.016 -20.344 -9.992 1 80 270 PHE B C 1
ATOM 4475 O O . PHE B 1 270 ? -12.617 -19.266 -10.094 1 80 270 PHE B O 1
ATOM 4482 N N . ASP B 1 271 ? -12.305 -21.5 -10.531 1 82.69 271 ASP B N 1
ATOM 4483 C CA . ASP B 1 271 ? -13.406 -21.5 -11.492 1 82.69 271 ASP B CA 1
ATOM 4484 C C . ASP B 1 271 ? -14.703 -21.047 -10.828 1 82.69 271 ASP B C 1
ATOM 4486 O O . ASP B 1 271 ? -15.562 -20.438 -11.484 1 82.69 271 ASP B O 1
ATOM 4490 N N . ALA B 1 272 ? -14.797 -21.281 -9.602 1 73.19 272 ALA B N 1
ATOM 4491 C CA . ALA B 1 272 ? -16 -20.906 -8.883 1 73.19 272 ALA B CA 1
ATOM 4492 C C . ALA B 1 272 ? -16.188 -19.391 -8.875 1 73.19 272 ALA B C 1
ATOM 4494 O O . ALA B 1 272 ? -17.281 -18.891 -8.656 1 73.19 272 ALA B O 1
ATOM 4495 N N . HIS B 1 273 ? -15.141 -18.688 -9.094 1 83.44 273 HIS B N 1
ATOM 4496 C CA . HIS B 1 273 ? -15.195 -17.219 -9.086 1 83.44 273 HIS B CA 1
ATOM 4497 C C . HIS B 1 273 ? -15.266 -16.672 -10.5 1 83.44 273 HIS B C 1
ATOM 4499 O O . HIS B 1 273 ? -15.164 -15.453 -10.695 1 83.44 273 HIS B O 1
ATOM 4505 N N . ALA B 1 274 ? -15.477 -17.453 -11.477 1 90.06 274 ALA B N 1
ATOM 4506 C CA . ALA B 1 274 ? -15.391 -17.047 -12.883 1 90.06 274 ALA B CA 1
ATOM 4507 C C . ALA B 1 274 ? -16.359 -15.906 -13.18 1 90.06 274 ALA B C 1
ATOM 4509 O O . ALA B 1 274 ? -16.016 -14.992 -13.938 1 90.06 274 ALA B O 1
ATOM 4510 N N . ASP B 1 275 ? -17.469 -15.914 -12.523 1 91.31 275 ASP B N 1
ATOM 4511 C CA . ASP B 1 275 ? -18.5 -14.93 -12.797 1 91.31 275 ASP B CA 1
ATOM 4512 C C . ASP B 1 275 ? -18.094 -13.547 -12.273 1 91.31 275 ASP B C 1
ATOM 4514 O O . ASP B 1 275 ? -18.719 -12.539 -12.633 1 91.31 275 ASP B O 1
ATOM 4518 N N . ARG B 1 276 ? -17.125 -13.492 -11.477 1 91.44 276 ARG B N 1
ATOM 4519 C CA . ARG B 1 276 ? -16.688 -12.227 -10.891 1 91.44 276 ARG B CA 1
ATOM 4520 C C . ARG B 1 276 ? -15.758 -11.484 -11.836 1 91.44 276 ARG B C 1
ATOM 4522 O O . ARG B 1 276 ? -15.5 -10.289 -11.648 1 91.44 276 ARG B O 1
ATOM 4529 N N . TYR B 1 277 ? -15.258 -12.188 -12.789 1 95.62 277 TYR B N 1
ATOM 4530 C CA . TYR B 1 277 ? -14.312 -11.594 -13.727 1 95.62 277 TYR B CA 1
ATOM 4531 C C . TYR B 1 277 ? -15.016 -11.211 -15.031 1 95.62 277 TYR B C 1
ATOM 4533 O O . TYR B 1 277 ? -14.852 -11.875 -16.047 1 95.62 277 TYR B O 1
ATOM 4541 N N . ILE B 1 278 ? -15.633 -10.016 -15.016 1 94.62 278 ILE B N 1
ATOM 4542 C CA . ILE B 1 278 ? -16.5 -9.648 -16.125 1 94.62 278 ILE B CA 1
ATOM 4543 C C . ILE B 1 278 ? -15.766 -8.703 -17.062 1 94.62 278 ILE B C 1
ATOM 4545 O O . ILE B 1 278 ? -16.203 -8.469 -18.203 1 94.62 278 ILE B O 1
ATOM 4549 N N . ARG B 1 279 ? -14.672 -8.141 -16.641 1 95.94 279 ARG B N 1
ATOM 4550 C CA . ARG B 1 279 ? -13.93 -7.219 -17.5 1 95.94 279 ARG B CA 1
ATOM 4551 C C . ARG B 1 279 ? -13.328 -7.949 -18.688 1 95.94 279 ARG B C 1
ATOM 4553 O O . ARG B 1 279 ? -12.898 -9.102 -18.562 1 95.94 279 ARG B O 1
ATOM 4560 N N . ARG B 1 280 ? -13.289 -7.27 -19.797 1 97.56 280 ARG B N 1
ATOM 4561 C CA . ARG B 1 280 ? -12.742 -7.836 -21.016 1 97.56 280 ARG B CA 1
ATOM 4562 C C . ARG B 1 280 ? -11.555 -7.02 -21.531 1 97.56 280 ARG B C 1
ATOM 4564 O O . ARG B 1 280 ? -11.57 -5.789 -21.453 1 97.56 280 ARG B O 1
ATOM 4571 N N . PHE B 1 281 ? -10.547 -7.754 -22.062 1 97.5 281 PHE B N 1
ATOM 4572 C CA . PHE B 1 281 ? -9.305 -7.074 -22.422 1 97.5 281 PHE B CA 1
ATOM 4573 C C . PHE B 1 281 ? -8.82 -7.531 -23.797 1 97.5 281 PHE B C 1
ATOM 4575 O O . PHE B 1 281 ? -8.938 -8.711 -24.141 1 97.5 281 PHE B O 1
ATOM 4582 N N . THR B 1 282 ? -8.328 -6.609 -24.547 1 96.25 282 THR B N 1
ATOM 4583 C CA . THR B 1 282 ? -7.633 -6.895 -25.797 1 96.25 282 THR B CA 1
ATOM 4584 C C . THR B 1 282 ? -6.141 -6.598 -25.672 1 96.25 282 THR B C 1
ATOM 4586 O O . THR B 1 282 ? -5.75 -5.594 -25.062 1 96.25 282 THR B O 1
ATOM 4589 N N . LEU B 1 283 ? -5.324 -7.465 -26.188 1 95.12 283 LEU B N 1
ATOM 4590 C CA . LEU B 1 283 ? -3.885 -7.227 -26.234 1 95.12 283 LEU B CA 1
ATOM 4591 C C . LEU B 1 283 ? -3.535 -6.234 -27.328 1 95.12 283 LEU B C 1
ATOM 4593 O O . LEU B 1 283 ? -3.789 -6.5 -28.516 1 95.12 283 LEU B O 1
ATOM 4597 N N . VAL B 1 284 ? -2.99 -5.117 -26.984 1 93.38 284 VAL B N 1
ATOM 4598 C CA . VAL B 1 284 ? -2.609 -4.082 -27.938 1 93.38 284 VAL B CA 1
ATOM 4599 C C . VAL B 1 284 ? -1.204 -4.363 -28.469 1 93.38 284 VAL B C 1
ATOM 4601 O O . VAL B 1 284 ? -0.958 -4.27 -29.672 1 93.38 284 VAL B O 1
ATOM 4604 N N . ASP B 1 285 ? -0.355 -4.641 -27.547 1 89.56 285 ASP B N 1
ATOM 4605 C CA . ASP B 1 285 ? 1.043 -4.852 -27.906 1 89.56 285 ASP B CA 1
ATOM 4606 C C . ASP B 1 285 ? 1.773 -5.652 -26.828 1 89.56 285 ASP B C 1
ATOM 4608 O O . ASP B 1 285 ? 1.318 -5.723 -25.688 1 89.56 285 ASP B O 1
ATOM 4612 N N . THR B 1 286 ? 2.791 -6.449 -27.328 1 90.81 286 THR B N 1
ATOM 4613 C CA . THR B 1 286 ? 3.715 -7.102 -26.406 1 90.81 286 THR B CA 1
ATOM 4614 C C . THR B 1 286 ? 5.129 -6.559 -26.594 1 90.81 286 THR B C 1
ATOM 4616 O O . THR B 1 286 ? 5.648 -6.523 -27.719 1 90.81 286 THR B O 1
ATOM 4619 N N . LEU B 1 287 ? 5.66 -6.055 -25.547 1 92.19 287 LEU B N 1
ATOM 4620 C CA . LEU B 1 287 ? 7.035 -5.57 -25.562 1 92.19 287 LEU B CA 1
ATOM 4621 C C . LEU B 1 287 ? 7.953 -6.527 -24.797 1 92.19 287 LEU B C 1
ATOM 4623 O O . LEU B 1 287 ? 7.586 -7.031 -23.734 1 92.19 287 LEU B O 1
ATOM 4627 N N . VAL B 1 288 ? 9.047 -6.922 -25.469 1 95.25 288 VAL B N 1
ATOM 4628 C CA . VAL B 1 288 ? 10.062 -7.727 -24.797 1 95.25 288 VAL B CA 1
ATOM 4629 C C . VAL B 1 288 ? 11.406 -7.004 -24.828 1 95.25 288 VAL B C 1
ATOM 4631 O O . VAL B 1 288 ? 11.93 -6.703 -25.906 1 95.25 288 VAL B O 1
ATOM 4634 N N . VAL B 1 289 ? 11.898 -6.727 -23.641 1 95.38 289 VAL B N 1
ATOM 4635 C CA . VAL B 1 289 ? 13.148 -5.977 -23.531 1 95.38 289 VAL B CA 1
ATOM 4636 C C . VAL B 1 289 ? 14.141 -6.742 -22.672 1 95.38 289 VAL B C 1
ATOM 4638 O O . VAL B 1 289 ? 13.773 -7.301 -21.641 1 95.38 289 VAL B O 1
ATOM 4641 N N . GLU B 1 290 ? 15.352 -6.82 -23.141 1 95.31 290 GLU B N 1
ATOM 4642 C CA . GLU B 1 290 ? 16.391 -7.449 -22.344 1 95.31 290 GLU B CA 1
ATOM 4643 C C . GLU B 1 290 ? 16.844 -6.535 -21.203 1 95.31 290 GLU B C 1
ATOM 4645 O O . GLU B 1 290 ? 17.094 -5.344 -21.422 1 95.31 290 GLU B O 1
ATOM 4650 N N . VAL B 1 291 ? 16.891 -7.043 -20 1 94.88 291 VAL B N 1
ATOM 4651 C CA . VAL B 1 291 ? 17.328 -6.293 -18.828 1 94.88 291 VAL B CA 1
ATOM 4652 C C . VAL B 1 291 ? 18.844 -6.352 -18.719 1 94.88 291 VAL B C 1
ATOM 4654 O O . VAL B 1 291 ? 19.391 -7.32 -18.188 1 94.88 291 VAL B O 1
ATOM 4657 N N . ASN B 1 292 ? 19.5 -5.465 -19.281 1 89.69 292 ASN B N 1
ATOM 4658 C CA . ASN B 1 292 ? 20.953 -5.414 -19.266 1 89.69 292 ASN B CA 1
ATOM 4659 C C . ASN B 1 292 ? 21.453 -4.059 -18.781 1 89.69 292 ASN B C 1
ATOM 4661 O O . ASN B 1 292 ? 20.734 -3.314 -18.125 1 89.69 292 ASN B O 1
ATOM 4665 N N . GLU B 1 293 ? 22.703 -3.811 -19.016 1 86.62 293 GLU B N 1
ATOM 4666 C CA . GLU B 1 293 ? 23.281 -2.541 -18.578 1 86.62 293 GLU B CA 1
ATOM 4667 C C . GLU B 1 293 ? 22.516 -1.36 -19.172 1 86.62 293 GLU B C 1
ATOM 4669 O O . GLU B 1 293 ? 22.203 -1.357 -20.375 1 86.62 293 GLU B O 1
ATOM 4674 N N . GLY B 1 294 ? 22.172 -0.401 -18.453 1 87.31 294 GLY B N 1
ATOM 4675 C CA . GLY B 1 294 ? 21.453 0.777 -18.922 1 87.31 294 GLY B CA 1
ATOM 4676 C C . GLY B 1 294 ? 19.953 0.695 -18.688 1 87.31 294 GLY B C 1
ATOM 4677 O O . GLY B 1 294 ? 19.25 1.696 -18.812 1 87.31 294 GLY B O 1
ATOM 4678 N N . PHE B 1 295 ? 19.453 -0.536 -18.516 1 93.19 295 PHE B N 1
ATOM 4679 C CA . PHE B 1 295 ? 18.031 -0.683 -18.203 1 93.19 295 PHE B CA 1
ATOM 4680 C C . PHE B 1 295 ? 17.703 0.03 -16.906 1 93.19 295 PHE B C 1
ATOM 4682 O O . PHE B 1 295 ? 18.484 -0.007 -15.945 1 93.19 295 PHE B O 1
ATOM 4689 N N . PRO B 1 296 ? 16.594 0.76 -16.906 1 94.5 296 PRO B N 1
ATOM 4690 C CA . PRO B 1 296 ? 16.219 1.473 -15.68 1 94.5 296 PRO B CA 1
ATOM 4691 C C . PRO B 1 296 ? 15.812 0.53 -14.547 1 94.5 296 PRO B C 1
ATOM 4693 O O . PRO B 1 296 ? 14.617 0.281 -14.344 1 94.5 296 PRO B O 1
ATOM 4696 N N . ARG B 1 297 ? 16.781 0.104 -13.812 1 95.25 297 ARG B N 1
ATOM 4697 C CA . ARG B 1 297 ? 16.5 -0.848 -12.742 1 95.25 297 ARG B CA 1
ATOM 4698 C C . ARG B 1 297 ? 17.266 -0.5 -11.484 1 95.25 297 ARG B C 1
ATOM 4700 O O . ARG B 1 297 ? 18.281 0.194 -11.547 1 95.25 297 ARG B O 1
ATOM 4707 N N . LEU B 1 298 ? 16.656 -0.819 -10.383 1 96.69 298 LEU B N 1
ATOM 4708 C CA . LEU B 1 298 ? 17.312 -0.799 -9.078 1 96.69 298 LEU B CA 1
ATOM 4709 C C . LEU B 1 298 ? 17.531 -2.215 -8.562 1 96.69 298 LEU B C 1
ATOM 4711 O O . LEU B 1 298 ? 16.594 -3.02 -8.523 1 96.69 298 LEU B O 1
ATOM 4715 N N . THR B 1 299 ? 18.766 -2.545 -8.242 1 96.25 299 THR B N 1
ATOM 4716 C CA . THR B 1 299 ? 19.125 -3.844 -7.676 1 96.25 299 THR B CA 1
ATOM 4717 C C . THR B 1 299 ? 19.859 -3.672 -6.355 1 96.25 299 THR B C 1
ATOM 4719 O O . THR B 1 299 ? 20.25 -2.557 -5.992 1 96.25 299 THR B O 1
ATOM 4722 N N . ARG B 1 300 ? 20.078 -4.73 -5.625 1 93.62 300 ARG B N 1
ATOM 4723 C CA . ARG B 1 300 ? 20.812 -4.68 -4.367 1 93.62 300 ARG B CA 1
ATOM 4724 C C . ARG B 1 300 ? 22.234 -4.145 -4.578 1 93.62 300 ARG B C 1
ATOM 4726 O O . ARG B 1 300 ? 22.781 -3.463 -3.709 1 93.62 300 ARG B O 1
ATOM 4733 N N . GLY B 1 301 ? 22.75 -4.414 -5.773 1 92.69 301 GLY B N 1
ATOM 4734 C CA . GLY B 1 301 ? 24.109 -3.994 -6.078 1 92.69 301 GLY B CA 1
ATOM 4735 C C . GLY B 1 301 ? 24.188 -2.566 -6.586 1 92.69 301 GLY B C 1
ATOM 4736 O O . GLY B 1 301 ? 25.266 -1.969 -6.598 1 92.69 301 GLY B O 1
ATOM 4737 N N . SER B 1 302 ? 23.125 -2.021 -6.969 1 93.06 302 SER B N 1
ATOM 4738 C CA . SER B 1 302 ? 23.203 -0.713 -7.613 1 93.06 302 SER B CA 1
ATOM 4739 C C . SER B 1 302 ? 22.656 0.381 -6.699 1 93.06 302 SER B C 1
ATOM 4741 O O . SER B 1 302 ? 22.859 1.569 -6.953 1 93.06 302 SER B O 1
ATOM 4743 N N . VAL B 1 303 ? 21.938 0.041 -5.609 1 95.19 303 VAL B N 1
ATOM 4744 C CA . VAL B 1 303 ? 21.438 1.05 -4.688 1 95.19 303 VAL B CA 1
ATOM 4745 C C . VAL B 1 303 ? 22.469 1.335 -3.604 1 95.19 303 VAL B C 1
ATOM 4747 O O . VAL B 1 303 ? 23.328 0.493 -3.316 1 95.19 303 VAL B O 1
ATOM 4750 N N . PRO B 1 304 ? 22.406 2.621 -3.039 1 93.56 304 PRO B N 1
ATOM 4751 C CA . PRO B 1 304 ? 23.328 2.93 -1.942 1 93.56 304 PRO B CA 1
ATOM 4752 C C . PRO B 1 304 ? 23.203 1.949 -0.778 1 93.56 304 PRO B C 1
ATOM 4754 O O . PRO B 1 304 ? 22.109 1.436 -0.509 1 93.56 304 PRO B O 1
ATOM 4757 N N . LEU B 1 305 ? 24.375 1.709 -0.11 1 91.88 305 LEU B N 1
ATOM 4758 C CA . LEU B 1 305 ? 24.375 0.888 1.096 1 91.88 305 LEU B CA 1
ATOM 4759 C C . LEU B 1 305 ? 23.406 1.446 2.133 1 91.88 305 LEU B C 1
ATOM 4761 O O . LEU B 1 305 ? 23.375 2.656 2.367 1 91.88 305 LEU B O 1
ATOM 4765 N N . GLY B 1 306 ? 22.625 0.574 2.775 1 93 306 GLY B N 1
ATOM 4766 C CA . GLY B 1 306 ? 21.656 1.002 3.77 1 93 306 GLY B CA 1
ATOM 4767 C C . GLY B 1 306 ? 20.219 0.909 3.281 1 93 306 GLY B C 1
ATOM 4768 O O . GLY B 1 306 ? 19.281 0.923 4.086 1 93 306 GLY B O 1
ATOM 4769 N N . ILE B 1 307 ? 20.062 0.971 1.938 1 95.62 307 ILE B N 1
ATOM 4770 C CA . ILE B 1 307 ? 18.734 0.725 1.382 1 95.62 307 ILE B CA 1
ATOM 4771 C C . ILE B 1 307 ? 18.438 -0.775 1.376 1 95.62 307 ILE B C 1
ATOM 4773 O O . ILE B 1 307 ? 19.188 -1.554 0.78 1 95.62 307 ILE B O 1
ATOM 4777 N N . THR B 1 308 ? 17.359 -1.155 1.994 1 94.19 308 THR B N 1
ATOM 4778 C CA . THR B 1 308 ? 17.109 -2.576 2.223 1 94.19 308 THR B CA 1
ATOM 4779 C C . THR B 1 308 ? 16 -3.09 1.318 1 94.19 308 THR B C 1
ATOM 4781 O O . THR B 1 308 ? 15.961 -4.273 0.98 1 94.19 308 THR B O 1
ATOM 4784 N N . LYS B 1 309 ? 15.125 -2.287 1.013 1 96.94 309 LYS B N 1
ATOM 4785 C CA . LYS B 1 309 ? 13.992 -2.594 0.144 1 96.94 309 LYS B CA 1
ATOM 4786 C C . LYS B 1 309 ? 13.641 -1.404 -0.746 1 96.94 309 LYS B C 1
ATOM 4788 O O . LYS B 1 309 ? 13.898 -0.255 -0.384 1 96.94 309 LYS B O 1
ATOM 4793 N N . ALA B 1 310 ? 13.055 -1.733 -1.885 1 98.12 310 ALA B N 1
ATOM 4794 C CA . ALA B 1 310 ? 12.562 -0.66 -2.746 1 98.12 310 ALA B CA 1
ATOM 4795 C C . ALA B 1 310 ? 11.5 -1.174 -3.711 1 98.12 310 ALA B C 1
ATOM 4797 O O . ALA B 1 310 ? 11.617 -2.277 -4.246 1 98.12 310 ALA B O 1
ATOM 4798 N N . THR B 1 311 ? 10.5 -0.523 -3.852 1 98.25 311 THR B N 1
ATOM 4799 C CA . THR B 1 311 ? 9.531 -0.644 -4.934 1 98.25 311 THR B CA 1
ATOM 4800 C C . THR B 1 311 ? 9.547 0.6 -5.82 1 98.25 311 THR B C 1
ATOM 4802 O O . THR B 1 311 ? 9.68 1.72 -5.32 1 98.25 311 THR B O 1
ATOM 4805 N N . TYR B 1 312 ? 9.469 0.415 -7.074 1 98.12 312 TYR B N 1
ATOM 4806 C CA . TYR B 1 312 ? 9.602 1.574 -7.949 1 98.12 312 TYR B CA 1
ATOM 4807 C C . TYR B 1 312 ? 8.852 1.364 -9.258 1 98.12 312 TYR B C 1
ATOM 4809 O O . TYR B 1 312 ? 8.359 0.266 -9.523 1 98.12 312 TYR B O 1
ATOM 4817 N N . GLU B 1 313 ? 8.672 2.426 -9.969 1 96.81 313 GLU B N 1
ATOM 4818 C CA . GLU B 1 313 ? 7.965 2.404 -11.242 1 96.81 313 GLU B CA 1
ATOM 4819 C C . GLU B 1 313 ? 8.875 2.846 -12.383 1 96.81 313 GLU B C 1
ATOM 4821 O O . GLU B 1 313 ? 9.672 3.768 -12.227 1 96.81 313 GLU B O 1
ATOM 4826 N N . ILE B 1 314 ? 8.812 2.129 -13.445 1 95.62 314 ILE B N 1
ATOM 4827 C CA . ILE B 1 314 ? 9.578 2.508 -14.625 1 95.62 314 ILE B CA 1
ATOM 4828 C C . ILE B 1 314 ? 8.625 2.799 -15.781 1 95.62 314 ILE B C 1
ATOM 4830 O O . ILE B 1 314 ? 7.465 2.379 -15.758 1 95.62 314 ILE B O 1
ATOM 4834 N N . ASP B 1 315 ? 9.07 3.578 -16.703 1 90.94 315 ASP B N 1
ATOM 4835 C CA . ASP B 1 315 ? 8.414 3.744 -17.984 1 90.94 315 ASP B CA 1
ATOM 4836 C C . ASP B 1 315 ? 9.25 3.139 -19.109 1 90.94 315 ASP B C 1
ATOM 4838 O O . ASP B 1 315 ? 10.273 3.699 -19.5 1 90.94 315 ASP B O 1
ATOM 4842 N N . LEU B 1 316 ? 8.75 2.025 -19.625 1 86.44 316 LEU B N 1
ATOM 4843 C CA . LEU B 1 316 ? 9.516 1.255 -20.594 1 86.44 316 LEU B CA 1
ATOM 4844 C C . LEU B 1 316 ? 9.695 2.041 -21.891 1 86.44 316 LEU B C 1
ATOM 4846 O O . LEU B 1 316 ? 10.648 1.809 -22.641 1 86.44 316 LEU B O 1
ATOM 4850 N N . ASP B 1 317 ? 8.828 2.896 -22.141 1 82.75 317 ASP B N 1
ATOM 4851 C CA . ASP B 1 317 ? 8.93 3.693 -23.359 1 82.75 317 ASP B CA 1
ATOM 4852 C C . ASP B 1 317 ? 10.086 4.684 -23.266 1 82.75 317 ASP B C 1
ATOM 4854 O O . ASP B 1 317 ? 10.641 5.082 -24.297 1 82.75 317 ASP B O 1
ATOM 4858 N N . LYS B 1 318 ? 10.422 5.043 -22.094 1 76.38 318 LYS B N 1
ATOM 4859 C CA . LYS B 1 318 ? 11.445 6.07 -21.922 1 76.38 318 LYS B CA 1
ATOM 4860 C C . LYS B 1 318 ? 12.844 5.453 -21.891 1 76.38 318 LYS B C 1
ATOM 4862 O O . LYS B 1 318 ? 13.828 6.105 -22.25 1 76.38 318 LYS B O 1
ATOM 4867 N N . ALA B 1 319 ? 12.938 4.121 -21.406 1 68.75 319 ALA B N 1
ATOM 4868 C CA . ALA B 1 319 ? 14.344 3.838 -21.156 1 68.75 319 ALA B CA 1
ATOM 4869 C C . ALA B 1 319 ? 14.633 2.344 -21.266 1 68.75 319 ALA B C 1
ATOM 4871 O O . ALA B 1 319 ? 15.688 1.873 -20.828 1 68.75 319 ALA B O 1
ATOM 4872 N N . ALA B 1 320 ? 13.914 1.505 -21.844 1 66.81 320 ALA B N 1
ATOM 4873 C CA . ALA B 1 320 ? 14.141 0.065 -21.734 1 66.81 320 ALA B CA 1
ATOM 4874 C C . ALA B 1 320 ? 14.875 -0.466 -22.969 1 66.81 320 ALA B C 1
ATOM 4876 O O . ALA B 1 320 ? 15.422 -1.572 -22.938 1 66.81 320 ALA B O 1
ATOM 4877 N N . GLY B 1 321 ? 15.523 0.297 -23.766 1 78.5 321 GLY B N 1
ATOM 4878 C CA . GLY B 1 321 ? 16.109 -0.236 -25 1 78.5 321 GLY B CA 1
ATOM 4879 C C . GLY B 1 321 ? 15.07 -0.767 -25.969 1 78.5 321 GLY B C 1
ATOM 4880 O O . GLY B 1 321 ? 13.867 -0.698 -25.703 1 78.5 321 GLY B O 1
ATOM 4881 N N . PRO B 1 322 ? 15.484 -1.292 -27.094 1 86.06 322 PRO B N 1
ATOM 4882 C CA . PRO B 1 322 ? 14.539 -1.739 -28.125 1 86.06 322 PRO B CA 1
ATOM 4883 C C . PRO B 1 322 ? 13.852 -3.053 -27.766 1 86.06 322 PRO B C 1
ATOM 4885 O O . PRO B 1 322 ? 14.469 -3.928 -27.156 1 86.06 322 PRO B O 1
ATOM 4888 N N . SER B 1 323 ? 12.68 -3.104 -28.125 1 91.81 323 SER B N 1
ATOM 4889 C CA . SER B 1 323 ? 11.938 -4.352 -28 1 91.81 323 SER B CA 1
ATOM 4890 C C . SER B 1 323 ? 12.43 -5.391 -29 1 91.81 323 SER B C 1
ATOM 4892 O O . SER B 1 323 ? 12.75 -5.055 -30.141 1 91.81 323 SER B O 1
ATOM 4894 N N . ILE B 1 324 ? 12.539 -6.633 -28.562 1 94.19 324 ILE B N 1
ATOM 4895 C CA . ILE B 1 324 ? 12.914 -7.719 -29.469 1 94.19 324 ILE B CA 1
ATOM 4896 C C . ILE B 1 324 ? 11.758 -8.695 -29.609 1 94.19 324 ILE B C 1
ATOM 4898 O O . ILE B 1 324 ? 10.883 -8.766 -28.734 1 94.19 324 ILE B O 1
ATOM 4902 N N . PRO B 1 325 ? 11.781 -9.383 -30.734 1 95 325 PRO B N 1
ATOM 4903 C CA . PRO B 1 325 ? 10.75 -10.414 -30.859 1 95 325 PRO B CA 1
ATOM 4904 C C . PRO B 1 325 ? 10.844 -11.477 -29.766 1 95 325 PRO B C 1
ATOM 4906 O O . PRO B 1 325 ? 11.938 -11.836 -29.344 1 95 325 PRO B O 1
ATOM 4909 N N . THR B 1 326 ? 9.688 -11.922 -29.375 1 95.5 326 THR B N 1
ATOM 4910 C CA . THR B 1 326 ? 9.641 -12.938 -28.328 1 95.5 326 THR B CA 1
ATOM 4911 C C . THR B 1 326 ? 10.469 -14.164 -28.719 1 95.5 326 THR B C 1
ATOM 4913 O O . THR B 1 326 ? 11.156 -14.742 -27.891 1 95.5 326 THR B O 1
ATOM 4916 N N . ALA B 1 327 ? 10.422 -14.508 -29.969 1 96.06 327 ALA B N 1
ATOM 4917 C CA . ALA B 1 327 ? 11.18 -15.648 -30.484 1 96.06 327 ALA B CA 1
ATOM 4918 C C . ALA B 1 327 ? 12.672 -15.477 -30.234 1 96.06 327 ALA B C 1
ATOM 4920 O O . ALA B 1 327 ? 13.367 -16.422 -29.859 1 96.06 327 ALA B O 1
ATOM 4921 N N . ASP B 1 328 ? 13.141 -14.273 -30.438 1 96.62 328 ASP B N 1
ATOM 4922 C CA . ASP B 1 328 ? 14.562 -13.984 -30.234 1 96.62 328 ASP B CA 1
ATOM 4923 C C . ASP B 1 328 ? 14.938 -14.109 -28.766 1 96.62 328 ASP B C 1
ATOM 4925 O O . ASP B 1 328 ? 16.016 -14.617 -28.438 1 96.62 328 ASP B O 1
ATOM 4929 N N . ALA B 1 329 ? 14.109 -13.625 -27.891 1 96.56 329 ALA B N 1
ATOM 4930 C CA . ALA B 1 329 ? 14.352 -13.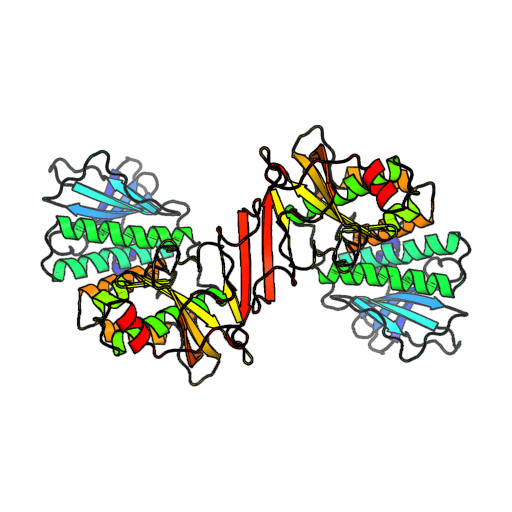773 -26.453 1 96.56 329 ALA B CA 1
ATOM 4931 C C . ALA B 1 329 ? 14.398 -15.242 -26.062 1 96.56 329 ALA B C 1
ATOM 4933 O O . ALA B 1 329 ? 15.289 -15.656 -25.312 1 96.56 329 ALA B O 1
ATOM 4934 N N . LEU B 1 330 ? 13.477 -16.062 -26.625 1 97 330 LEU B N 1
ATOM 4935 C CA . LEU B 1 330 ? 13.398 -17.484 -26.281 1 97 330 LEU B CA 1
ATOM 4936 C C . LEU B 1 330 ? 14.641 -18.219 -26.781 1 97 330 LEU B C 1
ATOM 4938 O O . LEU B 1 330 ? 15.125 -19.141 -26.125 1 97 330 LEU B O 1
ATOM 4942 N N . LYS B 1 331 ? 15.125 -17.812 -27.953 1 96.88 331 LYS B N 1
ATOM 4943 C CA . LYS B 1 331 ? 16.375 -18.391 -28.453 1 96.88 331 LYS B CA 1
ATOM 4944 C C . LYS B 1 331 ? 17.547 -18.078 -27.531 1 96.88 331 LYS B C 1
ATOM 4946 O O . LYS B 1 331 ? 18.344 -18.969 -27.219 1 96.88 331 LYS B O 1
ATOM 4951 N N . LYS B 1 332 ? 17.578 -16.844 -27.094 1 95.94 332 LYS B N 1
ATOM 4952 C CA . LYS B 1 332 ? 18.656 -16.438 -26.188 1 95.94 332 LYS B CA 1
ATOM 4953 C C . LYS B 1 332 ? 18.578 -17.188 -24.859 1 95.94 332 LYS B C 1
ATOM 4955 O O . LYS B 1 332 ? 19.609 -17.453 -24.234 1 95.94 332 LYS B O 1
ATOM 4960 N N . LEU B 1 333 ? 17.375 -17.562 -24.5 1 96 333 LEU B N 1
ATOM 4961 C CA . LEU B 1 333 ? 17.156 -18.281 -23.25 1 96 333 LEU B CA 1
ATOM 4962 C C . LEU B 1 333 ? 17.422 -19.781 -23.422 1 96 333 LEU B C 1
ATOM 4964 O O . LEU B 1 333 ? 17.516 -20.516 -22.438 1 96 333 LEU B O 1
ATOM 4968 N N . GLY B 1 334 ? 17.562 -20.25 -24.609 1 93.69 334 GLY B N 1
ATOM 4969 C CA . GLY B 1 334 ? 17.766 -21.672 -24.906 1 93.69 334 GLY B CA 1
ATOM 4970 C C . GLY B 1 334 ? 16.484 -22.484 -24.797 1 93.69 334 GLY B C 1
ATOM 4971 O O . GLY B 1 334 ? 16.531 -23.672 -24.516 1 93.69 334 GLY B O 1
ATOM 4972 N N . ALA B 1 335 ? 15.398 -21.766 -24.969 1 92.31 335 ALA B N 1
ATOM 4973 C CA . ALA B 1 335 ? 14.117 -22.453 -24.844 1 92.31 335 ALA B CA 1
ATOM 4974 C C . ALA B 1 335 ? 13.641 -22.984 -26.188 1 92.31 335 ALA B C 1
ATOM 4976 O O . ALA B 1 335 ? 12.789 -23.875 -26.234 1 92.31 335 ALA B O 1
ATOM 4977 N N . ILE B 1 336 ? 14.219 -22.391 -27.266 1 92.31 336 ILE B N 1
ATOM 4978 C CA . ILE B 1 336 ? 13.953 -22.875 -28.625 1 92.31 336 ILE B CA 1
ATOM 4979 C C . ILE B 1 336 ? 15.219 -22.766 -29.469 1 92.31 336 ILE B C 1
ATOM 4981 O O . ILE B 1 336 ? 16.141 -22.016 -29.125 1 92.31 336 ILE B O 1
#

Foldseek 3Di:
DFADLCQQVVFLVPFDQPDQDFAKDWDWDDAQAPKTWIWIATPNVRWTKIKIKAQPDDDDPPDDADDAQFWTKDFHDDPPNPITMIIITGDPRHDPVLVSLLNRVLRVQSNLCVVVVDDRVVSVVSNRLSVVLLRLLVNVPLDADDPQLQQVVVQLLVVLVVLVVLPFPLLLSLVQQCVLVVDLAGGAFAQAGEHEAEDQDPDFQKGKRFKQSSLDCPRGPFYKYKYWYKHWDPPAAWSVRSLVVSCVSCVVPSSSNSSSVSSCSSSNDDPVCRVVGPIGIDTPDMFMATRDPQAPHHHPVPDDPPDDIDMDMDGCVPGTPHGDDPSVVCVSSVSD/DFADLCQQVVFLVPFDQPDQDFAKDWDWDDAQAVKTWIWIATPNVRWTKIKIKAQPDDDDPPDDADDAQFWTKDFHDDPPNPITMIIITGDPRHDPVLVSRLNRVLRVQSNLCVVVVDDRVVSVVSNRLLVVLLRLLVRVPLDADDPQLQQVVVQLLVVLVVLVVLPFPLLQSLVQQCVLVVDLAGGAFAQAGEHEAEDQDPDFQKGKDFKQSNLDCPRGPFYKYKYWYKHWDPPAAWSVRSLVVSCVSCVVPSSSNSSSVSSCSSSNDDPVCRVVGPIGIDTPDMFMATRDPFAPHHHPVPDDPPDDIDMDMDGCVVTRPHGDDPSVVCVSSVSD

Secondary structure (DSSP, 8-state):
-PPPHHHHHHHHHHS-S---SSEEEEEEEEEETTEEEEEEEEETTTEEEEEEEESS----TTPPPPEETTEEEEEPP--SS--EEEEEEE-TTS-HHHHHHHHHHHHHHHHHHHHTT--HHHHHHHHHHHHHHHHHHHHTTSPPPPHHHHHHHHHHHHHHHHHHHTT--HHHHHHHB-GGGT-SSSEEETTEEEEEEEE--SSS-EEEE--SSTT-TTTSSSEEEEEEEEEEEEEEE-HHHHHHHHHHHHTT-HHHHHHHHHHHHHHT--GGGGGG----EEEEEEEEEE--TTSS---TTTSPTTEEEEEEEEEHHHH------HHHHHHHHT--/-PPPHHHHHHHHHHS-S---SSEEEEEEEEEETTEEEEEEEEETTTEEEEEEEESS----TTPPPPEETTEEEEEPPP-SS--EEEEEEE-TTS-HHHHHHHHHHHHHHHHHHHHTT--HHHHHHHHHHHHHHHHHHHHTTSPPPPHHHHHHHHHHHHHHHHHHHTT--HHHHHHHB-GGGT-SSSEEETTEEEEEEEE--SSS-EEEE--SSTT-TTTSSSEEEEEEEEEEEEEEE-HHHHHHHHHHHHTT-HHHHHHHHHHHHHHT--GGGGGG----EEEEEEEEEE--TTSS---TTTSPTTEEEEEEEEEHHHHS-----HHHHHHHHT--

pLDDT: mean 89.77, std 7.96, range [57.59, 98.25]

Sequence (672 aa):
MARPSEEFLLAWSSLSSSDPAPGWQAIALPPAGPIDIEAGRRSPDNAEAILLGFSSVRLAPAEKLPEGQGFSVERADSNGTGRLRLALTRRAAGSAELFAAMACDVVGALDEAAATGAAEPKLLQAFLRRVGAWQEFMRKGSQSLSPESEIGLMGELTLLRVIIDEGVSAASAIESWVGPLDGVRDFELGTGAIEVKATLAAAGFPAKIGSLDQLDDSVRQPLFLAGAKLRQTDAGKSLPELVAEMRDVAAGEPEAVRLLSERLIAAGYFDAHADRYIRRFTLVDTLVVEVNEGFPRLTRGSVPLGITKATYEIDLDKAAGPSIPTADALKKLGAIMARPSEEFLLAWSSLSSSDPAPGWQAIALPPAGPIDIEAGRRSPDNAEAILLGFSSVRLAPAEKLPEGQGFSVERADSNGTGRLRLALTRRAAGSAELFAAMACDVVGALDEAAATGAAEPKLLQAFLRRVGAWQEFMRKGSQSLSPESEIGLMGELTLLRVIIDEGVSAASAIESWVGPLDGVRDFELGTGAIEVKATLAAAGFPAKIGSLDQLDDSVRQPLFLAGAKLRQTDAGKSLPELVAEMRDVAAGEPEAVRLLSERLIAAGYFDAHADRYIRRFTLVDTLVVEVNEGFPRLTRGSVPLGITKATYEIDLDKAAGPSIPTADALKKLGAI

Organism: Paracidovorax avenae (strain ATCC 19860 / DSM 7227 / CCUG 15838 / JCM 20985 / LMG 2117 / NCPPB 1011) (NCBI:txid643561)

Nearest PDB structures (foldseek):
  6jau-assembly1_A  TM=4.259E-01  e=2.825E-01  Pseudomonas aeruginosa PAO1
  6in9-assembly1_A  TM=4.269E-01  e=2.993E-01  Pseudomonas aeruginosa PAO1
  4bid-assembly1_A  TM=5.830E-01  e=5.665E+00  Homo sapiens
  6jau-assembly1_A  TM=4.260E-01  e=2.790E-01  Pseudomonas aeruginosa PAO1
  6in9-assembly1_A  TM=3.969E-01  e=2.210E-01  Pseudomonas aeruginosa PAO1

Solvent-accessible surface area (backbone atoms only — not comparable to full-atom values): 35281 Å² total; per-residue (Å²): 106,59,43,66,53,62,65,55,54,52,45,49,70,69,51,81,69,76,50,76,63,71,46,77,48,72,40,86,46,83,54,35,67,86,30,44,32,26,35,24,32,32,33,59,79,49,31,50,27,40,35,37,35,34,80,85,44,83,74,62,89,81,60,83,58,64,62,40,74,22,34,38,44,42,79,39,86,50,92,73,76,80,34,37,28,38,28,45,29,45,32,89,86,25,54,68,66,58,46,44,52,47,51,16,39,44,52,12,51,36,36,54,44,27,72,72,65,51,51,64,65,55,44,52,49,53,44,54,52,45,51,44,25,49,32,50,21,33,64,75,60,73,53,73,65,50,74,68,51,46,45,42,49,48,27,48,52,52,50,50,51,51,48,32,73,70,66,30,52,50,45,60,47,49,67,19,48,32,35,43,76,73,39,78,38,32,28,50,40,68,60,14,35,34,32,69,41,45,35,67,59,89,70,70,43,63,37,78,40,80,35,31,62,52,74,39,47,85,84,35,51,58,30,31,41,36,35,32,36,32,38,84,36,91,86,34,46,26,59,56,54,51,52,51,50,52,48,58,70,16,64,91,34,68,68,20,43,53,48,45,55,44,42,38,31,26,58,39,51,50,77,89,50,41,83,75,46,74,63,28,39,32,82,75,45,77,42,29,29,70,57,51,92,78,40,42,63,60,25,78,86,72,47,50,66,34,50,77,45,35,31,33,28,27,30,47,73,75,28,46,67,72,67,48,58,66,61,57,54,33,41,74,24,60,57,94,105,59,43,64,53,62,64,54,53,52,42,49,69,69,50,80,70,80,51,73,62,74,47,76,47,72,39,85,45,83,53,34,68,86,30,42,32,27,34,25,32,31,32,61,80,50,29,48,29,41,35,38,35,34,78,85,43,83,73,65,88,80,60,82,61,64,64,41,74,20,34,37,44,41,79,39,86,50,90,76,76,80,36,36,28,39,27,45,30,43,33,91,86,26,53,67,68,57,46,44,53,47,51,16,39,44,52,12,54,38,35,53,44,27,72,74,65,52,51,65,65,57,44,53,49,52,42,54,50,46,51,45,25,50,31,51,22,33,64,76,60,73,53,72,64,50,75,68,52,46,46,44,48,50,28,47,53,52,50,50,51,50,49,32,73,68,65,30,52,52,43,59,46,49,66,20,49,32,36,45,75,74,39,78,40,32,27,49,42,68,58,13,34,34,33,68,41,45,33,69,58,88,69,69,44,62,37,79,42,79,36,33,63,53,74,39,49,85,83,34,52,58,30,29,42,34,34,31,35,34,40,82,36,91,86,34,46,26,62,54,54,49,51,51,50,52,49,60,69,17,62,90,33,71,66,19,42,51,49,44,54,45,40,38,32,27,59,38,52,49,77,91,48,40,85,75,46,74,63,26,38,34,82,76,45,77,42,29,22,62,58,50,92,78,36,43,64,58,26,78,86,72,46,50,66,33,50,78,46,36,33,34,28,28,30,49,74,74,28,36,68,71,66,47,58,64,61,58,55,35,41,72,25,59,56,95